Protein AF-A0A8J7VUZ3-F1 (afdb_monomer)

InterPro domains:
  IPR012931 TraG, N-terminal, Proteobacteria [PF07916] (10-469)

Organism: NCBI:txid1776034

pLDDT: mean 80.83, std 16.36, range [30.58, 96.06]

Radius of gyration: 32.22 Å; Cα contacts (8 Å, |Δi|>4): 484; chains: 1; bounding box: 92×53×90 Å

Foldseek 3Di:
DAFEDADLLLLLLVQVLQLLLVVVLVCCVVVVLLCVLLVVLLVVLVVVLVVDDPVPPDSVVVSVVSSVVLVVLLVVLCQQQNDFAAKDASVRYDYDCPVCVVLVHDDDDSCNDPVVVVCVVRRPPIGGGGNLVSVLSRVLCVVLVVLLVPQDHDQLLLVLLVLLLQQADPDVVLLVVLVQLCVFALVVLVVVCVVVVDDDDPVQLVLSLFSPRPCQLPPPPGQQPTWRPDFDLLAFADCVVQPPHDQDPSRGHIGGSNCCQPVPCNHSLNVLLVSHDPVSLVSQCVLQVPDDSVQSSVLSSRSRSWPCSHDPVDPDDDDTSSNDPDPPPVVCVVCVVVCPVQVVCLVCPLVVLSVVLVCVVVVLSVVLSVLSSCSNVQCSVVSVHPVSVVLSSVVNSLSSSLVSQSSVLSSVLRVVLCVAQNPPDDDDHPDPDHHSNRLPPPDPVSSVSSVVSSCSNVVVSVVSNVVSVVD

Structure (mmCIF, N/CA/C/O backbone):
data_AF-A0A8J7VUZ3-F1
#
_entry.id   AF-A0A8J7VUZ3-F1
#
loop_
_atom_site.group_PDB
_atom_site.id
_atom_site.type_symbol
_atom_site.label_atom_id
_atom_site.label_alt_id
_atom_site.label_comp_id
_atom_site.label_asym_id
_atom_site.label_en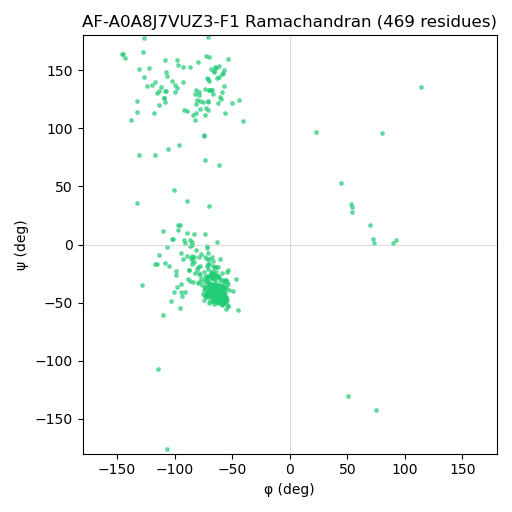tity_id
_atom_site.label_seq_id
_atom_site.pdbx_PDB_ins_code
_atom_site.Cartn_x
_atom_site.Cartn_y
_atom_site.Cartn_z
_atom_site.occupancy
_atom_site.B_iso_or_equiv
_atom_site.auth_seq_id
_atom_site.auth_comp_id
_atom_site.auth_asym_id
_atom_site.auth_atom_id
_atom_site.pdbx_PDB_model_num
ATOM 1 N N . MET A 1 1 ? -8.322 -21.674 17.574 1.00 61.00 1 MET A N 1
ATOM 2 C CA . MET A 1 1 ? -8.914 -20.368 17.217 1.00 61.00 1 MET A CA 1
ATOM 3 C C . MET A 1 1 ? -7.813 -19.565 16.547 1.00 61.00 1 MET A C 1
ATOM 5 O O . MET A 1 1 ? -6.734 -19.523 17.115 1.00 61.00 1 MET A O 1
ATOM 9 N N . THR A 1 2 ? -8.015 -19.057 15.331 1.00 82.31 2 THR A N 1
ATOM 10 C CA . THR A 1 2 ? -6.951 -18.411 14.537 1.00 82.31 2 THR A CA 1
ATOM 11 C C . THR A 1 2 ? -7.359 -16.998 14.151 1.00 82.31 2 THR A C 1
ATOM 13 O O . THR A 1 2 ? -8.499 -16.790 13.735 1.00 82.31 2 THR A O 1
ATOM 16 N N . LEU A 1 3 ? -6.436 -16.045 14.269 1.00 87.81 3 LEU A N 1
ATOM 17 C CA . LEU A 1 3 ? -6.607 -14.695 13.730 1.00 87.81 3 LEU A CA 1
ATOM 18 C C . LEU A 1 3 ? -6.008 -14.638 12.330 1.00 87.81 3 LEU A C 1
ATOM 20 O O . LEU A 1 3 ? -4.943 -15.200 12.096 1.00 87.81 3 LEU A O 1
ATOM 24 N N . TYR A 1 4 ? -6.683 -13.951 11.416 1.00 89.38 4 TYR A N 1
ATOM 25 C CA . TYR A 1 4 ? -6.194 -13.758 10.056 1.00 89.38 4 TYR A CA 1
ATOM 26 C C . TYR A 1 4 ? -5.614 -12.355 9.885 1.00 89.38 4 TYR A C 1
ATOM 28 O O . TYR A 1 4 ? -6.171 -11.375 10.397 1.00 89.38 4 TYR A O 1
ATOM 36 N N . THR A 1 5 ? -4.514 -12.262 9.147 1.00 89.94 5 THR A N 1
ATOM 37 C CA . THR A 1 5 ? -3.907 -11.001 8.707 1.00 89.94 5 THR A CA 1
ATOM 38 C C . THR A 1 5 ? -3.622 -11.057 7.215 1.00 89.94 5 THR A C 1
ATOM 40 O O . THR A 1 5 ? -3.427 -12.128 6.647 1.00 89.94 5 THR A O 1
ATOM 43 N N . THR A 1 6 ? -3.644 -9.896 6.569 1.00 83.81 6 THR A N 1
ATOM 44 C CA . THR A 1 6 ? -3.491 -9.777 5.107 1.00 83.81 6 THR A CA 1
ATOM 45 C C . THR A 1 6 ? -2.199 -9.069 4.712 1.00 83.81 6 THR A C 1
ATOM 47 O O . THR A 1 6 ? -1.849 -9.044 3.538 1.00 83.81 6 THR A O 1
ATOM 50 N N . ASP A 1 7 ? -1.495 -8.492 5.687 1.00 85.50 7 ASP A N 1
ATOM 51 C CA . ASP A 1 7 ? -0.232 -7.777 5.515 1.00 85.50 7 ASP A CA 1
ATOM 52 C C . ASP A 1 7 ? 0.831 -8.348 6.473 1.00 85.50 7 ASP A C 1
ATOM 54 O O . ASP A 1 7 ? 0.514 -8.767 7.595 1.00 85.50 7 ASP A O 1
ATOM 58 N N . TYR A 1 8 ? 2.089 -8.409 6.025 1.00 85.81 8 TYR A N 1
ATOM 59 C CA . TYR A 1 8 ? 3.192 -8.951 6.823 1.00 85.81 8 TYR A CA 1
ATOM 60 C C . TYR A 1 8 ? 3.487 -8.081 8.052 1.00 85.81 8 TYR A C 1
ATOM 62 O O . TYR A 1 8 ? 3.829 -8.608 9.107 1.00 85.81 8 TYR A O 1
ATOM 70 N N . LEU A 1 9 ? 3.317 -6.761 7.962 1.00 87.69 9 LEU A N 1
ATOM 71 C CA . LEU A 1 9 ? 3.499 -5.856 9.091 1.00 87.69 9 LEU A CA 1
ATOM 72 C C . LEU A 1 9 ? 2.347 -6.024 10.087 1.00 87.69 9 LEU A C 1
ATOM 74 O O . LEU A 1 9 ? 2.571 -6.123 11.291 1.00 87.69 9 LEU A O 1
ATOM 78 N N . GLU A 1 10 ? 1.114 -6.147 9.589 1.00 90.44 10 GLU A N 1
ATOM 79 C CA . GLU A 1 10 ? -0.064 -6.416 10.422 1.00 90.44 10 GLU A CA 1
ATOM 80 C C . GLU A 1 10 ? 0.080 -7.713 11.229 1.00 90.44 10 GLU A C 1
ATOM 82 O O . GLU A 1 10 ? -0.328 -7.751 12.390 1.00 90.44 10 GLU A O 1
ATOM 87 N N . TYR A 1 11 ? 0.684 -8.752 10.644 1.00 89.56 11 TYR A N 1
ATOM 88 C CA . TYR A 1 11 ? 0.964 -10.025 11.313 1.00 89.56 11 TYR A CA 1
ATOM 89 C C . TYR A 1 11 ? 1.748 -9.833 12.621 1.00 89.56 11 TYR A C 1
ATOM 91 O O . TYR A 1 11 ? 1.288 -10.256 13.682 1.00 89.56 11 TYR A O 1
ATOM 99 N N . TYR A 1 12 ? 2.880 -9.125 12.572 1.00 89.31 12 TYR A N 1
ATOM 100 C CA . TYR A 1 12 ? 3.699 -8.868 13.761 1.00 89.31 12 TYR A CA 1
ATOM 101 C C . TYR A 1 12 ? 3.053 -7.845 14.702 1.00 89.31 12 TYR A C 1
ATOM 103 O O . TYR A 1 12 ? 3.003 -8.051 15.917 1.00 89.31 12 TYR A O 1
ATOM 111 N N . LEU A 1 13 ? 2.518 -6.748 14.156 1.00 91.31 13 LEU A N 1
ATOM 112 C CA . LEU A 1 13 ? 1.964 -5.660 14.964 1.00 91.31 13 LEU A CA 1
ATOM 113 C C . LEU A 1 13 ? 0.689 -6.056 15.712 1.00 91.31 13 LEU A C 1
ATOM 115 O O . LEU A 1 13 ? 0.434 -5.514 16.785 1.00 91.31 13 LEU A O 1
ATOM 119 N N . THR A 1 14 ? -0.088 -7.013 15.198 1.00 91.88 14 THR A N 1
ATOM 120 C CA . THR A 1 14 ? -1.263 -7.538 15.910 1.00 91.88 14 THR A CA 1
ATOM 121 C C . THR A 1 14 ? -0.852 -8.193 17.228 1.00 91.88 14 THR A C 1
ATOM 123 O O . THR A 1 14 ? -1.479 -7.930 18.253 1.00 91.88 14 THR A O 1
ATOM 126 N N . LEU A 1 15 ? 0.227 -8.988 17.240 1.00 91.44 15 LEU A N 1
ATOM 127 C CA . LEU A 1 15 ? 0.732 -9.592 18.475 1.00 91.44 15 LEU A CA 1
ATOM 128 C C . LEU A 1 15 ? 1.259 -8.522 19.440 1.00 91.44 15 LEU A C 1
ATOM 130 O O . LEU A 1 15 ? 0.877 -8.514 20.608 1.00 91.44 15 LEU A O 1
ATOM 134 N N . VAL A 1 16 ? 2.071 -7.580 18.944 1.00 92.00 16 VAL A N 1
ATOM 135 C CA . VAL A 1 16 ? 2.602 -6.464 19.750 1.00 92.00 16 VAL A CA 1
ATOM 136 C C . VAL A 1 16 ? 1.474 -5.680 20.421 1.00 92.00 16 VAL A C 1
ATOM 138 O O . VAL A 1 16 ? 1.549 -5.391 21.616 1.00 92.00 16 VAL A O 1
ATOM 141 N N . ALA A 1 17 ? 0.412 -5.369 19.675 1.00 93.62 17 ALA A N 1
ATOM 142 C CA . ALA A 1 17 ? -0.727 -4.622 20.189 1.00 93.62 17 ALA A CA 1
ATOM 143 C C . ALA A 1 17 ? -1.370 -5.320 21.395 1.00 93.62 17 ALA A C 1
ATOM 145 O O . ALA A 1 17 ? -1.654 -4.671 22.402 1.00 93.62 17 ALA A O 1
ATOM 146 N N . TRP A 1 18 ? -1.562 -6.640 21.314 1.00 94.62 18 TRP A N 1
ATOM 147 C CA . TRP A 1 18 ? -2.169 -7.419 22.391 1.00 94.62 18 TRP A CA 1
ATOM 148 C C . TRP A 1 18 ? -1.237 -7.623 23.588 1.00 94.62 18 TRP A C 1
ATOM 150 O O . TRP A 1 18 ? -1.703 -7.530 24.722 1.00 94.62 18 TRP A O 1
ATOM 160 N N . VAL A 1 19 ? 0.071 -7.800 23.369 1.00 92.94 19 VAL A N 1
ATOM 161 C CA . VAL A 1 19 ? 1.066 -7.852 24.459 1.00 92.94 19 VAL A CA 1
ATOM 162 C C . VAL A 1 19 ? 1.028 -6.558 25.278 1.00 92.94 19 VAL A C 1
ATOM 164 O O . VAL A 1 19 ? 0.914 -6.591 26.506 1.00 92.94 19 VAL A O 1
ATOM 167 N N . VAL A 1 20 ? 1.049 -5.401 24.607 1.00 94.38 20 VAL A N 1
ATOM 168 C CA . VAL A 1 20 ? 0.972 -4.093 25.276 1.00 94.38 20 VAL A CA 1
ATOM 169 C C . VAL A 1 20 ? -0.394 -3.889 25.938 1.00 94.38 20 VAL A C 1
ATOM 171 O O . VAL A 1 20 ? -0.458 -3.428 27.079 1.00 94.38 20 VAL A O 1
ATOM 174 N N . ASN A 1 21 ? -1.486 -4.275 25.270 1.00 95.38 21 ASN A N 1
ATOM 175 C CA . ASN A 1 21 ? -2.840 -4.222 25.827 1.00 95.38 21 ASN A CA 1
ATOM 176 C C . ASN A 1 21 ? -2.945 -5.019 27.141 1.00 95.38 21 ASN A C 1
ATOM 178 O O . ASN A 1 21 ? -3.467 -4.499 28.127 1.00 95.38 21 ASN A O 1
ATOM 182 N N . ASN A 1 22 ? -2.393 -6.236 27.194 1.00 94.56 22 ASN A N 1
ATOM 183 C CA . ASN A 1 22 ? -2.370 -7.043 28.415 1.00 94.56 22 ASN A CA 1
ATOM 184 C C . ASN A 1 22 ? -1.559 -6.385 29.529 1.00 94.56 22 ASN A C 1
ATOM 186 O O . ASN A 1 22 ? -2.007 -6.376 30.677 1.00 94.56 22 ASN A O 1
ATOM 190 N N . GLY A 1 23 ? -0.412 -5.790 29.190 1.00 93.31 23 GLY A N 1
ATOM 191 C CA . GLY A 1 23 ? 0.368 -4.969 30.113 1.00 93.31 23 GLY A CA 1
ATOM 192 C C . GLY A 1 23 ? -0.480 -3.860 30.741 1.00 93.31 23 GLY A C 1
ATOM 193 O O . GLY A 1 23 ? -0.585 -3.787 31.964 1.00 93.31 23 GLY A O 1
ATOM 194 N N . ILE A 1 24 ? -1.169 -3.059 29.923 1.00 94.69 24 ILE A N 1
ATOM 195 C CA . IL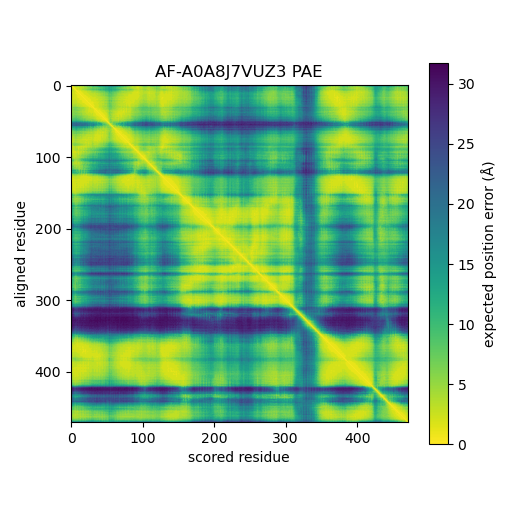E A 1 24 ? -2.052 -1.980 30.399 1.00 94.69 24 ILE A CA 1
ATOM 196 C C . ILE A 1 24 ? -3.188 -2.534 31.267 1.00 94.69 24 ILE A C 1
ATOM 198 O O . ILE A 1 24 ? -3.420 -2.029 32.365 1.00 94.69 24 ILE A O 1
ATOM 202 N N . TRP A 1 25 ? -3.875 -3.586 30.819 1.00 94.25 25 TRP A N 1
ATOM 203 C CA . TRP A 1 25 ? -4.968 -4.196 31.579 1.00 94.25 25 TRP A CA 1
ATOM 204 C C . TRP A 1 25 ? -4.503 -4.711 32.947 1.00 94.25 25 TRP A C 1
ATOM 206 O O . TRP A 1 25 ? -5.146 -4.439 33.960 1.00 94.25 25 TRP A O 1
ATOM 216 N N . SER A 1 26 ? -3.351 -5.384 33.009 1.00 93.31 26 SER A N 1
ATOM 217 C CA . SER A 1 26 ? -2.781 -5.867 34.273 1.00 93.31 26 SER A CA 1
ATOM 218 C C . SER A 1 26 ? -2.482 -4.731 35.254 1.00 93.31 26 SER A C 1
ATOM 220 O O . SER A 1 26 ? -2.768 -4.863 36.443 1.00 93.31 26 SER A O 1
ATOM 222 N N . ILE A 1 27 ? -2.000 -3.583 34.762 1.00 94.81 27 ILE A N 1
ATOM 223 C CA . ILE A 1 27 ? -1.771 -2.385 35.577 1.00 94.81 27 ILE A CA 1
ATOM 224 C C . ILE A 1 27 ? -3.100 -1.837 36.108 1.00 94.81 27 ILE A C 1
ATOM 226 O O . ILE A 1 27 ? -3.190 -1.496 37.288 1.00 94.81 27 ILE A O 1
ATOM 230 N N . LEU A 1 28 ? -4.150 -1.780 35.280 1.00 93.62 28 LEU A N 1
ATOM 231 C CA . LEU A 1 28 ? -5.484 -1.328 35.701 1.00 93.62 28 LEU A CA 1
ATOM 232 C C . LEU A 1 28 ? -6.086 -2.219 36.794 1.00 93.62 28 LEU A C 1
ATOM 234 O O . LEU A 1 28 ? -6.724 -1.713 37.720 1.00 93.62 28 LEU A O 1
ATOM 238 N N . VAL A 1 29 ? -5.865 -3.532 36.701 1.00 93.31 29 VAL A N 1
ATOM 239 C CA . VAL A 1 29 ? -6.301 -4.499 37.714 1.00 93.31 29 VAL A CA 1
ATOM 240 C C . VAL A 1 29 ? -5.479 -4.351 38.995 1.00 93.31 29 VAL A C 1
ATOM 242 O O . VAL A 1 29 ? -6.056 -4.191 40.068 1.00 93.31 29 VAL A O 1
ATOM 245 N N . ALA A 1 30 ? -4.146 -4.334 38.898 1.00 94.75 30 ALA A N 1
ATOM 246 C CA . ALA A 1 30 ? -3.248 -4.260 40.054 1.00 94.75 30 ALA A CA 1
ATOM 247 C C . ALA A 1 30 ? -3.393 -2.952 40.849 1.00 94.75 30 ALA A C 1
ATOM 249 O O . ALA A 1 30 ? -3.306 -2.953 42.074 1.00 94.75 30 ALA A O 1
ATOM 250 N N . SER A 1 31 ? -3.643 -1.838 40.160 1.00 94.81 31 SER A N 1
ATOM 251 C CA . SER A 1 31 ? -3.869 -0.527 40.783 1.00 94.81 31 SER A CA 1
ATOM 252 C C . SER A 1 31 ? -5.281 -0.344 41.352 1.00 94.81 31 SER A C 1
ATOM 254 O O . SER A 1 31 ? -5.536 0.643 42.038 1.00 94.81 31 SER A O 1
ATOM 256 N N . GLY A 1 32 ? -6.220 -1.248 41.050 1.00 92.12 32 GLY A N 1
ATOM 257 C CA . GLY A 1 32 ? -7.631 -1.104 41.419 1.00 92.12 32 GLY A CA 1
ATOM 258 C C . GLY A 1 32 ? -8.398 -0.052 40.606 1.00 92.12 32 GLY A C 1
ATOM 259 O O . GLY A 1 32 ? -9.594 0.135 40.827 1.00 92.12 32 GLY A O 1
ATOM 260 N N . VAL A 1 33 ? -7.758 0.611 39.633 1.00 93.12 33 VAL A N 1
ATOM 261 C CA . VAL A 1 33 ? -8.378 1.647 38.783 1.00 93.12 33 VAL A CA 1
ATOM 262 C C . VAL A 1 33 ? -9.533 1.062 37.964 1.00 93.12 33 VAL A C 1
ATOM 264 O O . VAL A 1 33 ? -10.516 1.758 37.708 1.00 93.12 33 VAL A O 1
ATOM 267 N N . PHE A 1 34 ? -9.490 -0.238 37.644 1.00 91.69 34 PHE A N 1
ATOM 268 C CA . PHE A 1 34 ? -10.596 -0.939 36.982 1.00 91.69 34 PHE A CA 1
ATOM 269 C C . PHE A 1 34 ? -11.941 -0.815 37.729 1.00 91.69 34 PHE A C 1
ATOM 271 O O . PHE A 1 34 ? -12.986 -0.940 37.090 1.00 91.69 34 PHE A O 1
ATOM 278 N N . ALA A 1 35 ? -11.925 -0.562 39.048 1.00 91.81 35 ALA A N 1
ATOM 279 C CA . ALA A 1 35 ? -13.115 -0.419 39.885 1.00 91.81 35 ALA A CA 1
ATOM 280 C C . ALA A 1 35 ? -13.718 1.002 39.878 1.00 91.81 35 ALA A C 1
ATOM 282 O O . ALA A 1 35 ? -14.880 1.175 40.254 1.00 91.81 35 ALA A O 1
ATOM 283 N N . LEU A 1 36 ? -12.971 2.024 39.433 1.00 92.88 36 LEU A N 1
ATOM 284 C CA . LEU A 1 36 ? -13.429 3.423 39.419 1.00 92.88 36 LEU A CA 1
ATOM 285 C C . LEU A 1 36 ? -14.732 3.636 38.629 1.00 92.88 36 LEU A C 1
ATOM 287 O O . LEU A 1 36 ? -15.604 4.348 39.133 1.00 92.88 36 LEU A O 1
ATOM 291 N N . PRO A 1 37 ? -14.932 3.007 37.454 1.00 92.12 37 PRO A N 1
ATOM 292 C CA . PRO A 1 37 ? -16.207 3.055 36.742 1.00 92.12 37 PRO A CA 1
ATOM 293 C C . PRO A 1 37 ? -17.427 2.665 37.574 1.00 92.12 37 PRO A C 1
ATOM 295 O O . PRO A 1 37 ? -18.460 3.319 37.471 1.00 92.12 37 PRO A O 1
ATOM 298 N N . PHE A 1 38 ? -17.323 1.650 38.437 1.00 92.94 38 PHE A N 1
ATOM 299 C CA . PHE A 1 38 ? -18.448 1.223 39.274 1.00 92.94 38 PHE A CA 1
ATOM 300 C C . PHE A 1 38 ? -18.835 2.300 40.287 1.00 92.94 38 PHE A C 1
ATOM 302 O O . PHE A 1 38 ? -20.016 2.593 40.468 1.00 92.94 38 PHE A O 1
ATOM 309 N N . VAL A 1 39 ? -17.839 2.944 40.900 1.00 92.50 39 VAL A N 1
ATOM 310 C CA . VAL A 1 39 ? -18.065 4.081 41.802 1.00 92.50 39 VAL A CA 1
ATOM 311 C C . VAL A 1 39 ? -18.678 5.256 41.036 1.00 92.50 39 VAL A C 1
ATOM 313 O O . VAL A 1 39 ? -19.633 5.872 41.510 1.00 92.50 39 VAL A O 1
ATOM 316 N N . ALA A 1 40 ? -18.180 5.536 39.828 1.00 91.62 40 ALA A N 1
ATOM 317 C CA . ALA A 1 40 ? -18.713 6.590 38.972 1.00 91.62 40 ALA A CA 1
ATOM 318 C C . ALA A 1 40 ? -20.186 6.348 38.601 1.00 91.62 40 ALA A C 1
ATOM 320 O O . ALA A 1 40 ? -20.979 7.282 38.693 1.00 91.62 40 ALA A O 1
ATOM 321 N N . ILE A 1 41 ? -20.576 5.111 38.265 1.00 91.12 41 ILE A N 1
ATOM 322 C CA . ILE A 1 41 ? -21.973 4.738 37.976 1.00 91.12 41 ILE A CA 1
ATOM 323 C C . ILE A 1 41 ? -22.878 5.050 39.175 1.00 91.12 41 ILE A C 1
ATOM 325 O O . ILE A 1 41 ? -23.922 5.682 39.007 1.00 91.12 41 ILE A O 1
ATOM 329 N N . VAL A 1 42 ? -22.469 4.655 40.386 1.00 90.69 42 VAL A N 1
ATOM 330 C CA . VAL A 1 42 ? -23.245 4.901 41.614 1.00 90.69 42 VAL A CA 1
ATOM 331 C C . VAL A 1 42 ? -23.414 6.401 41.864 1.00 90.69 42 VAL A C 1
ATOM 333 O O . VAL A 1 42 ? -24.525 6.859 42.127 1.00 90.69 42 VAL A O 1
ATOM 336 N N . ILE A 1 43 ? -22.336 7.183 41.743 1.00 90.56 43 ILE A N 1
ATOM 337 C CA . ILE A 1 43 ? -22.378 8.638 41.951 1.00 90.56 43 ILE A CA 1
ATOM 338 C C . ILE A 1 43 ? -23.247 9.323 40.889 1.00 90.56 43 ILE A C 1
ATOM 340 O O . ILE A 1 43 ? -24.060 10.181 41.232 1.00 90.56 43 ILE A O 1
ATOM 344 N N . GLN A 1 44 ? -23.107 8.953 39.613 1.00 89.06 44 GLN A N 1
ATOM 345 C CA . GLN A 1 44 ? -23.873 9.546 38.513 1.00 89.06 44 GLN A CA 1
ATOM 346 C C . GLN A 1 44 ? -25.377 9.312 38.674 1.00 89.06 44 GLN A C 1
ATOM 348 O O . GLN A 1 44 ? -26.154 10.262 38.578 1.00 89.06 44 GLN A O 1
ATOM 353 N N . GLU A 1 45 ? -25.795 8.076 38.956 1.00 88.88 45 GLU A N 1
ATOM 354 C CA . GLU A 1 45 ? -27.215 7.767 39.157 1.00 88.88 45 GLU A CA 1
ATOM 355 C C . GLU A 1 45 ? -27.766 8.405 40.436 1.00 88.88 45 GLU A C 1
ATOM 357 O O . GLU A 1 45 ? -28.897 8.892 40.445 1.00 88.88 45 GLU A O 1
ATOM 362 N N . TRP A 1 46 ? -26.959 8.496 41.496 1.00 85.75 46 TRP A N 1
ATOM 363 C CA . TRP A 1 46 ? -27.348 9.198 42.718 1.00 85.75 46 TRP A CA 1
ATOM 364 C C . TRP A 1 46 ? -27.557 10.705 42.498 1.00 85.75 46 TRP A C 1
ATOM 366 O O . TRP A 1 46 ? -28.547 11.271 42.969 1.00 85.75 46 TRP A O 1
ATOM 376 N N . LEU A 1 47 ? -26.661 11.365 41.755 1.00 87.56 47 LEU A N 1
ATOM 377 C CA . LEU A 1 47 ? -26.810 12.778 41.392 1.00 87.56 47 LEU A CA 1
ATOM 378 C C . LEU A 1 47 ? -28.024 13.001 40.482 1.00 87.56 47 LEU A C 1
ATOM 380 O O . LEU A 1 47 ? -28.775 13.953 40.690 1.00 87.56 47 LEU A O 1
ATOM 384 N N . LYS A 1 48 ? -28.259 12.101 39.522 1.00 87.50 48 LYS A N 1
ATOM 385 C CA . LYS A 1 48 ? -29.409 12.168 38.613 1.00 87.50 48 LYS A CA 1
ATOM 386 C C . LYS A 1 48 ? -30.740 12.017 39.351 1.00 87.50 48 LYS A C 1
ATOM 388 O O . LYS A 1 48 ? -31.657 12.803 39.132 1.00 87.50 48 LYS A O 1
ATOM 393 N N . ALA A 1 49 ? -30.822 11.089 40.303 1.00 85.38 49 ALA A N 1
ATOM 394 C CA . ALA A 1 49 ? -32.004 10.922 41.148 1.00 85.38 49 ALA A CA 1
ATOM 395 C C . ALA A 1 49 ? -32.299 12.164 42.014 1.00 85.38 49 ALA A C 1
ATOM 397 O O . ALA A 1 49 ? -33.450 12.422 42.370 1.00 85.38 49 ALA A O 1
ATOM 398 N N . ARG A 1 50 ? -31.274 12.962 42.351 1.00 83.00 50 ARG A N 1
ATOM 399 C CA . ARG A 1 50 ? -31.441 14.234 43.073 1.00 83.00 50 ARG A CA 1
ATOM 400 C C . ARG A 1 50 ? -31.945 15.377 42.197 1.00 83.00 50 ARG A C 1
ATOM 402 O O . ARG A 1 50 ? -32.608 16.261 42.732 1.00 83.00 50 ARG A O 1
ATOM 409 N N . SER A 1 51 ? -31.640 15.381 40.899 1.00 83.19 51 SER A N 1
ATOM 410 C CA . SER A 1 51 ? -32.117 16.422 39.977 1.00 83.19 51 SER A CA 1
ATOM 411 C C . SER A 1 51 ? -33.532 16.171 39.452 1.00 83.19 51 SER A C 1
ATOM 413 O O . SER A 1 51 ? -34.144 17.076 38.895 1.00 83.19 51 SER A O 1
ATOM 415 N N . GLU A 1 52 ? -34.059 14.959 39.613 1.00 81.44 52 GLU A N 1
ATOM 416 C CA . GLU A 1 52 ? -35.418 14.597 39.206 1.00 81.44 52 GLU A CA 1
ATOM 417 C C . GLU A 1 52 ? -36.491 15.231 40.118 1.00 81.44 52 GLU A C 1
ATOM 419 O O . GLU A 1 52 ? -36.306 15.370 41.332 1.00 81.44 52 GLU A O 1
ATOM 424 N N . GLY A 1 53 ? -37.625 15.634 39.528 1.00 74.19 53 GLY A N 1
ATOM 425 C CA . GLY A 1 53 ? -38.752 16.290 40.205 1.00 74.19 53 GLY A CA 1
ATOM 426 C C . GLY A 1 53 ? -39.549 15.359 41.128 1.00 74.19 53 GLY A C 1
ATOM 427 O O . GLY A 1 53 ? -39.227 14.184 41.284 1.00 74.19 53 GLY A O 1
ATOM 428 N N . ALA A 1 54 ? -40.575 15.880 41.806 1.00 71.44 54 ALA A N 1
ATOM 429 C CA . ALA A 1 54 ? -41.423 15.077 42.699 1.00 71.44 54 ALA A CA 1
ATOM 430 C C . ALA A 1 54 ? -42.338 14.079 41.952 1.00 71.44 54 ALA A C 1
ATOM 432 O O . ALA A 1 54 ? -42.805 13.122 42.564 1.00 71.44 54 ALA A O 1
ATOM 433 N N . ASP A 1 55 ? -42.534 14.266 40.643 1.00 71.06 55 ASP A N 1
ATOM 434 C CA . ASP A 1 55 ? -43.448 13.472 39.807 1.00 71.06 55 ASP A CA 1
ATOM 435 C C . ASP A 1 55 ? -42.915 12.079 39.406 1.00 71.06 55 ASP A C 1
ATOM 437 O O . ASP A 1 55 ? -43.666 11.264 38.882 1.00 71.06 55 ASP A O 1
ATOM 441 N N . GLU A 1 56 ? -41.648 11.756 39.690 1.00 74.25 56 GLU A N 1
ATOM 442 C CA . GLU A 1 56 ? -41.011 10.467 39.332 1.00 74.25 56 GLU A CA 1
ATOM 443 C C . GLU A 1 56 ? -41.274 9.334 40.356 1.00 74.25 56 GLU A C 1
ATOM 445 O O . GLU A 1 56 ? -40.775 8.215 40.224 1.00 74.25 56 GLU A O 1
ATOM 450 N N . GLY A 1 57 ? -42.057 9.592 41.411 1.00 75.06 57 GLY A N 1
ATOM 451 C CA . GLY A 1 57 ? -42.389 8.592 42.433 1.00 75.06 57 GLY A CA 1
ATOM 452 C C . GLY A 1 57 ? -41.238 8.281 43.404 1.00 75.06 57 GLY A C 1
ATOM 453 O O . GLY A 1 57 ? -40.510 9.173 43.846 1.00 75.06 57 GLY A O 1
ATOM 454 N N . ASN A 1 58 ? -41.092 7.012 43.817 1.00 81.31 58 ASN A N 1
ATOM 455 C CA . ASN A 1 58 ? -40.080 6.614 44.805 1.00 81.31 58 ASN A CA 1
ATOM 456 C C . ASN A 1 58 ? -38.666 6.586 44.195 1.00 81.31 58 ASN A C 1
ATOM 458 O O . ASN A 1 58 ? -38.193 5.564 43.690 1.00 81.31 58 ASN A O 1
ATOM 462 N N . LYS A 1 59 ? -37.968 7.713 44.338 1.00 76.88 59 LYS A N 1
ATOM 463 C CA . LYS A 1 59 ? -36.603 7.946 43.842 1.00 76.88 59 LYS A CA 1
ATOM 464 C C . LYS A 1 59 ? -35.576 6.918 44.331 1.00 76.88 59 LYS A C 1
ATOM 466 O O . LYS A 1 59 ? -34.624 6.618 43.612 1.00 76.88 59 LYS A O 1
ATOM 471 N N . GLY A 1 60 ? -35.753 6.356 45.530 1.00 77.75 60 GLY A N 1
ATOM 472 C CA . GLY A 1 60 ? -34.823 5.366 46.086 1.00 77.75 60 GLY A CA 1
ATOM 473 C C . GLY A 1 60 ? -34.893 4.027 45.351 1.00 77.75 60 GLY A C 1
ATOM 474 O O . GLY A 1 60 ? -33.869 3.451 44.995 1.00 77.75 60 GLY A O 1
ATOM 475 N N . VAL A 1 61 ? -36.108 3.566 45.054 1.00 82.62 61 VAL A N 1
ATOM 476 C CA . VAL A 1 61 ? -36.325 2.299 44.342 1.00 82.62 61 VAL A CA 1
ATOM 477 C C . VAL A 1 61 ? -35.926 2.428 42.869 1.00 82.62 61 VAL A C 1
ATOM 479 O O . VAL A 1 61 ? -35.264 1.542 42.330 1.00 82.62 61 VAL A O 1
ATOM 482 N N . LEU A 1 62 ? -36.254 3.557 42.231 1.00 81.75 62 LEU A N 1
ATOM 483 C CA . LEU A 1 62 ? -35.909 3.805 40.830 1.00 81.75 62 LEU A CA 1
ATOM 484 C C . LEU A 1 62 ? -34.391 3.913 40.610 1.00 81.75 62 LEU A C 1
ATOM 486 O O . LEU A 1 62 ? -33.857 3.305 39.682 1.00 81.75 62 LEU A O 1
ATOM 490 N N . SER A 1 63 ? -33.682 4.642 41.478 1.00 84.12 63 SER A N 1
ATOM 491 C CA . SER A 1 63 ? -32.218 4.754 41.409 1.00 84.12 63 SER A CA 1
ATOM 492 C C . SER A 1 63 ? -31.517 3.421 41.681 1.00 84.12 63 SER A C 1
ATOM 494 O O . SER A 1 63 ? -30.583 3.084 40.957 1.00 84.12 63 SER A O 1
ATOM 496 N N . SER A 1 64 ? -32.005 2.617 42.635 1.00 86.56 64 SER A N 1
ATOM 497 C CA . SER A 1 64 ? -31.470 1.272 42.893 1.00 86.56 64 SER A CA 1
ATOM 498 C C . SER A 1 64 ? -31.575 0.367 41.663 1.00 86.56 64 SER A C 1
ATOM 500 O O . SER A 1 64 ? -30.581 -0.245 41.279 1.00 86.56 64 SER A O 1
ATOM 502 N N . MET A 1 65 ? -32.739 0.321 41.002 1.00 87.56 65 MET A N 1
ATOM 503 C CA . MET A 1 65 ? -32.921 -0.503 39.797 1.00 87.56 65 MET A CA 1
ATOM 504 C C . MET A 1 65 ? -32.042 -0.038 38.623 1.00 87.56 65 MET A C 1
ATOM 506 O O . MET A 1 65 ? -31.519 -0.860 37.872 1.00 87.56 65 MET A O 1
ATOM 510 N N . ARG A 1 66 ? -31.840 1.278 38.458 1.00 88.00 66 ARG A N 1
ATOM 511 C CA . ARG A 1 66 ? -30.949 1.822 37.414 1.00 88.00 66 ARG A CA 1
ATOM 512 C C . ARG A 1 66 ? -29.481 1.488 37.676 1.00 88.00 66 ARG A C 1
ATOM 514 O O . ARG A 1 66 ? -28.780 1.102 36.740 1.00 88.00 66 ARG A O 1
ATOM 521 N N . ILE A 1 67 ? -29.030 1.618 38.926 1.00 90.06 67 ILE A N 1
ATOM 522 C CA . ILE A 1 67 ? -27.669 1.249 39.338 1.00 90.06 67 ILE A CA 1
ATOM 523 C C . ILE A 1 67 ? -27.448 -0.243 39.107 1.00 90.06 67 ILE A C 1
ATOM 525 O O . ILE A 1 67 ? -26.463 -0.605 38.471 1.00 90.06 67 ILE A O 1
ATOM 529 N N . GLU A 1 68 ? -28.372 -1.094 39.557 1.00 91.38 68 GLU A N 1
ATOM 530 C CA . GLU A 1 68 ? -28.287 -2.544 39.369 1.00 91.38 68 GLU A CA 1
ATOM 531 C C . GLU A 1 68 ? -28.130 -2.906 37.888 1.00 91.38 68 GLU A C 1
ATOM 533 O O . GLU A 1 68 ? -27.183 -3.601 37.523 1.00 91.38 68 GLU A O 1
ATOM 538 N N . ASN A 1 69 ? -28.987 -2.366 37.017 1.00 90.50 69 ASN A N 1
ATOM 539 C CA . ASN A 1 69 ? -28.909 -2.638 35.584 1.00 90.50 69 ASN A CA 1
ATOM 540 C C . ASN A 1 69 ? -27.564 -2.189 34.979 1.00 90.50 69 ASN A C 1
ATOM 542 O O . ASN A 1 69 ? -26.915 -2.948 34.262 1.00 90.50 69 ASN A O 1
ATOM 546 N N . ARG A 1 70 ? -27.095 -0.976 35.301 1.00 91.50 70 ARG A N 1
ATOM 547 C CA . ARG A 1 70 ? -25.811 -0.468 34.785 1.00 91.50 70 ARG A CA 1
ATOM 548 C C . ARG A 1 70 ? -24.611 -1.263 35.287 1.00 91.50 70 ARG A C 1
ATOM 550 O O . ARG A 1 70 ? -23.693 -1.517 34.514 1.00 91.50 70 ARG A O 1
ATOM 557 N N . VAL A 1 71 ? -24.620 -1.674 36.552 1.00 92.88 71 VAL A N 1
ATOM 558 C CA . VAL A 1 71 ? -23.559 -2.506 37.131 1.00 92.88 71 VAL A CA 1
ATOM 559 C C . VAL A 1 71 ? -23.540 -3.885 36.470 1.00 92.88 71 VAL A C 1
ATOM 561 O O . VAL A 1 71 ? -22.464 -4.353 36.105 1.00 92.88 71 VAL A O 1
ATOM 564 N N . TRP A 1 72 ? -24.700 -4.508 36.237 1.00 92.50 72 TRP A N 1
ATOM 565 C CA . TRP A 1 72 ? -24.776 -5.778 35.508 1.00 92.50 72 TRP A CA 1
ATOM 566 C C . TRP A 1 72 ? -24.238 -5.668 34.082 1.00 92.50 72 TRP A C 1
ATOM 568 O O . TRP A 1 72 ? -23.435 -6.506 33.671 1.00 92.50 72 TRP A O 1
ATOM 578 N N . VAL A 1 73 ? -24.617 -4.618 33.348 1.00 92.88 73 VAL A N 1
ATOM 579 C CA . VAL A 1 73 ? -24.080 -4.358 32.003 1.00 92.88 73 VAL A CA 1
ATOM 580 C C . VAL A 1 73 ? -22.560 -4.191 32.051 1.00 92.88 73 VAL A C 1
ATOM 582 O O . VAL A 1 73 ? -21.858 -4.844 31.282 1.00 92.88 73 VAL A O 1
ATOM 585 N N . ALA A 1 74 ? -22.038 -3.401 32.993 1.00 93.19 74 ALA A N 1
ATOM 586 C CA . ALA A 1 74 ? -20.600 -3.205 33.162 1.00 93.19 74 ALA A CA 1
ATOM 587 C C . ALA A 1 74 ? -19.858 -4.522 33.462 1.00 93.19 74 ALA A C 1
ATOM 589 O O . ALA A 1 74 ? -18.798 -4.773 32.890 1.00 93.19 74 ALA A O 1
ATOM 590 N N . ILE A 1 75 ? -20.421 -5.401 34.301 1.00 93.44 75 ILE A N 1
ATOM 591 C CA . ILE A 1 75 ? -19.850 -6.729 34.588 1.00 93.44 75 ILE A CA 1
ATOM 592 C C . ILE A 1 75 ? -19.779 -7.579 33.314 1.00 93.44 75 ILE A C 1
ATOM 594 O O . ILE A 1 75 ? -18.742 -8.185 33.041 1.00 93.44 75 ILE A O 1
ATOM 598 N N . VAL A 1 76 ? -20.851 -7.605 32.516 1.00 93.94 76 VAL A N 1
ATOM 599 C CA . VAL A 1 76 ? -20.883 -8.343 31.242 1.00 93.94 76 VAL A CA 1
ATOM 600 C C . VAL A 1 76 ? -19.842 -7.785 30.267 1.00 93.94 76 VAL A C 1
ATOM 602 O O . VAL A 1 76 ? -19.097 -8.551 29.656 1.00 93.94 76 VAL A O 1
ATOM 605 N N . VAL A 1 77 ? -19.730 -6.460 30.155 1.00 94.38 77 VAL A N 1
ATOM 606 C CA . VAL A 1 77 ? -18.730 -5.808 29.297 1.00 94.38 77 VAL A CA 1
ATOM 607 C C . VAL A 1 77 ? -17.310 -6.172 29.722 1.00 94.38 77 VAL A C 1
ATOM 609 O O . VAL A 1 77 ? -16.502 -6.552 28.876 1.00 94.38 77 VAL A O 1
ATOM 612 N N . ILE A 1 78 ? -16.998 -6.130 31.017 1.00 93.62 78 ILE A N 1
ATOM 613 C CA . ILE A 1 78 ? -15.684 -6.551 31.515 1.00 93.62 78 ILE A CA 1
ATOM 614 C C . ILE A 1 78 ? -15.441 -8.029 31.199 1.00 93.62 78 ILE A C 1
ATOM 616 O O . ILE A 1 78 ? -14.363 -8.369 30.719 1.00 93.62 78 ILE A O 1
ATOM 620 N N . MET A 1 79 ? -16.430 -8.900 31.407 1.00 93.06 79 MET A N 1
ATOM 621 C CA . MET A 1 79 ? -16.292 -10.336 31.162 1.00 93.06 79 MET A CA 1
ATOM 622 C C . MET A 1 79 ? -15.964 -10.658 29.698 1.00 93.06 79 MET A C 1
ATOM 624 O O . MET A 1 79 ? -15.102 -11.493 29.446 1.00 93.06 79 MET A O 1
ATOM 628 N N . PHE A 1 80 ? -16.615 -10.007 28.731 1.00 92.81 80 PHE A N 1
ATOM 629 C CA . PHE A 1 80 ? -16.431 -10.334 27.311 1.00 92.81 80 PHE A CA 1
ATOM 630 C C . PHE A 1 80 ? -15.387 -9.469 26.593 1.00 92.81 80 PHE A C 1
ATOM 632 O O . PHE A 1 80 ? -14.705 -9.967 25.694 1.00 92.81 80 PHE A O 1
ATOM 639 N N . ALA A 1 81 ? -15.263 -8.192 26.958 1.00 93.19 81 ALA A N 1
ATOM 640 C CA . ALA A 1 81 ? -14.435 -7.207 26.258 1.00 93.19 81 ALA A CA 1
ATOM 641 C C . ALA A 1 81 ? -13.260 -6.666 27.092 1.00 93.19 81 ALA A C 1
ATOM 643 O O . ALA A 1 81 ? -12.340 -6.085 26.518 1.00 93.19 81 ALA A O 1
ATOM 644 N N . GLY A 1 82 ? -13.263 -6.840 28.416 1.00 88.69 82 GLY A N 1
ATOM 645 C CA . GLY A 1 82 ? -12.171 -6.398 29.290 1.00 88.69 82 GLY A CA 1
ATOM 646 C C . GLY A 1 82 ? -11.161 -7.503 29.586 1.00 88.69 82 GLY A C 1
ATOM 647 O O . GLY A 1 82 ? -9.967 -7.339 29.355 1.00 88.69 82 GLY A O 1
ATOM 648 N N . ILE A 1 83 ? -11.639 -8.643 30.086 1.00 91.12 83 ILE A N 1
ATOM 649 C CA . ILE A 1 83 ? -10.784 -9.726 30.569 1.00 91.12 83 ILE A CA 1
ATOM 650 C C . ILE A 1 83 ? -10.232 -10.526 29.379 1.00 91.12 83 ILE A C 1
ATOM 652 O O . ILE A 1 83 ? -11.003 -11.050 28.569 1.00 91.12 83 ILE A O 1
ATOM 656 N N . PRO A 1 84 ? -8.902 -10.649 29.261 1.00 89.81 84 PRO A N 1
ATOM 657 C CA . PRO A 1 84 ? -8.287 -11.394 28.179 1.00 89.81 84 PRO A CA 1
ATOM 658 C C . PRO A 1 84 ? -8.265 -12.902 28.494 1.00 89.81 84 PRO A C 1
ATOM 660 O O . PRO A 1 84 ? -7.829 -13.307 29.569 1.00 89.81 84 PRO A O 1
ATOM 663 N N . PHE A 1 85 ? -8.731 -13.737 27.555 1.00 89.75 85 PHE A N 1
ATOM 664 C CA . PHE A 1 85 ? -8.894 -15.189 27.764 1.00 89.75 85 PHE A CA 1
ATOM 665 C C . PHE A 1 85 ? -8.235 -16.058 26.689 1.00 89.75 85 PHE A C 1
ATOM 667 O O . PHE A 1 85 ? -7.773 -17.156 26.991 1.00 89.75 85 PHE A O 1
ATOM 674 N N . ILE A 1 86 ? -8.230 -15.614 25.431 1.00 91.06 86 ILE A N 1
ATOM 675 C CA . ILE A 1 86 ? -7.824 -16.444 24.293 1.00 91.06 86 ILE A CA 1
ATOM 676 C C . ILE A 1 86 ? -6.324 -16.251 24.046 1.00 91.06 86 ILE A C 1
ATOM 678 O O . ILE A 1 86 ? -5.941 -15.140 23.686 1.00 91.06 86 ILE A O 1
ATOM 682 N N . PRO A 1 87 ? -5.475 -17.283 24.203 1.00 91.50 87 PRO A N 1
ATOM 683 C CA . PRO A 1 87 ? -4.055 -17.163 23.901 1.00 91.50 87 PRO A CA 1
ATOM 684 C C . PRO A 1 87 ? -3.833 -16.987 22.400 1.00 91.50 87 PRO A C 1
ATOM 686 O O . PRO A 1 87 ? -4.405 -17.710 21.582 1.00 91.50 87 PRO A O 1
ATOM 689 N N . VAL A 1 88 ? -3.001 -16.009 22.066 1.00 88.94 88 VAL A N 1
ATOM 690 C CA . VAL A 1 88 ? -2.566 -15.660 20.721 1.00 88.94 88 VAL A CA 1
ATOM 691 C C . VAL A 1 88 ? -1.051 -15.493 20.740 1.00 88.94 88 VAL A C 1
ATOM 693 O O . VAL A 1 88 ? -0.497 -14.686 21.483 1.00 88.94 88 VAL A O 1
ATOM 696 N N . ASP A 1 89 ? -0.394 -16.260 19.889 1.00 86.81 89 ASP A N 1
ATOM 697 C CA . ASP A 1 89 ? 1.028 -16.199 19.562 1.00 86.81 89 ASP A CA 1
ATOM 698 C C . ASP A 1 89 ? 1.202 -16.091 18.033 1.00 86.81 89 ASP A C 1
ATOM 700 O O . ASP A 1 89 ? 0.223 -16.136 17.278 1.00 86.81 89 ASP A O 1
ATOM 704 N N . LEU A 1 90 ? 2.441 -15.981 17.547 1.00 83.88 90 LEU A N 1
ATOM 705 C CA . LEU A 1 90 ? 2.699 -15.948 16.102 1.00 83.88 90 LEU A CA 1
ATOM 706 C C . LEU A 1 90 ? 2.219 -17.226 15.386 1.00 83.88 90 LEU A C 1
ATOM 708 O O . LEU A 1 90 ? 1.776 -17.145 14.250 1.00 83.88 90 LEU A O 1
ATOM 712 N N . ALA A 1 91 ? 2.227 -18.395 16.033 1.00 82.94 91 ALA A N 1
ATOM 713 C CA . ALA A 1 91 ? 1.792 -19.649 15.410 1.00 82.94 91 ALA A CA 1
ATOM 714 C C . ALA A 1 91 ? 0.264 -19.731 15.200 1.00 82.94 91 ALA A C 1
ATOM 716 O O . ALA A 1 91 ? -0.217 -20.403 14.282 1.00 82.94 91 ALA A O 1
ATOM 717 N N . THR A 1 92 ? -0.514 -19.062 16.050 1.00 85.25 92 THR A N 1
ATOM 718 C CA . THR A 1 92 ? -1.982 -18.998 15.969 1.00 85.25 92 THR A CA 1
ATOM 719 C C . THR A 1 92 ? -2.487 -17.954 14.974 1.00 85.25 92 THR A C 1
ATOM 721 O O . THR A 1 92 ? -3.610 -18.088 14.468 1.00 85.25 92 THR A O 1
ATOM 724 N N . ILE A 1 93 ? -1.685 -16.927 14.676 1.00 87.44 93 ILE A N 1
ATOM 725 C CA . ILE A 1 93 ? -1.983 -15.942 13.636 1.00 87.44 93 ILE A CA 1
ATOM 726 C C . ILE A 1 93 ? -1.647 -16.569 12.279 1.00 87.44 93 ILE A C 1
ATOM 728 O O . ILE A 1 93 ? -0.585 -17.148 12.081 1.00 87.44 93 ILE A O 1
ATOM 732 N N . LYS A 1 94 ? -2.566 -16.471 11.318 1.00 88.75 94 LYS A N 1
ATOM 733 C CA . LYS A 1 94 ? -2.371 -16.969 9.956 1.00 88.75 94 LYS A CA 1
ATOM 734 C C . LYS A 1 94 ? -2.380 -15.821 8.963 1.00 88.75 94 LYS A C 1
ATOM 736 O O . LYS A 1 94 ? -3.308 -15.016 8.937 1.00 88.75 94 LYS A O 1
ATOM 741 N N . PHE A 1 95 ? -1.364 -15.802 8.111 1.00 87.19 95 PHE A N 1
ATOM 742 C CA . PHE A 1 95 ? -1.333 -14.931 6.949 1.00 87.19 95 PHE A CA 1
ATOM 743 C C . PHE A 1 95 ? -2.264 -15.488 5.865 1.00 87.19 95 PHE A C 1
ATOM 745 O O . PHE A 1 95 ? -2.134 -16.646 5.460 1.00 87.19 95 PHE A O 1
ATOM 752 N N . ASP A 1 96 ? -3.234 -14.687 5.435 1.00 86.44 96 ASP A N 1
ATOM 753 C CA . ASP A 1 96 ? -4.221 -15.075 4.433 1.00 86.44 96 ASP A CA 1
ATOM 754 C C . ASP A 1 96 ? -3.672 -14.869 3.014 1.00 86.44 96 ASP A C 1
ATOM 756 O O . ASP A 1 96 ? -3.489 -13.745 2.550 1.00 86.44 96 ASP A O 1
ATOM 760 N N . THR A 1 97 ? -3.431 -15.976 2.311 1.00 83.31 97 THR A N 1
ATOM 761 C CA . THR A 1 97 ? -2.936 -15.995 0.927 1.00 83.31 97 THR A CA 1
ATOM 762 C C . THR A 1 97 ? -4.032 -16.260 -0.105 1.00 83.31 97 THR A C 1
ATOM 764 O O . THR A 1 97 ? -3.733 -16.373 -1.295 1.00 83.31 97 THR A O 1
ATOM 767 N N . THR A 1 98 ? -5.304 -16.347 0.302 1.00 84.44 98 THR A N 1
ATOM 768 C CA . THR A 1 98 ? -6.420 -16.684 -0.603 1.00 84.44 98 THR A CA 1
ATOM 769 C C . THR A 1 98 ? -6.528 -15.711 -1.774 1.00 84.44 98 THR A C 1
ATOM 771 O O . THR A 1 98 ? -6.681 -16.132 -2.921 1.00 84.44 98 THR A O 1
ATOM 774 N N . ARG A 1 99 ? -6.368 -14.410 -1.515 1.00 82.00 99 ARG A N 1
ATOM 775 C CA . ARG A 1 99 ? -6.392 -13.370 -2.551 1.00 82.00 99 ARG A CA 1
ATOM 776 C C . ARG A 1 99 ? -5.183 -13.445 -3.484 1.00 82.00 99 ARG A C 1
ATOM 778 O O . ARG A 1 99 ? -5.342 -13.315 -4.695 1.00 82.00 99 ARG A O 1
ATOM 785 N N . SER A 1 100 ? -3.998 -13.694 -2.935 1.00 81.25 100 SER A N 1
ATOM 786 C CA . SER A 1 100 ? -2.764 -13.896 -3.704 1.00 81.25 100 SER A CA 1
ATOM 787 C C . SER A 1 100 ? -2.899 -15.089 -4.655 1.00 81.25 100 SER A C 1
ATOM 789 O O . SER A 1 100 ? -2.568 -14.985 -5.835 1.00 81.25 100 SER A O 1
ATOM 791 N N . ALA A 1 101 ? -3.497 -16.186 -4.178 1.00 82.75 101 ALA A N 1
ATOM 792 C CA . ALA A 1 101 ? -3.823 -17.352 -4.993 1.00 82.75 101 ALA A CA 1
ATOM 793 C C . ALA A 1 101 ? -4.887 -17.042 -6.063 1.00 82.75 101 ALA A C 1
ATOM 795 O O . ALA A 1 101 ? -4.737 -17.459 -7.209 1.00 82.75 101 ALA A O 1
ATOM 796 N N . GLN A 1 102 ? -5.930 -16.273 -5.731 1.00 83.00 102 GLN A N 1
ATOM 797 C CA . GLN A 1 102 ? -6.958 -15.857 -6.693 1.00 83.00 102 GLN A CA 1
ATOM 798 C C . GLN A 1 102 ? -6.364 -15.022 -7.835 1.00 83.00 102 GLN A C 1
ATOM 800 O O . GLN A 1 102 ? -6.686 -15.255 -8.997 1.00 83.00 102 GLN A O 1
ATOM 805 N N . CYS A 1 103 ? -5.493 -14.066 -7.512 1.00 82.38 103 CYS A N 1
ATOM 806 C CA . CYS A 1 103 ? -4.912 -13.158 -8.499 1.00 82.38 103 CYS A CA 1
ATOM 807 C C . CYS A 1 103 ? -3.586 -13.649 -9.099 1.00 82.38 103 CYS A C 1
ATOM 809 O O . CYS A 1 103 ? -3.023 -12.951 -9.937 1.00 82.38 103 CYS A O 1
ATOM 811 N N . GLN A 1 104 ? -3.095 -14.833 -8.709 1.00 76.81 104 GLN A N 1
ATOM 812 C CA . GLN A 1 104 ? -1.822 -15.404 -9.179 1.00 76.81 104 GLN A CA 1
ATOM 813 C C . GLN A 1 104 ? -0.629 -14.443 -8.994 1.00 76.81 104 GLN A C 1
ATOM 815 O O . GLN A 1 104 ? 0.292 -14.399 -9.815 1.00 76.81 104 GLN A O 1
ATOM 820 N N . VAL A 1 105 ? -0.659 -13.662 -7.909 1.00 74.81 105 VAL A N 1
ATOM 821 C CA . VAL A 1 105 ? 0.411 -12.740 -7.512 1.00 74.81 105 VAL A CA 1
ATOM 822 C C . VAL A 1 105 ? 1.089 -13.314 -6.280 1.00 74.81 105 VAL A C 1
ATOM 824 O O . VAL A 1 105 ? 0.421 -13.607 -5.290 1.00 74.81 105 VAL A O 1
ATOM 827 N N . ASN A 1 106 ? 2.411 -13.468 -6.330 1.00 69.88 106 ASN A N 1
ATOM 828 C CA . ASN A 1 106 ? 3.169 -13.931 -5.178 1.00 69.88 106 ASN A CA 1
ATOM 829 C C . ASN A 1 106 ? 3.437 -12.755 -4.231 1.00 69.88 106 ASN A C 1
ATOM 831 O O . ASN A 1 106 ? 4.045 -11.762 -4.627 1.00 69.88 106 ASN A O 1
ATOM 835 N N . VAL A 1 107 ? 2.969 -12.866 -2.990 1.00 77.81 107 VAL A N 1
ATOM 836 C CA . VAL A 1 107 ? 3.232 -11.891 -1.925 1.00 77.81 107 VAL A CA 1
ATOM 837 C C . VAL A 1 107 ? 4.209 -12.551 -0.955 1.00 77.81 107 VAL A C 1
ATOM 839 O O . VAL A 1 107 ? 3.969 -13.705 -0.590 1.00 77.81 107 VAL A O 1
ATOM 842 N N . PRO A 1 108 ? 5.294 -11.872 -0.543 1.00 79.06 108 PRO A N 1
ATOM 843 C CA . PRO A 1 108 ? 6.259 -12.457 0.378 1.00 79.06 108 PRO A CA 1
ATOM 844 C C . PRO A 1 108 ? 5.574 -12.854 1.688 1.00 79.06 108 PRO A C 1
ATOM 846 O O . PRO A 1 108 ? 4.825 -12.072 2.281 1.00 79.06 108 PRO A O 1
ATOM 849 N N . LEU A 1 109 ? 5.827 -14.084 2.135 1.00 83.12 109 LEU A N 1
ATOM 850 C CA . LEU A 1 109 ? 5.354 -14.571 3.426 1.00 83.12 109 LEU A CA 1
ATOM 851 C C . LEU A 1 109 ? 6.094 -13.827 4.548 1.00 83.12 109 LEU A C 1
ATOM 853 O O . LEU A 1 109 ? 7.259 -13.476 4.359 1.00 83.12 109 LEU A O 1
ATOM 857 N N . PRO A 1 110 ? 5.491 -13.637 5.739 1.00 82.50 110 PRO A N 1
ATOM 858 C CA . PRO A 1 110 ? 6.149 -12.939 6.847 1.00 82.50 110 PRO A CA 1
ATOM 859 C C . PRO A 1 110 ? 7.569 -13.456 7.150 1.00 82.50 110 PRO A C 1
ATOM 861 O O . PRO A 1 110 ? 8.486 -12.659 7.344 1.00 82.50 110 PRO A O 1
ATOM 864 N N . ASN A 1 111 ? 7.773 -14.777 7.082 1.00 81.12 111 ASN A N 1
ATOM 865 C CA . ASN A 1 111 ? 9.065 -15.428 7.330 1.00 81.12 111 ASN A CA 1
ATOM 866 C C . ASN A 1 111 ? 10.141 -15.112 6.278 1.00 81.12 111 ASN A C 1
ATOM 868 O O . ASN A 1 111 ? 11.321 -15.093 6.622 1.00 81.12 111 ASN A O 1
ATOM 872 N N . ASP A 1 112 ? 9.741 -14.825 5.038 1.00 81.06 112 ASP A N 1
ATOM 873 C CA . ASP A 1 112 ? 10.648 -14.532 3.921 1.00 81.06 112 ASP A CA 1
ATOM 874 C C . ASP A 1 112 ? 11.041 -13.045 3.868 1.00 81.06 112 ASP A C 1
ATOM 876 O O . ASP A 1 112 ? 11.813 -12.619 3.009 1.00 81.06 112 ASP A O 1
ATOM 880 N N . THR A 1 113 ? 10.511 -12.229 4.785 1.00 80.31 113 THR A N 1
ATOM 881 C CA . THR A 1 113 ? 10.851 -10.808 4.900 1.00 80.31 113 THR A CA 1
ATOM 882 C C . THR A 1 113 ? 11.915 -10.571 5.969 1.00 80.31 113 THR A C 1
ATOM 884 O O . THR A 1 113 ? 12.002 -11.301 6.954 1.00 80.31 113 THR A O 1
ATOM 887 N N . GLY A 1 114 ? 12.679 -9.479 5.848 1.00 76.25 114 GLY A N 1
ATOM 888 C CA . GLY A 1 114 ? 13.652 -9.070 6.874 1.00 76.25 114 GLY A CA 1
ATOM 889 C C . GLY A 1 114 ? 13.040 -8.762 8.253 1.00 76.25 114 GLY A C 1
ATOM 890 O O . GLY A 1 114 ? 13.770 -8.674 9.240 1.00 76.25 114 GLY A O 1
ATOM 891 N N . TRP A 1 115 ? 11.711 -8.637 8.345 1.00 75.31 115 TRP A N 1
ATOM 892 C CA . TRP A 1 115 ? 10.983 -8.428 9.599 1.00 75.31 115 TRP A CA 1
ATOM 893 C C . TRP A 1 115 ? 11.014 -9.646 10.523 1.00 75.31 115 TRP A C 1
ATOM 895 O O . TRP A 1 115 ? 10.945 -9.474 11.741 1.00 75.31 115 TRP A O 1
ATOM 905 N N . SER A 1 116 ? 11.185 -10.853 9.974 1.00 75.19 116 SER A N 1
ATOM 906 C CA . SER A 1 116 ? 11.309 -12.078 10.770 1.00 75.19 116 SER A CA 1
ATOM 907 C C . SER A 1 116 ? 12.490 -12.011 11.742 1.00 75.19 116 SER A C 1
ATOM 909 O O . SER A 1 116 ? 12.355 -12.406 12.898 1.00 75.19 116 SER A O 1
ATOM 911 N N . ASN A 1 117 ? 13.607 -11.408 11.319 1.00 73.12 117 ASN A N 1
ATOM 912 C CA . ASN A 1 117 ? 14.806 -11.225 12.141 1.00 73.12 117 ASN A CA 1
ATOM 913 C C . ASN A 1 117 ? 14.608 -10.177 13.248 1.00 73.12 117 ASN A C 1
ATOM 915 O O . ASN A 1 117 ? 15.063 -10.369 14.377 1.00 73.12 117 ASN A O 1
ATOM 919 N N . VAL A 1 118 ? 13.916 -9.075 12.940 1.00 70.31 118 VAL A N 1
ATOM 920 C CA . VAL A 1 118 ? 13.689 -7.954 13.872 1.00 70.31 118 VAL A CA 1
ATOM 921 C C . VAL A 1 118 ? 12.736 -8.347 15.001 1.00 70.31 118 VAL A C 1
ATOM 923 O O . VAL A 1 118 ? 12.919 -7.940 16.146 1.00 70.31 118 VAL A O 1
ATOM 926 N N . TYR A 1 119 ? 11.743 -9.178 14.694 1.00 69.06 119 TYR A N 1
ATOM 927 C CA . TYR A 1 119 ? 10.726 -9.618 15.644 1.00 69.06 119 TYR A CA 1
ATOM 928 C C . TYR A 1 119 ? 11.014 -10.983 16.282 1.00 69.06 119 TYR A C 1
ATOM 930 O O . TYR A 1 119 ? 10.137 -11.558 16.919 1.00 69.06 119 TYR A O 1
ATOM 938 N N . THR A 1 120 ? 12.254 -11.474 16.205 1.00 62.62 120 THR A N 1
ATOM 939 C CA . THR A 1 120 ? 12.703 -12.682 16.926 1.00 62.62 120 THR A CA 1
ATOM 940 C C . THR A 1 120 ? 12.426 -12.612 18.431 1.00 62.62 120 THR A C 1
ATOM 942 O O . THR A 1 120 ? 12.051 -13.617 19.027 1.00 62.62 120 THR A O 1
ATOM 945 N N . ALA A 1 121 ? 12.501 -11.421 19.037 1.00 64.25 121 ALA A N 1
ATOM 946 C CA . ALA A 1 121 ? 12.158 -11.198 20.446 1.00 64.25 121 ALA A CA 1
ATOM 947 C C . ALA A 1 121 ? 10.667 -11.429 20.782 1.00 64.25 121 ALA A C 1
ATOM 949 O O . ALA A 1 121 ? 10.328 -11.624 21.948 1.00 64.25 121 ALA A O 1
ATOM 950 N N . LEU A 1 122 ? 9.771 -11.411 19.786 1.00 67.69 122 LEU A N 1
ATOM 951 C CA . LEU A 1 122 ? 8.347 -11.729 19.960 1.00 67.69 122 LEU A CA 1
ATOM 952 C C . LEU A 1 122 ? 8.055 -13.228 19.859 1.00 67.69 122 LEU A C 1
ATOM 954 O O . LEU A 1 122 ? 6.947 -13.635 20.193 1.00 67.69 122 LEU A O 1
ATOM 958 N N . ASN A 1 123 ? 9.006 -14.046 19.401 1.00 64.38 123 ASN A N 1
ATOM 959 C CA . ASN A 1 123 ? 8.755 -15.455 19.098 1.00 64.38 123 ASN A CA 1
ATOM 960 C C . ASN A 1 123 ? 8.411 -16.288 20.350 1.00 64.38 123 ASN A C 1
ATOM 962 O O . ASN A 1 123 ? 7.689 -17.273 20.246 1.00 64.38 123 ASN A O 1
ATOM 966 N N . ASP A 1 124 ? 8.858 -15.842 21.529 1.00 70.69 124 ASP A N 1
ATOM 967 C CA . ASP A 1 124 ? 8.559 -16.460 22.831 1.00 70.69 124 ASP A CA 1
ATOM 968 C C . ASP A 1 124 ? 7.472 -15.710 23.627 1.00 70.69 124 ASP A C 1
ATOM 970 O O . ASP A 1 124 ? 7.208 -16.028 24.788 1.00 70.69 124 ASP A O 1
ATOM 974 N N . GLN A 1 125 ? 6.858 -14.675 23.044 1.00 79.25 125 GLN A N 1
ATOM 975 C CA . GLN A 1 125 ? 5.814 -13.887 23.699 1.00 79.25 125 GLN A CA 1
ATOM 976 C C . GLN A 1 125 ? 4.430 -14.341 23.229 1.00 79.25 125 GLN A C 1
ATOM 978 O O . GLN A 1 125 ? 4.148 -14.424 22.036 1.00 79.25 125 GLN A O 1
ATOM 983 N N . SER A 1 126 ? 3.534 -14.573 24.185 1.00 85.69 126 SER A N 1
ATOM 984 C CA . SER A 1 126 ? 2.117 -14.836 23.931 1.00 85.69 126 SER A CA 1
ATOM 985 C C . SER A 1 126 ? 1.268 -13.743 24.564 1.00 85.69 126 SER A C 1
ATOM 987 O O . SER A 1 126 ? 1.522 -13.349 25.704 1.00 85.69 126 SER A O 1
ATOM 989 N N . ALA A 1 127 ? 0.229 -13.307 23.865 1.00 90.31 127 ALA A N 1
ATOM 990 C CA . ALA A 1 127 ? -0.781 -12.409 24.401 1.00 90.31 127 ALA A CA 1
ATOM 991 C C . ALA A 1 127 ? -2.103 -13.146 24.629 1.00 90.31 127 ALA A C 1
ATOM 993 O O . ALA A 1 127 ? -2.377 -14.180 24.028 1.00 90.31 127 ALA A O 1
ATOM 994 N N . LEU A 1 128 ? -2.948 -12.601 25.493 1.00 92.75 128 LEU A N 1
ATOM 995 C CA . LEU A 1 128 ? -4.309 -13.055 25.725 1.00 92.75 128 LEU A CA 1
ATOM 996 C C . LEU A 1 128 ? -5.277 -12.018 25.139 1.00 92.75 128 LEU A C 1
ATOM 998 O O . LEU A 1 128 ? -5.160 -10.821 25.393 1.00 92.75 128 LEU A O 1
ATOM 1002 N N . VAL A 1 129 ? -6.269 -12.462 24.379 1.00 94.06 129 VAL A N 1
ATOM 1003 C CA . VAL A 1 129 ? -7.247 -11.588 23.720 1.00 94.06 129 VAL A CA 1
ATOM 1004 C C . VAL A 1 129 ? -8.628 -11.784 24.354 1.00 94.06 129 VAL A C 1
ATOM 1006 O O . VAL A 1 129 ? -9.028 -12.930 24.597 1.00 94.06 129 VAL A O 1
ATOM 1009 N N . PRO A 1 130 ? -9.386 -10.712 24.655 1.00 95.44 130 PRO A N 1
ATOM 1010 C CA . PRO A 1 130 ? -10.770 -10.845 25.102 1.00 95.44 130 PRO A CA 1
ATOM 1011 C C . PRO A 1 130 ? -11.670 -11.419 24.004 1.00 95.44 130 PRO A C 1
ATOM 1013 O O . PRO A 1 130 ? -11.471 -11.168 22.813 1.00 95.44 130 PRO A O 1
ATOM 1016 N N . VAL A 1 131 ? -12.694 -12.170 24.409 1.00 94.94 131 VAL A N 1
ATOM 1017 C CA . VAL A 1 131 ? -13.575 -12.917 23.494 1.00 94.94 131 VAL A CA 1
ATOM 1018 C C . VAL A 1 131 ? -14.244 -11.996 22.470 1.00 94.94 131 VAL A C 1
ATOM 1020 O O . VAL A 1 131 ? -14.283 -12.319 21.282 1.00 94.94 131 VAL A O 1
ATOM 1023 N N . TRP A 1 132 ? -14.722 -10.830 22.912 1.00 95.31 132 TRP A N 1
ATOM 1024 C CA . TRP A 1 132 ? -15.383 -9.859 22.043 1.00 95.31 132 TRP A CA 1
ATOM 1025 C C . TRP A 1 132 ? -14.453 -9.335 20.945 1.00 95.31 132 TRP A C 1
ATOM 1027 O O . TRP A 1 132 ? -14.828 -9.315 19.775 1.00 95.31 132 TRP A O 1
ATOM 1037 N N . TRP A 1 133 ? -13.219 -8.961 21.289 1.00 95.56 133 TRP A N 1
ATOM 1038 C CA . TRP A 1 133 ? -12.276 -8.396 20.320 1.00 95.56 133 TRP A CA 1
ATOM 1039 C C . TRP A 1 133 ? -11.694 -9.444 19.379 1.00 95.56 133 TRP A C 1
ATOM 1041 O O . TRP A 1 133 ? -11.449 -9.140 18.213 1.00 95.56 133 TRP A O 1
ATOM 1051 N N . PHE A 1 134 ? -11.541 -10.685 19.848 1.00 94.75 134 PHE A N 1
ATOM 1052 C CA . PHE A 1 134 ? -11.218 -11.815 18.983 1.00 94.75 134 PHE A CA 1
ATOM 1053 C C . PHE A 1 134 ? -12.303 -12.009 17.912 1.00 94.75 134 PHE A C 1
ATOM 1055 O O . PHE A 1 134 ? -11.998 -12.099 16.720 1.00 94.75 134 PHE A O 1
ATOM 1062 N N . PHE A 1 135 ? -13.576 -12.007 18.326 1.00 94.56 135 PHE A N 1
ATOM 1063 C CA . PHE A 1 135 ? -14.713 -12.079 17.411 1.00 94.56 135 PHE A CA 1
ATOM 1064 C C . PHE A 1 135 ? -14.752 -10.882 16.452 1.00 94.56 135 PHE A C 1
ATOM 1066 O O . PHE A 1 135 ? -14.847 -11.079 15.241 1.00 94.56 135 PHE A O 1
ATOM 1073 N N . MET A 1 136 ? -14.618 -9.655 16.964 1.00 95.81 136 MET A N 1
ATOM 1074 C CA . MET A 1 136 ? -14.651 -8.440 16.147 1.00 95.81 136 MET A CA 1
ATOM 1075 C C . MET A 1 136 ? -13.519 -8.389 15.120 1.00 95.81 136 MET A C 1
ATOM 1077 O O . MET A 1 136 ? -13.758 -7.978 13.984 1.00 95.81 136 MET A O 1
ATOM 1081 N N . HIS A 1 137 ? -12.309 -8.840 15.466 1.00 94.75 137 HIS A N 1
ATOM 1082 C CA . HIS A 1 137 ? -11.198 -8.947 14.516 1.00 94.75 137 HIS A CA 1
ATOM 1083 C C . HIS A 1 137 ? -11.526 -9.939 13.400 1.00 94.75 137 HIS A C 1
ATOM 1085 O O . HIS A 1 137 ? -11.404 -9.602 12.222 1.00 94.75 137 HIS A O 1
ATOM 1091 N N . ALA A 1 138 ? -11.974 -11.146 13.758 1.00 93.56 138 ALA A N 1
ATOM 1092 C CA . ALA A 1 138 ? -12.323 -12.184 12.791 1.00 93.56 138 ALA A CA 1
ATOM 1093 C C . ALA A 1 138 ? -13.462 -11.741 11.860 1.00 93.56 138 ALA A C 1
ATOM 1095 O O . ALA A 1 138 ? -13.351 -11.889 10.643 1.00 93.56 138 ALA A O 1
ATOM 1096 N N . LEU A 1 139 ? -14.517 -11.133 12.413 1.00 95.19 139 LEU A N 1
ATOM 1097 C CA . LEU A 1 139 ? -15.637 -10.585 11.649 1.00 95.19 139 LEU A CA 1
ATOM 1098 C C . LEU A 1 139 ? -15.167 -9.485 10.691 1.00 95.19 139 LEU A C 1
ATOM 1100 O O . LEU A 1 139 ? -15.465 -9.534 9.499 1.00 95.19 139 LEU A O 1
ATOM 1104 N N . SER A 1 140 ? -14.391 -8.521 11.195 1.00 95.06 140 SER A N 1
ATOM 1105 C CA . SER A 1 140 ? -13.905 -7.395 10.392 1.00 95.06 140 SER A CA 1
ATOM 1106 C C . SER A 1 140 ? -13.021 -7.867 9.241 1.00 95.06 140 SER A C 1
ATOM 1108 O O . SER A 1 140 ? -13.177 -7.395 8.113 1.00 95.06 140 SER A O 1
ATOM 1110 N N . LYS A 1 141 ? -12.135 -8.839 9.488 1.00 93.12 141 LYS A N 1
ATOM 1111 C CA . LYS A 1 141 ? -11.286 -9.430 8.448 1.00 93.12 141 LYS A CA 1
ATOM 1112 C C . LYS A 1 141 ? -12.066 -10.261 7.443 1.00 93.12 141 LYS A C 1
ATOM 1114 O O . LYS A 1 141 ? -11.820 -10.110 6.253 1.00 93.12 141 LYS A O 1
ATOM 1119 N N . ALA A 1 142 ? -13.028 -11.068 7.880 1.00 91.81 142 ALA A N 1
ATOM 1120 C CA . ALA A 1 142 ? -13.847 -11.868 6.973 1.00 91.81 142 ALA A CA 1
ATOM 1121 C C . ALA A 1 142 ? -14.677 -10.989 6.025 1.00 91.81 142 ALA A C 1
ATOM 1123 O O . ALA A 1 142 ? -14.688 -11.220 4.815 1.00 91.81 142 ALA A O 1
ATOM 1124 N N . VAL A 1 143 ? -15.328 -9.948 6.556 1.00 94.38 143 VAL A N 1
ATOM 1125 C CA . VAL A 1 143 ? -16.130 -9.009 5.756 1.00 94.38 143 VAL A CA 1
ATOM 1126 C C . VAL A 1 143 ? -15.242 -8.216 4.799 1.00 94.38 143 VAL A C 1
ATOM 1128 O O . VAL A 1 143 ? -15.538 -8.145 3.608 1.00 94.38 143 VAL A O 1
ATOM 1131 N N . THR A 1 144 ? -14.124 -7.672 5.289 1.00 93.81 144 THR A N 1
ATOM 1132 C CA . THR A 1 144 ? -13.193 -6.894 4.457 1.00 93.81 144 THR A CA 1
ATOM 1133 C C . THR A 1 144 ? -12.554 -7.760 3.372 1.00 93.81 144 THR A C 1
ATOM 1135 O O . THR A 1 144 ? -12.536 -7.366 2.210 1.00 93.81 144 THR A O 1
ATOM 1138 N N . GLY A 1 145 ? -12.083 -8.961 3.716 1.00 90.88 145 GLY A N 1
ATOM 1139 C CA . GLY A 1 145 ? -11.497 -9.906 2.765 1.00 90.88 145 GLY A CA 1
ATOM 1140 C C . GLY A 1 145 ? -12.491 -10.329 1.685 1.00 90.88 145 GLY A C 1
ATOM 1141 O O . GLY A 1 145 ? -12.151 -10.320 0.505 1.00 90.88 145 GLY A O 1
ATOM 1142 N N . SER A 1 146 ? -13.746 -10.593 2.061 1.00 91.50 146 SER A N 1
ATOM 1143 C CA . SER A 1 146 ? -14.815 -10.921 1.106 1.00 91.50 146 SER A CA 1
ATOM 1144 C C . SER A 1 146 ? -15.158 -9.741 0.189 1.00 91.50 146 SER A C 1
ATOM 1146 O O . SER A 1 146 ? -15.350 -9.928 -1.011 1.00 91.50 146 SER A O 1
ATOM 1148 N N . ALA A 1 147 ? -15.193 -8.516 0.724 1.00 93.50 147 ALA A N 1
ATOM 1149 C CA . ALA A 1 147 ? -15.419 -7.307 -0.069 1.00 93.50 147 ALA A CA 1
ATOM 1150 C C . ALA A 1 147 ? -14.269 -7.043 -1.055 1.00 93.50 147 ALA A C 1
ATOM 1152 O O . ALA A 1 147 ? -14.507 -6.701 -2.210 1.00 93.50 147 ALA A O 1
ATOM 1153 N N . VAL A 1 148 ? -13.019 -7.259 -0.631 1.00 91.50 148 VAL A N 1
ATOM 1154 C CA . VAL A 1 148 ? -11.845 -7.181 -1.514 1.00 91.50 148 VAL A CA 1
ATOM 1155 C C . VAL A 1 148 ? -11.878 -8.286 -2.572 1.00 91.50 148 VAL A C 1
ATOM 1157 O O . VAL A 1 148 ? -11.533 -8.029 -3.723 1.00 91.50 148 VAL A O 1
ATOM 1160 N N . ALA A 1 149 ? -12.333 -9.494 -2.225 1.00 89.62 149 ALA A N 1
ATOM 1161 C CA . ALA A 1 149 ? -12.441 -10.613 -3.160 1.00 89.62 149 ALA A CA 1
ATOM 1162 C C . ALA A 1 149 ? -13.408 -10.336 -4.330 1.00 89.62 149 ALA A C 1
ATOM 1164 O O . ALA A 1 149 ? -13.199 -10.862 -5.426 1.00 89.62 149 ALA A O 1
ATOM 1165 N N . ALA A 1 150 ? -14.419 -9.485 -4.115 1.00 90.75 150 ALA A N 1
ATOM 1166 C CA . ALA A 1 150 ? -15.354 -9.027 -5.144 1.00 90.75 150 ALA A CA 1
ATOM 1167 C C . ALA A 1 150 ? -14.737 -8.037 -6.151 1.00 90.75 150 ALA A C 1
ATOM 1169 O O . ALA A 1 150 ? -15.276 -7.872 -7.245 1.00 90.75 150 ALA A O 1
ATOM 1170 N N . ILE A 1 151 ? -13.607 -7.400 -5.825 1.00 90.75 151 ILE A N 1
ATOM 1171 C CA . ILE A 1 151 ? -12.878 -6.553 -6.775 1.00 90.75 151 ILE A CA 1
ATOM 1172 C C . ILE A 1 151 ? -12.182 -7.472 -7.798 1.00 90.75 151 ILE A C 1
ATOM 1174 O O . ILE A 1 151 ? -11.537 -8.445 -7.387 1.00 90.75 151 ILE A O 1
ATOM 1178 N N . PRO A 1 152 ? -12.256 -7.203 -9.114 1.00 88.38 152 PRO A N 1
ATOM 1179 C CA . PRO A 1 152 ? -11.523 -7.980 -10.111 1.00 88.38 152 PRO A CA 1
ATOM 1180 C C . PRO A 1 152 ? -10.007 -7.945 -9.873 1.00 88.38 152 PRO A C 1
ATOM 1182 O O . PRO A 1 152 ? -9.458 -6.946 -9.407 1.00 88.38 152 PRO A O 1
ATOM 1185 N N . CYS A 1 153 ? -9.314 -9.035 -10.200 1.00 84.38 153 CYS A N 1
ATOM 1186 C CA . CYS A 1 153 ? -7.854 -9.029 -10.225 1.00 84.38 153 CYS A CA 1
ATOM 1187 C C . CYS A 1 153 ? -7.374 -8.177 -11.410 1.00 84.38 153 CYS A C 1
ATOM 1189 O O . CYS A 1 153 ? -7.871 -8.334 -12.523 1.00 84.38 153 CYS A O 1
ATOM 1191 N N . GLY A 1 154 ? -6.410 -7.291 -11.171 1.00 76.38 154 GLY A N 1
ATOM 1192 C CA . GLY A 1 154 ? -5.780 -6.460 -12.194 1.00 76.38 154 GLY A CA 1
ATOM 1193 C C . GLY A 1 154 ? -4.292 -6.292 -11.907 1.00 76.38 154 GLY A C 1
ATOM 1194 O O . GLY A 1 154 ? -3.842 -6.526 -10.785 1.00 76.38 154 GLY A O 1
ATOM 1195 N N . THR A 1 155 ? -3.526 -5.913 -12.925 1.00 75.25 155 THR A N 1
ATOM 1196 C CA . THR A 1 155 ? -2.111 -5.553 -12.782 1.00 75.25 155 THR A CA 1
ATOM 1197 C C . THR A 1 155 ? -1.996 -4.134 -12.239 1.00 75.25 155 THR A C 1
ATOM 1199 O O . THR A 1 155 ? -2.595 -3.220 -12.802 1.00 75.25 155 THR A O 1
ATOM 1202 N N . ASP A 1 156 ? -1.222 -3.940 -11.171 1.00 77.00 156 ASP A N 1
ATOM 1203 C CA . ASP A 1 156 ? -0.957 -2.603 -10.631 1.00 77.00 156 ASP A CA 1
ATOM 1204 C C . ASP A 1 156 ? 0.024 -1.856 -11.547 1.00 77.00 156 ASP A C 1
ATOM 1206 O O . ASP A 1 156 ? 1.244 -2.016 -11.461 1.00 77.00 156 ASP A O 1
ATOM 1210 N N . LEU A 1 157 ? -0.529 -1.068 -12.474 1.00 77.50 157 LEU A N 1
ATOM 1211 C CA . LEU A 1 157 ? 0.247 -0.343 -13.485 1.00 77.50 157 LEU A CA 1
ATOM 1212 C C . LEU A 1 157 ? 1.110 0.756 -12.872 1.00 77.50 157 LEU A C 1
ATOM 1214 O O . LEU A 1 157 ? 2.172 1.088 -13.402 1.00 77.50 157 LEU A O 1
ATOM 1218 N N . ARG A 1 158 ? 0.675 1.315 -11.740 1.00 77.62 158 ARG A N 1
ATOM 1219 C CA . ARG A 1 158 ? 1.445 2.335 -11.041 1.00 77.62 158 ARG A CA 1
ATOM 1220 C C . ARG A 1 158 ? 2.664 1.720 -10.378 1.00 77.62 158 ARG A C 1
ATOM 1222 O O . ARG A 1 158 ? 3.741 2.296 -10.488 1.00 77.62 158 ARG A O 1
ATOM 1229 N N . GLN A 1 159 ? 2.508 0.563 -9.739 1.00 79.31 159 GLN A N 1
ATOM 1230 C CA . GLN A 1 159 ? 3.643 -0.147 -9.158 1.00 79.31 159 GLN A CA 1
ATOM 1231 C C . GLN A 1 159 ? 4.667 -0.516 -10.236 1.00 79.31 159 GLN A C 1
ATOM 1233 O O . GLN A 1 159 ? 5.842 -0.221 -10.068 1.00 79.31 159 GLN A O 1
ATOM 1238 N N . ILE A 1 160 ? 4.216 -1.044 -11.380 1.00 80.00 160 ILE A N 1
ATOM 1239 C CA . ILE A 1 160 ? 5.090 -1.331 -12.530 1.00 80.00 160 ILE A CA 1
ATOM 1240 C C . ILE A 1 160 ? 5.879 -0.086 -12.948 1.00 80.00 160 ILE A C 1
ATOM 1242 O O . ILE A 1 160 ? 7.094 -0.147 -13.114 1.00 80.00 160 ILE A O 1
ATOM 1246 N N . ARG A 1 161 ? 5.206 1.060 -13.089 1.00 78.69 161 ARG A N 1
ATOM 1247 C CA . ARG A 1 161 ? 5.866 2.327 -13.418 1.00 78.69 161 ARG A CA 1
ATOM 1248 C C . ARG A 1 161 ? 6.912 2.717 -12.370 1.00 78.69 161 ARG A C 1
ATOM 1250 O O . ARG A 1 161 ? 7.992 3.157 -12.749 1.00 78.69 161 ARG A O 1
ATOM 1257 N N . MET A 1 162 ? 6.592 2.609 -11.079 1.00 77.00 162 MET A N 1
ATOM 1258 C CA . MET A 1 162 ? 7.540 2.927 -10.005 1.00 77.00 162 MET A CA 1
ATOM 1259 C C . MET A 1 162 ? 8.756 2.000 -10.041 1.00 77.00 162 MET A C 1
ATOM 1261 O O . MET A 1 162 ? 9.874 2.474 -9.891 1.00 77.00 162 MET A O 1
ATOM 1265 N N . ASP A 1 163 ? 8.550 0.706 -10.286 1.00 79.62 163 ASP A N 1
ATOM 1266 C CA . ASP A 1 163 ? 9.628 -0.279 -10.379 1.00 79.62 163 ASP A CA 1
ATOM 1267 C C . ASP A 1 163 ? 10.537 0.013 -11.593 1.00 79.62 163 ASP A C 1
ATOM 1269 O O . ASP A 1 163 ? 11.762 -0.058 -11.488 1.00 79.62 163 ASP A O 1
ATOM 1273 N N . VAL A 1 164 ? 9.965 0.440 -12.728 1.00 80.88 164 VAL A N 1
ATOM 1274 C CA . VAL A 1 164 ? 10.731 0.903 -13.903 1.00 80.88 164 VAL A CA 1
ATOM 1275 C C . VAL A 1 164 ? 11.510 2.191 -13.600 1.00 80.88 164 VAL A C 1
ATOM 1277 O O . VAL A 1 164 ? 12.676 2.285 -13.969 1.00 80.88 164 VAL A O 1
ATOM 1280 N N . ASP A 1 165 ? 10.902 3.168 -12.918 1.00 75.44 165 ASP A N 1
ATOM 1281 C CA . ASP A 1 165 ? 11.551 4.435 -12.521 1.00 75.44 165 ASP A CA 1
ATOM 1282 C C . ASP A 1 165 ? 12.638 4.222 -11.445 1.00 75.44 165 ASP A C 1
ATOM 1284 O O . ASP A 1 165 ? 13.607 4.973 -11.357 1.00 75.44 165 ASP A O 1
ATOM 1288 N N . ALA A 1 166 ? 12.512 3.173 -10.629 1.00 78.19 166 ALA A N 1
ATOM 1289 C CA . ALA A 1 166 ? 13.519 2.781 -9.648 1.00 78.19 166 ALA A CA 1
ATOM 1290 C C . ALA A 1 166 ? 14.681 1.982 -10.264 1.00 78.19 166 ALA A C 1
ATOM 1292 O O . ALA A 1 166 ? 15.761 1.931 -9.672 1.00 78.19 166 ALA A O 1
ATOM 1293 N N . THR A 1 167 ? 14.484 1.376 -11.440 1.00 83.44 167 THR A N 1
ATOM 1294 C CA . THR A 1 167 ? 15.504 0.560 -12.108 1.00 83.44 167 THR A CA 1
ATOM 1295 C C . THR A 1 167 ? 16.630 1.446 -12.645 1.00 83.44 167 THR A C 1
ATOM 1297 O O . THR A 1 167 ? 16.408 2.360 -13.442 1.00 83.44 167 THR A O 1
ATOM 1300 N N . ARG A 1 168 ? 17.870 1.161 -12.231 1.00 81.75 168 ARG A N 1
ATOM 1301 C CA . ARG A 1 168 ? 19.077 1.890 -12.647 1.00 81.75 168 ARG A CA 1
ATOM 1302 C C . ARG A 1 168 ? 20.137 0.933 -13.170 1.00 81.75 168 ARG A C 1
ATOM 1304 O O . ARG A 1 168 ? 20.044 -0.274 -13.002 1.00 81.75 168 ARG A O 1
ATOM 1311 N N . ILE A 1 169 ? 21.143 1.498 -13.835 1.00 84.81 169 ILE A N 1
ATOM 1312 C CA . ILE A 1 169 ? 22.328 0.736 -14.224 1.00 84.81 169 ILE A CA 1
ATOM 1313 C C . ILE A 1 169 ? 23.244 0.701 -12.998 1.00 84.81 169 ILE A C 1
ATOM 1315 O O . ILE A 1 169 ? 23.823 1.729 -12.646 1.00 84.81 169 ILE A O 1
ATOM 1319 N N . ASP A 1 170 ? 23.345 -0.457 -12.345 1.00 83.31 170 ASP A N 1
ATOM 1320 C CA . ASP A 1 170 ? 24.128 -0.612 -11.111 1.00 83.31 170 ASP A CA 1
ATOM 1321 C C . ASP A 1 170 ? 25.639 -0.566 -11.374 1.00 83.31 170 ASP A C 1
ATOM 1323 O O . ASP A 1 170 ? 26.407 -0.046 -10.562 1.00 83.31 170 ASP A O 1
ATOM 1327 N N . ASP A 1 171 ? 26.076 -1.089 -12.524 1.00 87.25 171 ASP A N 1
ATOM 1328 C CA . ASP A 1 171 ? 27.485 -1.100 -12.915 1.00 87.25 171 ASP A CA 1
ATOM 1329 C C . ASP A 1 171 ? 27.913 0.261 -13.512 1.00 87.25 171 ASP A C 1
ATOM 1331 O O . ASP A 1 171 ? 27.486 0.617 -14.619 1.00 87.25 171 ASP A O 1
ATOM 1335 N N . PRO A 1 172 ? 28.805 1.024 -12.844 1.00 87.06 172 PRO A N 1
ATOM 1336 C CA . PRO A 1 172 ? 29.277 2.307 -13.360 1.00 87.06 172 PRO A CA 1
ATOM 1337 C C . PRO A 1 172 ? 30.043 2.176 -14.686 1.00 87.06 172 PRO A C 1
ATOM 1339 O O . PRO A 1 172 ? 30.043 3.119 -15.479 1.00 87.06 172 PRO A O 1
ATOM 1342 N N . VAL A 1 173 ? 30.669 1.024 -14.958 1.00 89.00 173 VAL A N 1
ATOM 1343 C CA . VAL A 1 173 ? 31.372 0.764 -16.224 1.00 89.00 173 VAL A CA 1
ATOM 1344 C C . VAL A 1 173 ? 30.365 0.608 -17.359 1.00 89.00 173 VAL A C 1
ATOM 1346 O O . VAL A 1 173 ? 30.547 1.194 -18.427 1.00 89.00 173 VAL A O 1
ATOM 1349 N N . LEU A 1 174 ? 29.268 -0.114 -17.117 1.00 89.94 174 LEU A N 1
ATOM 1350 C CA . LEU A 1 174 ? 28.177 -0.252 -18.079 1.00 89.94 174 LEU A CA 1
ATOM 1351 C C . LEU A 1 174 ? 27.490 1.096 -18.341 1.00 89.94 174 LEU A C 1
ATOM 1353 O O . LEU A 1 174 ? 27.201 1.424 -19.491 1.00 89.94 174 LEU A O 1
ATOM 1357 N N . ALA A 1 175 ? 27.284 1.917 -17.307 1.00 87.31 175 ALA A N 1
ATOM 1358 C CA . ALA A 1 175 ? 26.721 3.258 -17.465 1.00 87.31 175 ALA A CA 1
ATOM 1359 C C . ALA A 1 175 ? 27.628 4.170 -18.316 1.00 87.31 175 ALA A C 1
ATOM 1361 O O . ALA A 1 175 ? 27.145 4.902 -19.185 1.00 87.31 175 ALA A O 1
ATOM 1362 N N . GLN A 1 176 ? 28.949 4.096 -18.117 1.00 88.25 176 GLN A N 1
ATOM 1363 C CA . GLN A 1 176 ? 29.916 4.793 -18.966 1.00 88.25 176 GLN A CA 1
ATOM 1364 C C . GLN A 1 176 ? 29.886 4.267 -20.407 1.00 88.25 176 GLN A C 1
ATOM 1366 O O . GLN A 1 176 ? 29.911 5.052 -21.351 1.00 88.25 176 GLN A O 1
ATOM 1371 N N . GLU A 1 177 ? 29.774 2.954 -20.596 1.00 90.19 177 GLU A N 1
ATOM 1372 C CA . GLU A 1 177 ? 29.687 2.349 -21.922 1.00 90.19 177 GLU A CA 1
ATOM 1373 C C . GLU A 1 177 ? 28.444 2.813 -22.698 1.00 90.19 177 GLU A C 1
ATOM 1375 O O . GLU A 1 177 ? 28.534 3.094 -23.893 1.00 90.19 177 GLU A O 1
ATOM 1380 N N . VAL A 1 178 ? 27.304 2.980 -22.020 1.00 90.81 178 VAL A N 1
ATOM 1381 C CA . VAL A 1 178 ? 26.097 3.590 -22.604 1.00 90.81 178 VAL A CA 1
ATOM 1382 C C . VAL A 1 178 ? 26.349 5.039 -23.025 1.00 90.81 178 VAL A C 1
ATOM 1384 O O . VAL A 1 178 ? 25.908 5.456 -24.101 1.00 90.81 178 VAL A O 1
ATOM 1387 N N . ALA A 1 179 ? 27.065 5.820 -22.211 1.00 89.06 179 ALA A N 1
ATOM 1388 C CA . ALA A 1 179 ? 27.417 7.197 -22.552 1.00 89.06 179 ALA A CA 1
ATOM 1389 C C . ALA A 1 179 ? 28.334 7.259 -23.784 1.00 89.06 179 ALA A C 1
ATOM 1391 O O . ALA A 1 179 ? 28.095 8.057 -24.694 1.00 89.06 179 ALA A O 1
ATOM 1392 N N . ASP A 1 180 ? 29.324 6.372 -23.856 1.00 91.19 180 ASP A N 1
ATOM 1393 C CA . ASP A 1 180 ? 30.222 6.271 -25.002 1.00 91.19 180 ASP A CA 1
ATOM 1394 C C . ASP A 1 180 ? 29.468 5.839 -26.269 1.00 91.19 180 ASP A C 1
ATOM 1396 O O . ASP A 1 180 ? 29.652 6.435 -27.328 1.00 91.19 180 ASP A O 1
ATOM 1400 N N . PHE A 1 181 ? 28.562 4.859 -26.172 1.00 93.12 181 PHE A N 1
ATOM 1401 C CA . PHE A 1 181 ? 27.709 4.447 -27.292 1.00 93.12 181 PHE A CA 1
ATOM 1402 C C . PHE A 1 181 ? 26.822 5.604 -27.770 1.00 93.12 181 PHE A C 1
ATOM 1404 O O . PHE A 1 181 ? 26.667 5.850 -28.969 1.00 93.12 181 PHE A O 1
ATOM 1411 N N . THR A 1 182 ? 26.272 6.373 -26.828 1.00 91.56 182 THR A N 1
ATOM 1412 C CA . THR A 1 182 ? 25.475 7.564 -27.135 1.00 91.56 182 THR A CA 1
ATOM 1413 C C . THR A 1 182 ? 26.296 8.590 -27.919 1.00 91.56 182 THR A C 1
ATOM 1415 O O . THR A 1 182 ? 25.801 9.170 -28.887 1.00 91.56 182 THR A O 1
ATOM 1418 N N . HIS A 1 183 ? 27.548 8.815 -27.522 1.00 91.19 183 HIS A N 1
ATOM 1419 C CA . HIS A 1 183 ? 28.437 9.785 -28.152 1.00 91.19 183 HIS A CA 1
ATOM 1420 C C . HIS A 1 183 ? 28.967 9.319 -29.519 1.00 91.19 183 HIS A C 1
ATOM 1422 O O . HIS A 1 183 ? 28.983 10.100 -30.470 1.00 91.19 183 HIS A O 1
ATOM 1428 N N . ASP A 1 184 ? 29.378 8.057 -29.633 1.00 93.19 184 ASP A N 1
ATOM 1429 C CA . ASP A 1 184 ? 30.075 7.540 -30.813 1.00 93.19 184 ASP A CA 1
ATOM 1430 C C . ASP A 1 184 ? 29.120 7.049 -31.908 1.00 93.19 184 ASP A C 1
ATOM 1432 O O . ASP A 1 184 ? 29.432 7.170 -33.094 1.00 93.19 184 ASP A O 1
ATOM 1436 N N . CYS A 1 185 ? 27.946 6.538 -31.524 1.00 94.12 185 CYS A N 1
ATOM 1437 C CA . CYS A 1 185 ? 26.990 5.910 -32.434 1.00 94.12 185 CYS A CA 1
ATOM 1438 C C . CYS A 1 185 ? 25.731 6.756 -32.629 1.00 94.12 185 CYS A C 1
ATOM 1440 O O . CYS A 1 185 ? 25.426 7.194 -33.746 1.00 94.12 185 CYS A O 1
ATOM 1442 N N . TYR A 1 186 ? 24.999 7.009 -31.544 1.00 92.75 186 TYR A N 1
ATOM 1443 C CA . TYR A 1 186 ? 23.694 7.669 -31.610 1.00 92.75 186 TYR A CA 1
ATOM 1444 C C . TYR A 1 186 ? 23.803 9.147 -32.007 1.00 92.75 186 TYR A C 1
ATOM 1446 O O . TYR A 1 186 ? 23.084 9.597 -32.896 1.00 92.75 186 TYR A O 1
ATOM 1454 N N . GLY A 1 187 ? 24.733 9.902 -31.415 1.00 91.12 187 GLY A N 1
ATOM 1455 C CA . GLY A 1 187 ? 24.933 11.328 -31.689 1.00 91.12 187 GLY A CA 1
ATOM 1456 C C . GLY A 1 187 ? 25.173 11.643 -33.174 1.00 91.12 187 GLY A C 1
ATOM 1457 O O . GLY A 1 187 ? 24.411 12.425 -33.751 1.00 91.12 187 GLY A O 1
ATOM 1458 N N . PRO A 1 188 ? 26.174 11.022 -33.829 1.00 92.56 188 PRO A N 1
ATOM 1459 C CA . PRO A 1 188 ? 26.438 11.212 -35.255 1.00 92.56 188 PRO A CA 1
ATOM 1460 C C . PRO A 1 188 ? 25.278 10.757 -36.147 1.00 92.56 188 PRO A C 1
ATOM 1462 O O . PRO A 1 188 ? 24.912 11.469 -37.083 1.00 92.56 188 PRO A O 1
ATOM 1465 N N . SER A 1 189 ? 24.658 9.616 -35.829 1.00 92.56 189 SER A N 1
ATOM 1466 C CA . SER A 1 189 ? 23.512 9.082 -36.579 1.00 92.56 189 SER A CA 1
ATOM 1467 C C . SER A 1 189 ? 22.319 10.031 -36.532 1.00 92.56 189 SER A C 1
ATOM 1469 O O . SER A 1 189 ? 21.723 10.365 -37.557 1.00 92.56 189 SER A O 1
ATOM 1471 N N . ARG A 1 190 ? 22.026 10.561 -35.347 1.00 89.75 190 ARG A N 1
ATOM 1472 C CA . ARG A 1 190 ? 20.964 11.535 -35.143 1.00 89.75 190 ARG A CA 1
ATOM 1473 C C . ARG A 1 190 ? 21.269 12.871 -35.821 1.00 89.75 190 ARG A C 1
ATOM 1475 O O . ARG A 1 190 ? 20.381 13.449 -36.441 1.00 89.75 190 ARG A O 1
ATOM 1482 N N . ALA A 1 191 ? 22.516 13.342 -35.778 1.00 89.62 191 ALA A N 1
ATOM 1483 C CA . ALA A 1 191 ? 22.934 14.537 -36.512 1.00 89.62 191 ALA A CA 1
ATOM 1484 C C . ALA A 1 191 ? 22.742 14.369 -38.030 1.00 89.62 191 ALA A C 1
ATOM 1486 O O . ALA A 1 191 ? 22.199 15.259 -38.684 1.00 89.62 191 ALA A O 1
ATOM 1487 N N . LYS A 1 192 ? 23.104 13.204 -38.582 1.00 90.19 192 LYS A N 1
ATOM 1488 C CA . LYS A 1 192 ? 22.882 12.869 -39.995 1.00 90.19 192 LYS A CA 1
ATOM 1489 C C . LYS A 1 192 ? 21.393 12.841 -40.354 1.00 90.19 192 LYS A C 1
ATOM 1491 O O . LYS A 1 192 ? 21.008 13.388 -41.387 1.00 90.19 192 LYS A O 1
ATOM 1496 N N . LEU A 1 193 ? 20.548 12.267 -39.495 1.00 89.06 193 LEU A N 1
ATOM 1497 C CA . LEU A 1 193 ? 19.092 12.279 -39.668 1.00 89.06 193 LEU A CA 1
ATOM 1498 C C . LEU A 1 193 ? 18.544 13.715 -39.718 1.00 89.06 193 LEU A C 1
ATOM 1500 O O . LEU A 1 193 ? 17.780 14.054 -40.622 1.00 89.06 193 LEU A O 1
ATOM 1504 N N . PHE A 1 194 ? 18.988 14.574 -38.795 1.00 86.62 194 PHE A N 1
ATOM 1505 C CA . PHE A 1 194 ? 18.588 15.983 -38.743 1.00 86.62 194 PHE A CA 1
ATOM 1506 C C . PHE A 1 194 ? 19.038 16.796 -39.961 1.00 86.62 194 PHE A C 1
ATOM 1508 O O . PHE A 1 194 ? 18.316 17.701 -40.383 1.00 86.62 194 PHE A O 1
ATOM 1515 N N . MET A 1 195 ? 20.210 16.494 -40.526 1.00 87.12 195 MET A N 1
ATOM 1516 C CA . MET A 1 195 ? 20.699 17.146 -41.746 1.00 87.12 195 MET A CA 1
ATOM 1517 C C . MET A 1 195 ? 19.903 16.714 -42.981 1.00 87.12 195 MET A C 1
ATOM 1519 O O . MET A 1 195 ? 19.548 17.557 -43.801 1.00 87.12 195 MET A O 1
ATOM 1523 N N . ASN A 1 196 ? 19.592 15.421 -43.095 1.00 86.81 196 ASN A N 1
ATOM 1524 C CA . ASN A 1 196 ? 18.923 14.862 -44.270 1.00 86.81 196 ASN A CA 1
ATOM 1525 C C . ASN A 1 196 ? 17.407 15.109 -44.291 1.00 86.81 196 ASN A C 1
ATOM 1527 O O . ASN A 1 196 ? 16.818 15.097 -45.368 1.00 86.81 196 ASN A O 1
ATOM 1531 N N . ARG A 1 197 ? 16.779 15.318 -43.123 1.00 84.44 197 ARG A N 1
ATOM 1532 C CA . ARG A 1 197 ? 15.331 15.562 -42.950 1.00 84.44 197 ARG A CA 1
ATOM 1533 C C . ARG A 1 197 ? 14.428 14.628 -43.780 1.00 84.44 197 ARG A C 1
ATOM 1535 O O . ARG A 1 197 ? 13.578 15.115 -44.528 1.00 84.44 197 ARG A O 1
ATOM 1542 N N . PRO A 1 198 ? 14.596 13.298 -43.681 1.00 86.38 198 PRO A N 1
ATOM 1543 C CA . PRO A 1 198 ? 13.694 12.375 -44.357 1.00 86.38 198 PRO A CA 1
ATOM 1544 C C . PRO A 1 198 ? 12.271 12.498 -43.795 1.00 86.38 198 PRO A C 1
ATOM 1546 O O . PRO A 1 198 ? 12.075 12.827 -42.626 1.00 86.38 198 PRO A O 1
ATOM 1549 N N . THR A 1 199 ? 11.273 12.206 -44.624 1.00 85.62 199 THR A N 1
ATOM 1550 C CA . THR A 1 199 ? 9.880 12.088 -44.181 1.00 85.62 199 THR A CA 1
ATOM 1551 C C . THR A 1 199 ? 9.710 10.787 -43.399 1.00 85.62 199 THR A C 1
ATOM 1553 O O . THR A 1 199 ? 9.811 9.709 -43.984 1.00 85.62 199 THR A O 1
ATOM 1556 N N . LEU A 1 200 ? 9.471 10.894 -42.093 1.00 85.00 200 LEU A N 1
ATOM 1557 C CA . LEU A 1 200 ? 9.261 9.765 -41.183 1.00 85.00 200 LEU A CA 1
ATOM 1558 C C . LEU A 1 200 ? 7.786 9.675 -40.780 1.00 85.00 200 LEU A C 1
ATOM 1560 O O . LEU A 1 200 ? 7.115 10.699 -40.667 1.00 85.00 200 LEU A O 1
ATOM 1564 N N . SER A 1 201 ? 7.291 8.461 -40.535 1.00 85.00 201 SER A N 1
ATOM 1565 C CA . SER A 1 201 ? 6.002 8.263 -39.860 1.00 85.00 201 SER A CA 1
ATOM 1566 C C . SER A 1 201 ? 6.101 8.598 -38.366 1.00 85.00 201 SER A C 1
ATOM 1568 O O . SER A 1 201 ? 7.194 8.593 -37.802 1.00 85.00 201 SER A O 1
ATOM 1570 N N . ASP A 1 202 ? 4.972 8.813 -37.685 1.00 76.12 202 ASP A N 1
ATOM 1571 C CA . ASP A 1 202 ? 4.957 9.104 -36.240 1.00 76.12 202 ASP A CA 1
ATOM 1572 C C . ASP A 1 202 ? 5.633 8.010 -35.392 1.00 76.12 202 ASP A C 1
ATOM 1574 O O . ASP A 1 202 ? 6.300 8.301 -34.397 1.00 76.12 202 ASP A O 1
ATOM 1578 N N . GLN A 1 203 ? 5.516 6.745 -35.806 1.00 76.81 203 GLN A N 1
ATOM 1579 C CA . GLN A 1 203 ? 6.198 5.617 -35.162 1.00 76.81 203 GLN A CA 1
ATOM 1580 C C . GLN A 1 203 ? 7.716 5.693 -35.353 1.00 76.81 203 GLN A C 1
ATOM 1582 O O . GLN A 1 203 ? 8.468 5.547 -34.393 1.00 76.81 203 GLN A O 1
ATOM 1587 N N . GLN A 1 204 ? 8.173 5.988 -36.573 1.00 82.19 204 GLN A N 1
ATOM 1588 C CA . GLN A 1 204 ? 9.597 6.153 -36.866 1.00 82.19 204 GLN A CA 1
ATOM 1589 C C . GLN A 1 204 ? 10.177 7.380 -36.162 1.00 82.19 204 GLN A C 1
ATOM 1591 O O . GLN A 1 204 ? 11.290 7.320 -35.650 1.00 82.19 204 GLN A O 1
ATOM 1596 N N . MET A 1 205 ? 9.418 8.478 -36.081 1.00 81.81 205 MET A N 1
ATOM 1597 C CA . MET A 1 205 ? 9.816 9.659 -35.318 1.00 81.81 205 MET A CA 1
ATOM 1598 C C . MET A 1 205 ? 10.002 9.345 -33.838 1.00 81.81 205 MET A C 1
ATOM 1600 O O . MET A 1 205 ? 10.887 9.923 -33.219 1.00 81.81 205 MET A O 1
ATOM 1604 N N . ASN A 1 206 ? 9.200 8.446 -33.264 1.00 79.62 206 ASN A N 1
ATOM 1605 C CA . ASN A 1 206 ? 9.401 8.010 -31.890 1.00 79.62 206 ASN A CA 1
ATOM 1606 C C . ASN A 1 206 ? 10.594 7.045 -31.769 1.00 79.62 206 ASN A C 1
ATOM 1608 O O . ASN A 1 206 ? 11.416 7.194 -30.866 1.00 79.62 206 ASN A O 1
ATOM 1612 N N . ASP A 1 207 ? 10.745 6.092 -32.685 1.00 84.06 207 ASP A N 1
ATOM 1613 C CA . ASP A 1 207 ? 11.848 5.125 -32.655 1.00 84.06 207 ASP A CA 1
ATOM 1614 C C . ASP A 1 207 ? 13.234 5.795 -32.715 1.00 84.06 207 ASP A C 1
ATOM 1616 O O . ASP A 1 207 ? 14.129 5.409 -31.972 1.00 84.06 207 ASP A O 1
ATOM 1620 N N . VAL A 1 208 ? 13.412 6.869 -33.491 1.00 87.50 208 VAL A N 1
ATOM 1621 C CA . VAL A 1 208 ? 14.714 7.566 -33.608 1.00 87.50 208 VAL A CA 1
ATOM 1622 C C . VAL A 1 208 ? 15.125 8.371 -32.369 1.00 87.50 208 VAL A C 1
ATOM 1624 O O . VAL A 1 208 ? 16.199 8.974 -32.349 1.00 87.50 208 VAL A O 1
ATOM 1627 N N . THR A 1 209 ? 14.283 8.426 -31.336 1.00 83.19 209 THR A N 1
ATOM 1628 C CA . THR A 1 209 ? 14.545 9.219 -30.125 1.00 83.19 209 THR A CA 1
ATOM 1629 C C . THR A 1 209 ? 15.303 8.456 -29.047 1.00 83.19 209 THR A C 1
ATOM 1631 O O . THR A 1 209 ? 15.456 8.971 -27.950 1.00 83.19 209 THR A O 1
ATOM 1634 N N . TRP A 1 210 ? 15.831 7.262 -29.312 1.00 87.75 210 TRP A N 1
ATOM 1635 C CA . TRP A 1 210 ? 16.643 6.543 -28.329 1.00 87.75 210 TRP A CA 1
ATOM 1636 C C . TRP A 1 210 ? 17.775 5.746 -28.980 1.00 87.75 210 TRP A C 1
ATOM 1638 O O . TRP A 1 210 ? 17.797 5.514 -30.188 1.00 87.75 210 TRP A O 1
ATOM 1648 N N . ILE A 1 211 ? 18.748 5.339 -28.161 1.00 89.88 211 ILE A N 1
ATOM 1649 C CA . ILE A 1 211 ? 20.003 4.737 -28.628 1.00 89.88 211 ILE A CA 1
ATOM 1650 C C . ILE A 1 211 ? 19.821 3.380 -29.322 1.00 89.88 211 ILE A C 1
ATOM 1652 O O . ILE A 1 211 ? 20.634 3.034 -30.172 1.00 89.88 211 ILE A O 1
ATOM 1656 N N . GLY A 1 212 ? 18.766 2.630 -29.007 1.00 89.81 212 GLY A N 1
ATOM 1657 C CA . GLY A 1 212 ? 18.486 1.322 -29.601 1.00 89.81 212 GLY A CA 1
ATOM 1658 C C . GLY A 1 212 ? 17.523 1.345 -30.785 1.00 89.81 212 GLY A C 1
ATOM 1659 O O . GLY A 1 212 ? 16.979 0.299 -31.116 1.00 89.81 212 GLY A O 1
ATOM 1660 N N . SER A 1 213 ? 17.298 2.514 -31.394 1.00 90.81 213 SER A N 1
ATOM 1661 C CA . SER A 1 213 ? 16.416 2.698 -32.554 1.00 90.81 213 SER A CA 1
ATOM 1662 C C . SER A 1 213 ? 16.604 1.614 -33.621 1.00 90.81 213 SER A C 1
ATOM 1664 O O . SER A 1 213 ? 17.701 1.439 -34.165 1.00 90.81 213 SER A O 1
ATOM 1666 N N . SER A 1 214 ? 15.504 0.941 -33.965 1.00 89.69 214 SER A N 1
ATOM 1667 C CA . SER A 1 214 ? 15.452 -0.014 -35.079 1.00 89.69 214 SER A CA 1
ATOM 1668 C C . SER A 1 214 ? 15.779 0.667 -36.411 1.00 89.69 214 SER A C 1
ATOM 1670 O O . SER A 1 214 ? 16.551 0.142 -37.213 1.00 89.69 214 SER A O 1
ATOM 1672 N N . TYR A 1 215 ? 15.318 1.906 -36.599 1.00 90.31 215 TYR A N 1
ATOM 1673 C CA . TYR A 1 215 ? 15.627 2.715 -37.771 1.00 90.31 215 TYR A CA 1
ATOM 1674 C C . TYR A 1 215 ? 17.138 2.912 -37.959 1.00 90.31 215 TYR A C 1
ATOM 1676 O O . TYR A 1 215 ? 17.632 2.750 -39.076 1.00 90.31 215 TYR A O 1
ATOM 1684 N N . PHE A 1 216 ? 17.898 3.218 -36.899 1.00 93.19 216 PHE A N 1
ATOM 1685 C CA . PHE A 1 216 ? 19.358 3.372 -37.003 1.00 93.19 216 PHE A CA 1
ATOM 1686 C C . PHE A 1 216 ? 20.114 2.048 -37.164 1.00 93.19 216 PHE A C 1
ATOM 1688 O O . PHE A 1 216 ? 21.195 2.049 -37.758 1.00 93.19 216 PHE A O 1
ATOM 1695 N N . LEU A 1 217 ? 19.567 0.940 -36.658 1.00 91.75 217 LEU A N 1
ATOM 1696 C CA . LEU A 1 217 ? 20.148 -0.400 -36.791 1.00 91.75 217 LEU A CA 1
ATOM 1697 C C . LEU A 1 217 ? 19.984 -0.984 -38.199 1.00 91.75 217 LEU A C 1
ATOM 1699 O O . LEU A 1 217 ? 20.909 -1.635 -38.696 1.00 91.75 217 LEU A O 1
ATOM 1703 N N . ASP A 1 218 ? 18.827 -0.755 -38.820 1.00 91.38 218 ASP A N 1
ATOM 1704 C CA . ASP A 1 218 ? 18.443 -1.397 -40.080 1.00 91.38 218 ASP A CA 1
ATOM 1705 C C . ASP A 1 218 ? 18.674 -0.514 -41.309 1.00 91.38 218 ASP A C 1
ATOM 1707 O O . ASP A 1 218 ? 18.892 -1.033 -42.406 1.00 91.38 218 ASP A O 1
ATOM 1711 N N . THR A 1 219 ? 18.666 0.814 -41.149 1.00 90.94 219 THR A N 1
ATOM 1712 C CA . THR A 1 219 ? 18.872 1.730 -42.275 1.00 90.94 219 THR A CA 1
ATOM 1713 C C . THR A 1 219 ? 20.364 1.875 -42.596 1.00 90.94 219 THR A C 1
ATOM 1715 O O . THR A 1 219 ? 21.138 2.290 -41.726 1.00 90.94 219 THR A O 1
ATOM 1718 N N . PRO A 1 220 ? 20.786 1.617 -43.849 1.00 90.94 220 PRO A N 1
ATOM 1719 C CA . PRO A 1 220 ? 22.176 1.793 -44.245 1.00 90.94 220 PRO A CA 1
ATOM 1720 C C . PRO A 1 220 ? 22.650 3.242 -44.104 1.00 90.94 220 PRO A C 1
ATOM 1722 O O . PRO A 1 220 ? 21.920 4.194 -44.394 1.00 90.94 220 PRO A O 1
ATOM 1725 N N . GLY A 1 221 ? 23.905 3.425 -43.712 1.00 88.69 221 GLY A N 1
ATOM 1726 C CA . GLY A 1 221 ? 24.502 4.740 -43.496 1.00 88.69 221 GLY A CA 1
ATOM 1727 C C . GLY A 1 221 ? 24.413 5.270 -42.059 1.00 88.69 221 GLY A C 1
ATOM 1728 O O . GLY A 1 221 ? 24.809 6.420 -41.845 1.00 88.69 221 GLY A O 1
ATOM 1729 N N . PHE A 1 222 ? 23.894 4.498 -41.106 1.00 92.44 222 PHE A N 1
ATOM 1730 C CA . PHE A 1 222 ? 23.823 4.846 -39.684 1.00 92.44 222 PHE A CA 1
ATOM 1731 C C . PHE A 1 222 ? 24.706 3.893 -38.861 1.00 92.44 222 PHE A C 1
ATOM 1733 O O . PHE A 1 222 ? 25.933 4.011 -38.916 1.00 92.44 222 PHE A O 1
ATOM 1740 N N . TYR A 1 223 ? 24.141 2.949 -38.099 1.00 94.12 223 TYR A N 1
ATOM 1741 C CA . TYR A 1 223 ? 24.924 2.093 -37.189 1.00 94.12 223 TYR A CA 1
ATOM 1742 C C . TYR A 1 223 ? 25.796 1.041 -37.888 1.00 94.12 223 TYR A C 1
ATOM 1744 O O . TYR A 1 223 ? 26.669 0.443 -37.258 1.00 94.12 223 TYR A O 1
ATOM 1752 N N . ASP A 1 224 ? 25.591 0.829 -39.182 1.00 91.00 224 ASP A N 1
ATOM 1753 C CA . ASP A 1 224 ? 26.483 0.062 -40.052 1.00 91.00 224 ASP A CA 1
ATOM 1754 C C . ASP A 1 224 ? 27.775 0.824 -40.409 1.00 91.00 224 ASP A C 1
ATOM 1756 O O . ASP A 1 224 ? 28.788 0.208 -40.730 1.00 91.00 224 ASP A O 1
ATOM 1760 N N . THR A 1 225 ? 27.750 2.158 -40.342 1.00 90.25 225 THR A N 1
ATOM 1761 C CA . THR A 1 225 ? 28.837 3.041 -40.788 1.00 90.25 225 THR A CA 1
ATOM 1762 C C . THR A 1 225 ? 29.689 3.534 -39.623 1.00 90.25 225 THR A C 1
ATOM 1764 O O . THR A 1 225 ? 30.917 3.613 -39.725 1.00 90.25 225 THR A O 1
ATOM 1767 N N . TYR A 1 226 ? 29.043 3.888 -38.511 1.00 92.50 226 TYR A N 1
ATOM 1768 C CA . TYR A 1 226 ? 29.728 4.332 -37.300 1.00 92.50 226 TYR A CA 1
ATOM 1769 C C . TYR A 1 226 ? 30.271 3.141 -36.493 1.00 92.50 226 TYR A C 1
ATOM 1771 O O . TYR A 1 226 ? 29.809 2.003 -36.614 1.00 92.50 226 TYR A O 1
ATOM 1779 N N . ARG A 1 227 ? 31.279 3.407 -35.661 1.00 92.50 227 ARG A N 1
ATOM 1780 C CA . ARG A 1 227 ? 31.986 2.417 -34.836 1.00 92.50 227 ARG A CA 1
ATOM 1781 C C . ARG A 1 227 ? 32.410 3.037 -33.507 1.00 92.50 227 ARG A C 1
ATOM 1783 O O . ARG A 1 227 ? 32.461 4.264 -33.404 1.00 92.50 227 ARG A O 1
ATOM 1790 N N . ALA A 1 228 ? 32.767 2.203 -32.534 1.00 93.19 228 ALA A N 1
ATOM 1791 C CA . ALA A 1 228 ? 33.389 2.669 -31.295 1.00 93.19 228 ALA A CA 1
ATOM 1792 C C . ALA A 1 228 ? 34.674 3.462 -31.599 1.00 93.19 228 ALA A C 1
ATOM 1794 O O . ALA A 1 228 ? 35.466 3.047 -32.446 1.00 93.19 228 ALA A O 1
ATOM 1795 N N . ARG A 1 229 ? 34.898 4.598 -30.926 1.00 90.88 229 ARG A N 1
ATOM 1796 C CA . ARG A 1 229 ? 36.146 5.376 -31.064 1.00 90.88 229 ARG A CA 1
ATOM 1797 C C . ARG A 1 229 ? 37.242 4.910 -30.121 1.00 90.88 229 ARG A C 1
ATOM 1799 O O . ARG A 1 229 ? 38.415 5.179 -30.366 1.00 90.88 229 ARG A O 1
ATOM 1806 N N . THR A 1 230 ? 36.857 4.242 -29.042 1.00 89.81 230 THR A N 1
ATOM 1807 C CA . THR A 1 230 ? 37.759 3.659 -28.053 1.00 89.81 230 THR A CA 1
ATOM 1808 C C . THR A 1 230 ? 37.791 2.137 -28.201 1.00 89.81 230 THR A C 1
ATOM 1810 O O . THR A 1 230 ? 36.767 1.533 -28.539 1.00 89.81 230 THR A O 1
ATOM 1813 N N . PRO A 1 231 ? 38.950 1.500 -27.965 1.00 90.50 231 PRO A N 1
ATOM 1814 C CA . PRO A 1 231 ? 39.065 0.053 -28.061 1.00 90.50 231 PRO A CA 1
ATOM 1815 C C . PRO A 1 231 ? 38.273 -0.613 -26.934 1.00 90.50 231 PRO A C 1
ATOM 1817 O O . PRO A 1 231 ? 38.390 -0.240 -25.764 1.00 90.50 231 PRO A O 1
ATOM 1820 N N . ARG A 1 232 ? 37.477 -1.623 -27.285 1.00 89.75 232 ARG A N 1
ATOM 1821 C CA . ARG A 1 232 ? 36.656 -2.393 -26.343 1.00 89.75 232 ARG A CA 1
ATOM 1822 C C . ARG A 1 232 ? 37.227 -3.791 -26.198 1.00 89.75 232 ARG A C 1
ATOM 1824 O O . ARG A 1 232 ? 37.382 -4.494 -27.184 1.00 89.75 232 ARG A O 1
ATOM 1831 N N . THR A 1 233 ? 37.499 -4.218 -24.971 1.00 87.25 233 THR A N 1
ATOM 1832 C CA . THR A 1 233 ? 38.094 -5.537 -24.686 1.00 87.25 233 THR A CA 1
ATOM 1833 C C . THR A 1 233 ? 37.163 -6.709 -24.992 1.00 87.25 233 THR A C 1
ATOM 1835 O O . THR A 1 233 ? 37.644 -7.808 -25.242 1.00 87.25 233 THR A O 1
ATOM 1838 N N . ALA A 1 234 ? 35.844 -6.486 -24.998 1.00 87.88 234 ALA A N 1
ATOM 1839 C CA . ALA A 1 234 ? 34.860 -7.518 -25.326 1.00 87.88 234 ALA A CA 1
ATOM 1840 C C . ALA A 1 234 ? 34.929 -7.960 -26.799 1.00 87.88 234 ALA A C 1
ATOM 1842 O O . ALA A 1 234 ? 34.661 -9.118 -27.097 1.00 87.88 234 ALA A O 1
ATOM 1843 N N . TRP A 1 235 ? 35.352 -7.071 -27.703 1.00 92.00 235 TRP A N 1
ATOM 1844 C CA . TRP A 1 235 ? 35.532 -7.391 -29.117 1.00 92.00 235 TRP A CA 1
ATOM 1845 C C . TRP A 1 235 ? 37.019 -7.433 -29.445 1.00 92.00 235 TRP A C 1
ATOM 1847 O O . TRP A 1 235 ? 37.687 -6.420 -29.263 1.00 92.00 235 TRP A O 1
ATOM 1857 N N . PRO A 1 236 ? 37.565 -8.543 -29.961 1.00 91.19 236 PRO A N 1
ATOM 1858 C CA . PRO A 1 236 ? 38.959 -8.569 -30.376 1.00 91.19 236 PRO A CA 1
ATOM 1859 C C . PRO A 1 236 ? 39.201 -7.617 -31.556 1.00 91.19 236 PRO A C 1
ATOM 1861 O O . PRO A 1 236 ? 38.298 -7.339 -32.359 1.00 91.19 236 PRO A O 1
ATOM 1864 N N . TYR A 1 237 ? 40.434 -7.121 -31.653 1.00 89.88 237 TYR A N 1
ATOM 1865 C CA . TYR A 1 237 ? 40.897 -6.348 -32.801 1.00 89.88 237 TYR A CA 1
ATOM 1866 C C . TYR A 1 237 ? 40.812 -7.184 -34.084 1.00 89.88 237 TYR A C 1
ATOM 1868 O O . TYR A 1 237 ? 41.351 -8.289 -34.156 1.00 89.88 237 TYR A O 1
ATOM 1876 N N . ASP A 1 238 ? 40.157 -6.639 -35.107 1.00 91.06 238 ASP A N 1
ATOM 1877 C CA . ASP A 1 238 ? 39.987 -7.285 -36.408 1.00 91.06 238 ASP A CA 1
ATOM 1878 C C . ASP A 1 238 ? 40.757 -6.500 -37.476 1.00 91.06 238 ASP A C 1
ATOM 1880 O O . ASP A 1 238 ? 40.478 -5.330 -37.729 1.00 91.06 238 ASP A O 1
ATOM 1884 N N . ALA A 1 239 ? 41.720 -7.150 -38.134 1.00 88.25 239 ALA A N 1
ATOM 1885 C CA . ALA A 1 239 ? 42.608 -6.500 -39.099 1.00 88.25 239 ALA A CA 1
ATOM 1886 C C . ALA A 1 239 ? 41.894 -5.945 -40.347 1.00 88.25 239 ALA A C 1
ATOM 1888 O O . ALA A 1 239 ? 42.454 -5.093 -41.035 1.00 88.25 239 ALA A O 1
ATOM 1889 N N . THR A 1 240 ? 40.682 -6.417 -40.649 1.00 89.50 240 THR A N 1
ATOM 1890 C CA . THR A 1 240 ? 39.865 -5.953 -41.778 1.00 89.50 240 THR A CA 1
ATOM 1891 C C . THR A 1 240 ? 38.899 -4.842 -41.369 1.00 89.50 240 THR A C 1
ATOM 1893 O O . THR A 1 240 ? 38.808 -3.830 -42.063 1.00 89.50 240 THR A O 1
ATOM 1896 N N . ARG A 1 241 ? 38.222 -4.979 -40.221 1.00 87.31 241 ARG A N 1
ATOM 1897 C CA . ARG A 1 241 ? 37.280 -3.974 -39.690 1.00 87.31 241 ARG A CA 1
ATOM 1898 C C . ARG A 1 241 ? 38.007 -2.747 -39.135 1.00 87.31 241 ARG A C 1
ATOM 1900 O O . ARG A 1 241 ? 37.610 -1.609 -39.400 1.00 87.31 241 ARG A O 1
ATOM 1907 N N . ASP A 1 242 ? 39.078 -2.987 -38.384 1.00 88.19 242 ASP A N 1
ATOM 1908 C CA . ASP A 1 242 ? 39.811 -1.985 -37.603 1.00 88.19 242 ASP A CA 1
ATOM 1909 C C . ASP A 1 242 ? 41.052 -1.465 -38.342 1.00 88.19 242 ASP A C 1
ATOM 1911 O O . ASP A 1 242 ? 41.888 -0.777 -37.759 1.00 88.19 242 ASP A O 1
ATOM 1915 N N . ALA A 1 243 ? 41.165 -1.760 -39.640 1.00 86.25 243 ALA A N 1
ATOM 1916 C CA . ALA A 1 243 ? 42.269 -1.323 -40.482 1.00 86.25 243 ALA A CA 1
ATOM 1917 C C . ALA A 1 243 ? 42.515 0.194 -40.352 1.00 86.25 243 ALA A C 1
ATOM 1919 O O . ALA A 1 243 ? 41.634 1.011 -40.628 1.00 86.25 243 ALA A O 1
ATOM 1920 N N . GLY A 1 244 ? 43.731 0.566 -39.943 1.00 84.75 244 GLY A N 1
ATOM 1921 C CA . GLY A 1 244 ? 44.141 1.961 -39.746 1.00 84.75 244 GLY A CA 1
ATOM 1922 C C . GLY A 1 244 ? 43.889 2.528 -38.344 1.00 84.75 244 GLY A C 1
ATOM 1923 O O . GLY A 1 244 ? 44.215 3.691 -38.110 1.00 84.75 244 GLY A O 1
ATOM 1924 N N . LEU A 1 245 ? 43.347 1.738 -37.412 1.00 88.25 245 LEU A N 1
ATOM 1925 C CA . LEU A 1 245 ? 43.183 2.112 -36.005 1.00 88.25 245 LEU A CA 1
ATOM 1926 C C . LEU A 1 245 ? 44.313 1.538 -35.141 1.00 88.25 245 LEU A C 1
ATOM 1928 O O . LEU A 1 245 ? 44.994 0.586 -35.518 1.00 88.25 245 LEU A O 1
ATOM 1932 N N . ALA A 1 246 ? 44.536 2.141 -33.971 1.00 86.56 246 ALA A N 1
ATOM 1933 C CA . ALA A 1 246 ? 45.597 1.712 -33.067 1.00 86.56 246 ALA A CA 1
ATOM 1934 C C . ALA A 1 246 ? 45.249 0.364 -32.421 1.00 86.56 246 ALA A C 1
ATOM 1936 O O . ALA A 1 246 ? 44.229 0.252 -31.734 1.00 86.56 246 ALA A O 1
ATOM 1937 N N . GLN A 1 247 ? 46.120 -0.628 -32.606 1.00 87.25 247 GLN A N 1
ATOM 1938 C CA . GLN A 1 247 ? 46.066 -1.888 -31.875 1.00 87.25 247 GLN A CA 1
ATOM 1939 C C . GLN A 1 247 ? 46.642 -1.666 -30.474 1.00 87.25 247 GLN A C 1
ATOM 1941 O O . GLN A 1 247 ? 47.805 -1.299 -30.322 1.00 87.25 247 GLN A O 1
ATOM 1946 N N . VAL A 1 248 ? 45.805 -1.850 -29.457 1.00 86.44 248 VAL A N 1
ATOM 1947 C CA . VAL A 1 248 ? 46.191 -1.697 -28.050 1.00 86.44 248 VAL A CA 1
ATOM 1948 C C . VAL A 1 248 ? 46.644 -3.025 -27.453 1.00 86.44 248 VAL A C 1
ATOM 1950 O O . VAL A 1 248 ? 46.159 -4.085 -27.850 1.00 86.44 248 VAL A O 1
ATOM 1953 N N . ASP A 1 249 ? 47.518 -2.968 -26.446 1.00 84.38 249 ASP A N 1
ATOM 1954 C CA . ASP A 1 249 ? 48.062 -4.154 -25.763 1.00 84.38 249 ASP A CA 1
ATOM 1955 C C . ASP A 1 249 ? 46.979 -5.037 -25.123 1.00 84.38 249 ASP A C 1
ATOM 1957 O O . ASP A 1 249 ? 47.165 -6.239 -24.955 1.00 84.38 249 ASP A O 1
ATOM 1961 N N . SER A 1 250 ? 45.815 -4.461 -24.803 1.00 82.69 250 SER A N 1
ATOM 1962 C CA . SER A 1 250 ? 44.656 -5.199 -24.289 1.00 82.69 250 SER A CA 1
ATOM 1963 C C . SER A 1 250 ? 43.962 -6.079 -25.337 1.00 82.69 250 SER A C 1
ATOM 1965 O O . SER A 1 250 ? 43.042 -6.816 -24.989 1.00 82.69 250 SER A O 1
ATOM 1967 N N . GLY A 1 251 ? 44.355 -5.996 -26.615 1.00 85.62 251 GLY A N 1
ATOM 1968 C CA . GLY A 1 251 ? 43.772 -6.765 -27.719 1.00 85.62 251 GLY A CA 1
ATOM 1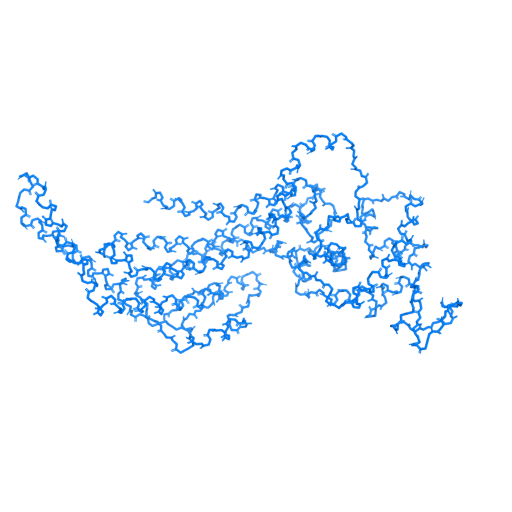969 C C . GLY A 1 251 ? 42.366 -6.322 -28.142 1.00 85.62 251 GLY A C 1
ATOM 1970 O O . GLY A 1 251 ? 41.766 -6.964 -29.005 1.00 85.62 251 GLY A O 1
ATOM 1971 N N . GLY A 1 252 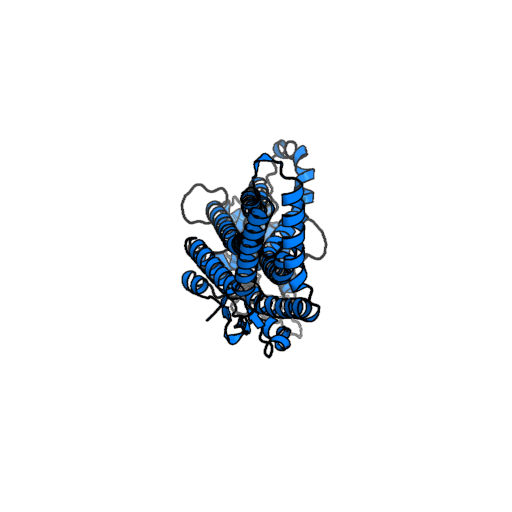? 41.842 -5.241 -27.554 1.00 89.62 252 GLY A N 1
ATOM 1972 C CA . GLY A 1 252 ? 40.513 -4.708 -27.848 1.00 89.62 252 GLY A CA 1
ATOM 1973 C C . GLY A 1 252 ? 40.412 -4.067 -29.233 1.00 89.62 252 GLY A C 1
ATOM 1974 O O . GLY A 1 252 ? 41.322 -3.371 -29.684 1.00 89.62 252 GLY A O 1
ATOM 1975 N N . GLY A 1 253 ? 39.282 -4.297 -29.892 1.00 92.12 253 GLY A N 1
ATOM 1976 C CA . GLY A 1 253 ? 38.944 -3.800 -31.221 1.00 92.12 253 GLY A CA 1
ATOM 1977 C C . GLY A 1 253 ? 37.906 -2.682 -31.202 1.00 92.12 253 GLY A C 1
ATOM 1978 O O . GLY A 1 253 ? 37.465 -2.227 -30.143 1.00 92.12 253 GLY A O 1
ATOM 1979 N N . TYR A 1 254 ? 37.501 -2.254 -32.397 1.00 93.31 254 TYR A N 1
ATOM 1980 C CA . TYR A 1 254 ? 36.571 -1.142 -32.613 1.00 93.31 254 TYR A CA 1
ATOM 1981 C C . TYR A 1 254 ? 35.293 -1.646 -33.308 1.00 93.31 254 TYR A C 1
ATOM 1983 O O . TYR A 1 254 ? 35.131 -1.469 -34.519 1.00 93.31 254 TYR A O 1
ATOM 1991 N N . PRO A 1 255 ? 34.375 -2.309 -32.575 1.00 94.06 255 PRO A N 1
ATOM 1992 C CA . PRO A 1 255 ? 33.158 -2.863 -33.165 1.00 94.06 255 PRO A CA 1
ATOM 1993 C C . PRO A 1 255 ? 32.326 -1.778 -33.859 1.00 94.06 255 PRO A C 1
ATOM 1995 O O . PRO A 1 255 ? 32.281 -0.621 -33.422 1.00 94.06 255 PRO A O 1
ATOM 1998 N N . SER A 1 256 ? 31.631 -2.161 -34.934 1.00 93.50 256 SER A N 1
ATOM 1999 C CA . SER A 1 256 ? 30.605 -1.300 -35.534 1.00 93.50 256 SER A CA 1
ATOM 2000 C C . SER A 1 256 ? 29.491 -1.043 -34.521 1.00 93.50 256 SER A C 1
ATOM 2002 O O . SER A 1 256 ? 29.252 -1.864 -33.637 1.00 93.50 256 SER A O 1
ATOM 2004 N N . CYS A 1 257 ? 28.778 0.073 -34.642 1.00 94.56 257 CYS A N 1
ATOM 2005 C CA . CYS A 1 257 ? 27.693 0.399 -33.714 1.00 94.56 257 CYS A CA 1
ATOM 2006 C C . CYS A 1 257 ? 26.595 -0.673 -33.704 1.00 94.56 257 CYS A C 1
ATOM 2008 O O . CYS A 1 257 ? 26.065 -1.012 -32.647 1.00 94.56 257 CYS A O 1
ATOM 2010 N N . ARG A 1 258 ? 26.309 -1.275 -34.865 1.00 93.69 258 ARG A N 1
ATOM 2011 C CA . ARG A 1 258 ? 25.383 -2.407 -34.970 1.00 93.69 258 ARG A CA 1
ATOM 2012 C C . ARG A 1 258 ? 25.886 -3.633 -34.210 1.00 93.69 258 ARG A C 1
ATOM 2014 O O . ARG A 1 258 ? 25.112 -4.241 -33.476 1.00 93.69 258 ARG A O 1
ATOM 2021 N N . GLN A 1 259 ? 27.167 -3.980 -34.358 1.00 92.31 259 GLN A N 1
ATOM 2022 C CA . GLN A 1 259 ? 27.773 -5.092 -33.623 1.00 92.31 259 GLN A CA 1
ATOM 2023 C C . GLN A 1 259 ? 27.778 -4.799 -32.117 1.00 92.31 259 GLN A C 1
ATOM 2025 O O . GLN A 1 259 ? 27.277 -5.587 -31.327 1.00 92.31 259 GLN A O 1
ATOM 2030 N N . TRP A 1 260 ? 28.233 -3.617 -31.715 1.00 94.12 260 TRP A N 1
ATOM 2031 C CA . TRP A 1 260 ? 28.281 -3.211 -30.313 1.00 94.12 260 TRP A CA 1
ATOM 2032 C C . TRP A 1 260 ? 26.903 -3.296 -29.630 1.00 94.12 260 TRP A C 1
ATOM 2034 O O . TRP A 1 260 ? 26.799 -3.761 -28.495 1.00 94.12 260 TRP A O 1
ATOM 2044 N N . TRP A 1 261 ? 25.822 -2.936 -30.328 1.00 93.44 261 TRP A N 1
ATOM 2045 C CA . TRP A 1 261 ? 24.464 -3.044 -29.790 1.00 93.44 261 TRP A CA 1
ATOM 2046 C C . TRP A 1 261 ? 23.928 -4.486 -29.741 1.00 93.44 261 TRP A C 1
ATOM 2048 O O . TRP A 1 261 ? 23.377 -4.896 -28.716 1.00 93.44 261 TRP A O 1
ATOM 2058 N N . ALA A 1 262 ? 24.073 -5.247 -30.834 1.00 91.31 262 ALA A N 1
ATOM 2059 C CA . ALA A 1 262 ? 23.297 -6.467 -31.090 1.00 91.31 262 ALA A CA 1
ATOM 2060 C C . ALA A 1 262 ? 24.057 -7.800 -30.922 1.00 91.31 262 ALA A C 1
ATOM 2062 O O . ALA A 1 262 ? 23.445 -8.854 -31.096 1.00 91.31 262 ALA A O 1
ATOM 2063 N N . ASP A 1 263 ? 25.358 -7.788 -30.611 1.00 89.00 263 ASP A N 1
ATOM 2064 C CA . ASP A 1 263 ? 26.219 -8.986 -30.605 1.00 89.00 263 ASP A CA 1
ATOM 2065 C C . ASP A 1 263 ? 25.961 -9.935 -29.413 1.00 89.00 263 ASP A C 1
ATOM 2067 O O . ASP A 1 263 ? 26.729 -10.020 -28.451 1.00 89.00 263 ASP A O 1
ATOM 2071 N N . GLY A 1 264 ? 24.825 -10.637 -29.457 1.00 84.31 264 GLY A N 1
ATOM 2072 C CA . GLY A 1 264 ? 24.469 -11.727 -28.549 1.00 84.31 264 GLY A CA 1
ATOM 2073 C C . GLY A 1 264 ? 24.635 -11.375 -27.067 1.00 84.31 264 GLY A C 1
ATOM 2074 O O . GLY A 1 264 ? 24.150 -10.345 -26.604 1.00 84.31 264 GLY A O 1
ATOM 2075 N N . GLY A 1 265 ? 25.318 -12.241 -26.310 1.00 78.00 265 GLY A N 1
ATOM 2076 C CA . GLY A 1 265 ? 25.573 -12.058 -24.872 1.00 78.00 265 GLY A CA 1
ATOM 2077 C C . GLY A 1 265 ? 26.624 -10.994 -24.517 1.00 78.00 265 GLY A C 1
ATOM 2078 O O . GLY A 1 265 ? 26.748 -10.648 -23.347 1.00 78.00 265 GLY A O 1
ATOM 2079 N N . GLN A 1 266 ? 27.377 -10.474 -25.494 1.00 86.44 266 GLN A N 1
ATOM 2080 C CA . GLN A 1 266 ? 28.379 -9.414 -25.285 1.00 86.44 266 GLN A CA 1
ATOM 2081 C C . GLN A 1 266 ? 27.845 -8.020 -25.656 1.00 86.44 266 GLN A C 1
ATOM 2083 O O . GLN A 1 266 ? 28.326 -7.003 -25.145 1.00 86.44 266 GLN A O 1
ATOM 2088 N N . GLY A 1 267 ? 26.823 -7.977 -26.512 1.00 91.12 267 GLY A N 1
ATOM 2089 C CA . GLY A 1 267 ? 26.160 -6.764 -26.967 1.00 91.12 267 GLY A CA 1
ATOM 2090 C C . GLY A 1 267 ? 25.602 -5.920 -25.823 1.00 91.12 267 GLY A C 1
ATOM 2091 O O . GLY A 1 267 ? 25.213 -6.417 -24.764 1.00 91.12 267 GLY A O 1
ATOM 2092 N N . LEU A 1 268 ? 25.553 -4.611 -26.048 1.00 92.31 268 LEU A N 1
ATOM 2093 C CA . LEU A 1 268 ? 25.072 -3.655 -25.058 1.00 92.31 268 LEU A CA 1
ATOM 2094 C C . LEU A 1 268 ? 23.602 -3.918 -24.692 1.00 92.31 268 LEU A C 1
ATOM 2096 O O . LEU A 1 268 ? 23.241 -3.858 -23.520 1.00 92.31 268 LEU A O 1
ATOM 2100 N N . ARG A 1 269 ? 22.764 -4.302 -25.666 1.00 92.38 269 ARG A N 1
ATOM 2101 C CA . ARG A 1 269 ? 21.334 -4.569 -25.446 1.00 92.38 269 ARG A CA 1
ATOM 2102 C C . ARG A 1 269 ? 21.077 -5.693 -24.437 1.00 92.38 269 ARG A C 1
ATOM 2104 O O . ARG A 1 269 ? 20.234 -5.544 -23.559 1.00 92.38 269 ARG A O 1
ATOM 2111 N N . SER A 1 270 ? 21.775 -6.823 -24.556 1.00 91.06 270 SER A N 1
ATOM 2112 C CA . SER A 1 270 ? 21.571 -7.974 -23.663 1.00 91.06 270 SER A CA 1
ATOM 2113 C C . SER A 1 270 ? 22.081 -7.696 -22.250 1.00 91.06 270 SER A C 1
ATOM 2115 O O . SER A 1 270 ? 21.415 -8.055 -21.281 1.00 91.06 270 SER A O 1
ATOM 2117 N N . ARG A 1 271 ? 23.211 -6.989 -22.125 1.00 90.75 271 ARG A N 1
ATOM 2118 C CA . ARG A 1 271 ? 23.758 -6.568 -20.828 1.00 90.75 271 ARG A CA 1
ATOM 2119 C C . ARG A 1 271 ? 22.886 -5.535 -20.124 1.00 90.75 271 ARG A C 1
ATOM 2121 O O . ARG A 1 271 ? 22.774 -5.595 -18.906 1.00 90.75 271 ARG A O 1
ATOM 2128 N N . LEU A 1 272 ? 22.231 -4.645 -20.871 1.00 90.44 272 LEU A N 1
ATOM 2129 C CA . LEU A 1 272 ? 21.236 -3.722 -20.321 1.00 90.44 272 LEU A CA 1
ATOM 2130 C C . LEU A 1 272 ? 19.968 -4.444 -19.864 1.00 90.44 272 LEU A C 1
ATOM 2132 O O . LEU A 1 272 ? 19.446 -4.124 -18.803 1.00 90.44 272 LEU A O 1
ATOM 2136 N N . LEU A 1 273 ? 19.505 -5.452 -20.609 1.00 89.69 273 LEU A N 1
ATOM 2137 C CA . LEU A 1 273 ? 18.370 -6.274 -20.175 1.00 89.69 273 LEU A CA 1
ATOM 2138 C C . LEU A 1 273 ? 18.660 -7.061 -18.901 1.00 89.69 273 LEU A C 1
ATOM 2140 O O . LEU A 1 273 ? 17.760 -7.239 -18.090 1.00 89.69 273 LEU A O 1
ATOM 2144 N N . ALA A 1 274 ? 19.906 -7.489 -18.701 1.00 89.12 274 ALA A N 1
ATOM 2145 C CA . ALA A 1 274 ? 20.319 -8.172 -17.480 1.00 89.12 274 ALA A CA 1
ATOM 2146 C C . ALA A 1 274 ? 20.291 -7.275 -16.226 1.00 89.12 274 ALA A C 1
ATOM 2148 O O . ALA A 1 274 ? 20.356 -7.805 -15.122 1.00 89.12 274 ALA A O 1
ATOM 2149 N N . GLN A 1 275 ? 20.193 -5.946 -16.378 1.00 87.25 275 GLN A N 1
ATOM 2150 C CA . GLN A 1 275 ? 20.034 -5.010 -15.254 1.00 87.25 275 GLN A CA 1
ATOM 2151 C C . GLN A 1 275 ? 18.574 -4.877 -14.790 1.00 87.25 275 GLN A C 1
ATOM 2153 O O . GLN A 1 275 ? 18.312 -4.263 -13.762 1.00 87.25 275 GLN A O 1
ATOM 2158 N N . VAL A 1 276 ? 17.612 -5.407 -15.550 1.00 86.50 276 VAL A N 1
ATOM 2159 C CA . VAL A 1 276 ? 16.182 -5.300 -15.239 1.00 86.50 276 VAL A CA 1
ATOM 2160 C C . VAL A 1 276 ? 15.702 -6.593 -14.587 1.00 86.50 276 VAL A C 1
ATOM 2162 O O . VAL A 1 276 ? 16.033 -7.684 -15.050 1.00 86.50 276 VAL A O 1
ATOM 2165 N N . ASP A 1 277 ? 14.879 -6.478 -13.542 1.00 85.19 277 ASP A N 1
ATOM 2166 C CA . ASP A 1 277 ? 14.278 -7.637 -12.877 1.00 85.19 277 ASP A CA 1
ATOM 2167 C C . ASP A 1 277 ? 13.417 -8.466 -13.868 1.00 85.19 277 ASP A C 1
ATOM 2169 O O . ASP A 1 277 ? 12.492 -7.926 -14.494 1.00 85.19 277 ASP A O 1
ATOM 2173 N N . PRO A 1 278 ? 13.675 -9.782 -14.021 1.00 84.81 278 PRO A N 1
ATOM 2174 C CA . PRO A 1 278 ? 12.862 -10.665 -14.855 1.00 84.81 278 PRO A CA 1
ATOM 2175 C C . PRO A 1 278 ? 11.373 -10.702 -14.474 1.00 84.81 278 PRO A C 1
ATOM 2177 O O . PRO A 1 278 ? 10.516 -10.884 -15.347 1.00 84.81 278 PRO A O 1
ATOM 2180 N N . ASP A 1 279 ? 11.040 -10.529 -13.193 1.00 83.12 279 ASP A N 1
ATOM 2181 C CA . ASP A 1 279 ? 9.657 -10.486 -12.719 1.00 83.12 279 ASP A CA 1
ATOM 2182 C C . ASP A 1 279 ? 8.954 -9.207 -13.190 1.00 83.12 279 ASP A C 1
ATOM 2184 O O . ASP A 1 279 ? 7.822 -9.271 -13.674 1.00 83.12 279 ASP A O 1
ATOM 2188 N N . LEU A 1 280 ? 9.647 -8.061 -13.177 1.00 83.56 280 LEU A N 1
ATOM 2189 C CA . LEU A 1 280 ? 9.135 -6.803 -13.728 1.00 83.56 280 LEU A CA 1
ATOM 2190 C C . LEU A 1 280 ? 8.841 -6.933 -15.229 1.00 83.56 280 LEU A C 1
ATOM 2192 O O . LEU A 1 280 ? 7.746 -6.587 -15.677 1.00 83.56 280 LEU A O 1
ATOM 2196 N N . LEU A 1 281 ? 9.772 -7.508 -15.999 1.00 83.69 281 LEU A N 1
ATOM 2197 C CA . LEU A 1 281 ? 9.572 -7.771 -17.431 1.00 83.69 281 LEU A CA 1
ATOM 2198 C C . LEU A 1 281 ? 8.386 -8.710 -17.685 1.00 83.69 281 LEU A C 1
ATOM 2200 O O . LEU A 1 281 ? 7.631 -8.510 -18.637 1.00 83.69 281 LEU A O 1
ATOM 2204 N N . THR A 1 282 ? 8.183 -9.704 -16.818 1.00 82.50 282 THR A N 1
ATOM 2205 C CA . THR A 1 282 ? 7.054 -10.639 -16.910 1.00 82.50 282 THR A CA 1
ATOM 2206 C C . THR A 1 282 ? 5.726 -9.956 -16.575 1.00 82.50 282 THR A C 1
ATOM 2208 O O . THR A 1 282 ? 4.726 -10.194 -17.253 1.00 82.50 282 THR A O 1
ATOM 2211 N N . ARG A 1 283 ? 5.690 -9.081 -15.559 1.00 80.75 283 ARG A N 1
ATOM 2212 C CA . ARG A 1 283 ? 4.495 -8.300 -15.195 1.00 80.75 283 ARG A CA 1
ATOM 2213 C C . ARG A 1 283 ? 4.099 -7.332 -16.307 1.00 80.75 283 ARG A C 1
ATOM 2215 O O . ARG A 1 283 ? 2.922 -7.288 -16.665 1.00 80.75 283 ARG A O 1
ATOM 2222 N N . ILE A 1 284 ? 5.072 -6.627 -16.890 1.00 80.25 284 ILE A N 1
ATOM 2223 C CA . ILE A 1 284 ? 4.848 -5.755 -18.051 1.00 80.25 284 ILE A CA 1
ATOM 2224 C C . ILE A 1 284 ? 4.375 -6.590 -19.242 1.00 80.25 284 ILE A C 1
ATOM 2226 O O . ILE A 1 284 ? 3.350 -6.269 -19.825 1.00 80.25 284 ILE A O 1
ATOM 2230 N N . GLY A 1 285 ? 5.040 -7.703 -19.563 1.00 77.56 285 GLY A N 1
ATOM 2231 C CA . GLY A 1 285 ? 4.632 -8.577 -20.667 1.00 77.56 285 GLY A CA 1
ATOM 2232 C C . GLY A 1 285 ? 3.215 -9.145 -20.515 1.00 77.56 285 GLY A C 1
ATOM 2233 O O . GLY A 1 285 ? 2.486 -9.242 -21.495 1.00 77.56 285 GLY A O 1
ATOM 2234 N N . ARG A 1 286 ? 2.778 -9.469 -19.289 1.00 78.00 286 ARG A N 1
ATOM 2235 C CA . ARG A 1 286 ? 1.395 -9.909 -19.018 1.00 78.00 286 ARG A CA 1
ATOM 2236 C C . ARG A 1 286 ? 0.370 -8.800 -19.224 1.00 78.00 286 ARG A C 1
ATOM 2238 O O . ARG A 1 286 ? -0.695 -9.070 -19.770 1.00 78.00 286 ARG A O 1
ATOM 2245 N N . TRP A 1 287 ? 0.672 -7.583 -18.773 1.00 74.94 287 TRP A N 1
ATOM 2246 C CA . TRP A 1 287 ? -0.190 -6.425 -19.016 1.00 74.94 287 TRP A CA 1
ATOM 2247 C C . TRP A 1 287 ? -0.279 -6.120 -20.517 1.00 74.94 287 TRP A C 1
ATOM 2249 O O . TRP A 1 287 ? -1.358 -5.923 -21.073 1.00 74.94 287 TRP A O 1
ATOM 2259 N N . VAL A 1 288 ? 0.865 -6.174 -21.189 1.00 72.75 288 VAL A N 1
ATOM 2260 C CA . VAL A 1 288 ? 1.046 -5.833 -22.595 1.00 72.75 288 VAL A CA 1
ATOM 2261 C C . VAL A 1 288 ? 1.088 -7.106 -23.444 1.00 72.75 288 VAL A C 1
ATOM 2263 O O . VAL A 1 288 ? 1.951 -7.274 -24.301 1.00 72.75 288 VAL A O 1
ATOM 2266 N N . GLY A 1 289 ? 0.140 -8.023 -23.218 1.00 64.81 289 GLY A N 1
ATOM 2267 C CA . GLY A 1 289 ? 0.108 -9.352 -23.856 1.00 64.81 289 GLY A CA 1
ATOM 2268 C C . GLY A 1 289 ? -0.053 -9.353 -25.385 1.00 64.81 289 GLY A C 1
ATOM 2269 O O . GLY A 1 289 ? -0.163 -10.413 -25.996 1.00 64.81 289 GLY A O 1
ATOM 2270 N N . PHE A 1 290 ? -0.096 -8.172 -25.997 1.00 68.00 290 PHE A N 1
ATOM 2271 C CA . PHE A 1 290 ? -0.204 -7.929 -27.429 1.00 68.00 290 PHE A CA 1
ATOM 2272 C C . PHE A 1 290 ? 1.113 -7.481 -28.082 1.00 68.00 290 PHE A C 1
ATOM 2274 O O . PHE A 1 290 ? 1.220 -7.570 -29.303 1.00 68.00 290 PHE A O 1
ATOM 2281 N N . LEU A 1 291 ? 2.094 -6.997 -27.310 1.00 71.44 291 LEU A N 1
ATOM 2282 C CA . LEU A 1 291 ? 3.420 -6.674 -27.839 1.00 71.44 291 LEU A CA 1
ATOM 2283 C C . LEU A 1 291 ? 4.313 -7.908 -27.822 1.00 71.44 291 LEU A C 1
ATOM 2285 O O . LEU A 1 291 ? 4.186 -8.801 -26.982 1.00 71.44 291 LEU A O 1
ATOM 2289 N N . SER A 1 292 ? 5.271 -7.933 -28.742 1.00 79.56 292 SER A N 1
ATOM 2290 C CA . SER A 1 292 ? 6.351 -8.906 -28.682 1.00 79.56 292 SER A CA 1
ATOM 2291 C C . SER A 1 292 ? 7.229 -8.654 -27.450 1.00 79.56 292 SER A C 1
ATOM 2293 O O . SER A 1 292 ? 7.445 -7.514 -27.029 1.00 79.56 292 SER A O 1
ATOM 2295 N N . GLN A 1 293 ? 7.817 -9.718 -26.896 1.00 79.75 293 GLN A N 1
ATOM 2296 C CA . GLN A 1 293 ? 8.766 -9.593 -25.784 1.00 79.75 293 GLN A CA 1
ATOM 2297 C C . GLN A 1 293 ? 9.940 -8.659 -26.132 1.00 79.75 293 GLN A C 1
ATOM 2299 O O . GLN A 1 293 ? 10.468 -7.982 -25.257 1.00 79.75 293 GLN A O 1
ATOM 2304 N N . SER A 1 294 ? 10.342 -8.590 -27.405 1.00 80.62 294 SER A N 1
ATOM 2305 C CA . SER A 1 294 ? 11.361 -7.654 -27.888 1.00 80.62 294 SER A CA 1
ATOM 2306 C C . SER A 1 294 ? 10.950 -6.191 -27.743 1.00 80.62 294 SER A C 1
ATOM 2308 O O . SER A 1 294 ? 11.769 -5.402 -27.288 1.00 80.62 294 SER A O 1
ATOM 2310 N N . GLU A 1 295 ? 9.708 -5.837 -28.071 1.00 79.50 295 GLU A N 1
ATOM 2311 C CA . GLU A 1 295 ? 9.216 -4.456 -27.963 1.00 79.50 295 GLU A CA 1
ATOM 2312 C C . GLU A 1 295 ? 9.075 -4.027 -26.500 1.00 79.50 295 GLU A C 1
ATOM 2314 O O . GLU A 1 295 ? 9.472 -2.919 -26.136 1.00 79.50 295 GLU A O 1
ATOM 2319 N N . VAL A 1 296 ? 8.584 -4.927 -25.640 1.00 81.06 296 VAL A N 1
ATOM 2320 C CA . VAL A 1 296 ? 8.536 -4.701 -24.188 1.00 81.06 296 VAL A CA 1
ATOM 2321 C C . VAL A 1 296 ? 9.944 -4.452 -23.652 1.00 81.06 296 VAL A C 1
ATOM 2323 O O . VAL A 1 296 ? 10.195 -3.429 -23.018 1.00 81.06 296 VAL A O 1
ATOM 2326 N N . ASN A 1 297 ? 10.879 -5.343 -23.971 1.00 86.12 297 ASN A N 1
ATOM 2327 C CA . ASN A 1 297 ? 12.273 -5.235 -23.559 1.00 86.12 297 ASN A CA 1
ATOM 2328 C C . ASN A 1 297 ? 12.900 -3.910 -24.015 1.00 86.12 297 ASN A C 1
ATOM 2330 O O . ASN A 1 297 ? 13.501 -3.209 -23.206 1.00 86.12 297 ASN A O 1
ATOM 2334 N N . ASP A 1 298 ? 12.721 -3.531 -25.278 1.00 86.19 298 ASP A N 1
ATOM 2335 C CA . ASP A 1 298 ? 13.311 -2.314 -25.836 1.00 86.19 298 ASP A CA 1
ATOM 2336 C C . ASP A 1 298 ? 12.707 -1.046 -25.213 1.00 86.19 298 ASP A C 1
ATOM 2338 O O . ASP A 1 298 ? 13.439 -0.104 -24.908 1.00 86.19 298 ASP A O 1
ATOM 2342 N N . SER A 1 299 ? 11.400 -1.037 -24.929 1.00 82.12 299 SER A N 1
ATOM 2343 C CA . SER A 1 299 ? 10.742 0.077 -24.235 1.00 82.12 299 SER A CA 1
ATOM 2344 C C . SER A 1 299 ? 11.239 0.258 -22.793 1.00 82.12 299 SER A C 1
ATOM 2346 O O . SER A 1 299 ? 11.464 1.388 -22.352 1.00 82.12 299 SER A O 1
ATOM 2348 N N . VAL A 1 300 ? 11.485 -0.841 -22.071 1.00 84.75 300 VAL A N 1
ATOM 2349 C CA . VAL A 1 300 ? 12.014 -0.800 -20.702 1.00 84.75 300 VAL A CA 1
ATOM 2350 C C . VAL A 1 300 ? 13.480 -0.376 -20.706 1.00 84.75 300 VAL A C 1
ATOM 2352 O O . VAL A 1 300 ? 13.847 0.529 -19.959 1.00 84.75 300 VAL A O 1
ATOM 2355 N N . ILE A 1 301 ? 14.310 -0.935 -21.599 1.00 88.44 301 ILE A N 1
ATOM 2356 C CA . ILE A 1 301 ? 15.701 -0.485 -21.776 1.00 88.44 301 ILE A CA 1
ATOM 2357 C C . ILE A 1 301 ? 15.722 1.010 -22.076 1.00 88.44 301 ILE A C 1
ATOM 2359 O O . ILE A 1 301 ? 16.504 1.737 -21.471 1.00 88.44 301 ILE A O 1
ATOM 2363 N N . ARG A 1 302 ? 14.860 1.478 -22.984 1.00 86.69 302 ARG A N 1
ATOM 2364 C CA . ARG A 1 302 ? 14.751 2.889 -23.351 1.00 86.69 302 ARG A CA 1
ATOM 2365 C C . ARG A 1 302 ? 14.480 3.782 -22.141 1.00 86.69 302 ARG A C 1
ATOM 2367 O O . ARG A 1 302 ? 15.099 4.842 -22.041 1.00 86.69 302 ARG A O 1
ATOM 2374 N N . ALA A 1 303 ? 13.606 3.362 -21.227 1.00 81.19 303 ALA A N 1
ATOM 2375 C CA . ALA A 1 303 ? 13.369 4.087 -19.983 1.00 81.19 303 ALA A CA 1
ATOM 2376 C C . ALA A 1 303 ? 14.625 4.102 -19.093 1.00 81.19 303 ALA A C 1
ATOM 2378 O O . ALA A 1 303 ? 15.048 5.177 -18.666 1.00 81.19 303 ALA A O 1
ATOM 2379 N N . VAL A 1 304 ? 15.274 2.950 -18.893 1.00 83.69 304 VAL A N 1
ATOM 2380 C CA . VAL A 1 304 ? 16.455 2.786 -18.018 1.00 83.69 304 VAL A CA 1
ATOM 2381 C C . VAL A 1 304 ? 17.680 3.563 -18.516 1.00 83.69 304 VAL A C 1
ATOM 2383 O O . VAL A 1 304 ? 18.388 4.192 -17.727 1.00 83.69 304 VAL A O 1
ATOM 2386 N N . VAL A 1 305 ? 17.939 3.566 -19.826 1.00 84.81 305 VAL A N 1
ATOM 2387 C CA . VAL A 1 305 ? 19.076 4.292 -20.430 1.00 84.81 305 VAL A CA 1
ATOM 2388 C C . VAL A 1 305 ? 18.799 5.779 -20.632 1.00 84.81 305 VAL A C 1
ATOM 2390 O O . VAL A 1 305 ? 19.687 6.515 -21.068 1.00 84.81 305 VAL A O 1
ATOM 2393 N N . SER A 1 306 ? 17.580 6.246 -20.344 1.00 78.25 306 SER A N 1
ATOM 2394 C CA . SER A 1 306 ? 17.257 7.659 -20.492 1.00 78.25 306 SER A CA 1
ATOM 2395 C C . SER A 1 306 ? 18.108 8.511 -19.531 1.00 78.25 306 SER A C 1
ATOM 2397 O O . SER A 1 306 ? 18.354 8.118 -18.385 1.00 78.25 306 SER A O 1
ATOM 2399 N N . PRO A 1 307 ? 18.551 9.720 -19.932 1.00 70.00 307 PRO A N 1
ATOM 2400 C CA . PRO A 1 307 ? 19.448 10.537 -19.114 1.00 70.00 307 PRO A CA 1
ATOM 2401 C C . PRO A 1 307 ? 18.796 10.972 -17.798 1.00 70.00 307 PRO A C 1
ATOM 2403 O O . PRO A 1 307 ? 19.492 11.254 -16.823 1.00 70.00 307 PRO A O 1
ATOM 2406 N N . ARG A 1 308 ? 17.456 11.004 -17.776 1.00 65.69 308 ARG A N 1
ATOM 2407 C CA . ARG A 1 308 ? 16.638 11.282 -16.596 1.00 65.69 308 ARG A CA 1
ATOM 2408 C C . ARG A 1 308 ? 16.872 10.250 -15.488 1.00 65.69 308 ARG A C 1
ATOM 2410 O O . ARG A 1 308 ? 17.029 10.660 -14.342 1.00 65.69 308 ARG A O 1
ATOM 2417 N N . GLN A 1 309 ? 16.949 8.959 -15.819 1.00 65.69 309 GLN A N 1
ATOM 2418 C CA . GLN A 1 309 ? 17.140 7.898 -14.820 1.00 65.69 309 GLN A CA 1
ATOM 2419 C C . GLN A 1 309 ? 18.553 7.877 -14.227 1.00 65.69 309 GLN A C 1
ATOM 2421 O O . GLN A 1 309 ? 18.750 7.568 -13.054 1.00 65.69 309 GLN A O 1
ATOM 2426 N N . GLN A 1 310 ? 19.549 8.286 -15.013 1.00 61.22 310 GLN A N 1
ATOM 2427 C CA . GLN A 1 310 ? 20.961 8.183 -14.634 1.00 61.22 310 GLN A CA 1
ATOM 2428 C C . GLN A 1 310 ? 21.473 9.358 -13.772 1.00 61.22 310 GLN A C 1
ATOM 2430 O O . GLN A 1 310 ? 22.586 9.299 -13.254 1.00 61.22 310 GLN A O 1
ATOM 2435 N N . LYS A 1 311 ? 20.702 10.449 -13.597 1.00 54.91 311 LYS A N 1
ATOM 2436 C CA . LYS A 1 311 ? 21.186 11.702 -12.965 1.00 54.91 311 LYS A CA 1
ATOM 2437 C C . LYS A 1 311 ? 20.278 12.305 -11.881 1.00 54.91 311 LYS A C 1
ATOM 2439 O O . LYS A 1 311 ? 20.228 13.522 -11.717 1.00 54.91 311 LYS A O 1
ATOM 2444 N N . MET A 1 312 ? 19.605 11.487 -11.074 1.00 43.56 312 MET A N 1
ATOM 2445 C CA . MET A 1 312 ? 18.634 11.984 -10.080 1.00 43.56 312 MET A CA 1
ATOM 2446 C C . MET A 1 312 ? 19.221 12.721 -8.848 1.00 43.56 312 MET A C 1
ATOM 2448 O O . MET A 1 312 ? 18.457 13.219 -8.031 1.00 43.56 312 MET A O 1
ATOM 2452 N N . ASN A 1 313 ? 20.549 12.855 -8.711 1.00 38.88 313 ASN A N 1
ATOM 2453 C CA . ASN A 1 313 ? 21.179 13.622 -7.617 1.00 38.88 313 ASN A CA 1
ATOM 2454 C C . ASN A 1 313 ? 21.459 15.104 -7.942 1.00 38.88 313 ASN A C 1
ATOM 2456 O O . ASN A 1 313 ? 22.052 15.806 -7.125 1.00 38.88 313 ASN A O 1
ATOM 2460 N N . GLN A 1 314 ? 21.065 15.612 -9.114 1.00 36.56 314 GLN A N 1
ATOM 2461 C CA . GLN A 1 314 ? 21.276 17.018 -9.475 1.00 36.56 314 GLN A CA 1
ATOM 2462 C C . GLN A 1 314 ? 20.020 17.561 -10.155 1.00 36.56 314 GLN A C 1
ATOM 2464 O O . GLN A 1 314 ? 19.726 17.187 -11.286 1.00 36.56 314 GLN A O 1
ATOM 2469 N N . GLY A 1 315 ? 19.276 18.416 -9.443 1.00 32.94 315 GLY A N 1
ATOM 2470 C CA . GLY A 1 315 ? 17.990 19.003 -9.840 1.00 32.94 315 GLY A CA 1
ATOM 2471 C C . GLY A 1 315 ? 18.033 19.867 -11.105 1.00 32.94 315 GLY A C 1
ATOM 2472 O O . GLY A 1 315 ? 17.842 21.078 -11.043 1.00 32.94 315 GLY A O 1
ATOM 2473 N N . ALA A 1 316 ? 18.257 19.241 -12.256 1.00 31.03 316 ALA A N 1
ATOM 2474 C CA . ALA A 1 316 ? 18.192 19.847 -13.574 1.00 31.03 316 ALA A CA 1
ATOM 2475 C C . ALA A 1 316 ? 17.023 19.243 -14.364 1.00 31.03 316 ALA A C 1
ATOM 2477 O O . ALA A 1 316 ? 16.849 18.027 -14.433 1.00 31.03 316 ALA A O 1
ATOM 2478 N N . VAL A 1 317 ? 16.218 20.116 -14.968 1.00 36.50 317 VAL A N 1
ATOM 2479 C CA . VAL A 1 317 ? 15.149 19.753 -15.902 1.00 36.50 317 VAL A CA 1
ATOM 2480 C C . VAL A 1 317 ? 15.804 19.273 -17.197 1.00 36.50 317 VAL A C 1
ATOM 2482 O O . VAL A 1 317 ? 16.483 20.050 -17.866 1.00 36.50 317 VAL A O 1
ATOM 2485 N N . TYR A 1 318 ? 15.618 18.002 -17.551 1.00 37.62 318 TYR A N 1
ATOM 2486 C CA . TYR A 1 318 ? 16.156 17.441 -18.789 1.00 37.62 318 TYR A CA 1
ATOM 2487 C C . TYR A 1 318 ? 15.099 17.423 -19.888 1.00 37.62 318 TYR A C 1
ATOM 2489 O O . TYR A 1 318 ? 13.963 16.991 -19.690 1.00 37.62 318 TYR A O 1
ATOM 2497 N N . THR A 1 319 ? 15.511 17.848 -21.077 1.00 38.31 319 THR A N 1
ATOM 2498 C CA . THR A 1 319 ? 14.870 17.451 -22.325 1.00 38.31 319 THR A CA 1
ATOM 2499 C C . THR A 1 319 ? 15.255 16.003 -22.587 1.00 38.31 319 THR A C 1
ATOM 2501 O O . THR A 1 319 ? 16.441 15.705 -22.746 1.00 38.31 319 THR A O 1
ATOM 2504 N N . ASP A 1 320 ? 14.268 15.115 -22.611 1.00 44.66 320 ASP A N 1
ATOM 2505 C CA . ASP A 1 320 ? 14.454 13.763 -23.121 1.00 44.66 320 ASP A CA 1
ATOM 2506 C C . ASP A 1 320 ? 15.034 13.805 -24.546 1.00 44.66 320 ASP A C 1
ATOM 2508 O O . ASP A 1 320 ? 14.942 14.811 -25.265 1.00 44.66 320 ASP A O 1
ATOM 2512 N N . TYR A 1 321 ? 15.630 12.698 -24.978 1.00 44.78 321 TYR A N 1
ATOM 2513 C CA . TYR A 1 321 ? 16.118 12.544 -26.337 1.00 44.78 321 TYR A CA 1
ATOM 2514 C C . TYR A 1 321 ? 15.024 12.836 -27.383 1.00 44.78 321 TYR A C 1
ATOM 2516 O O . TYR A 1 321 ? 15.365 13.228 -28.494 1.00 44.78 321 TYR A O 1
ATOM 2524 N N . GLY A 1 322 ? 13.736 12.758 -27.038 1.00 45.81 322 GLY A N 1
ATOM 2525 C CA . GLY A 1 322 ? 12.596 13.144 -27.875 1.00 45.81 322 GLY A CA 1
ATOM 2526 C C . GLY A 1 322 ? 12.126 14.600 -27.772 1.00 45.81 322 GLY A C 1
ATOM 2527 O O . GLY A 1 322 ? 10.921 14.824 -27.818 1.00 45.81 322 GLY A O 1
ATOM 2528 N N . GLY A 1 323 ? 13.019 15.588 -27.619 1.00 41.00 323 GLY A N 1
ATOM 2529 C CA . GLY A 1 323 ? 12.653 17.015 -27.599 1.00 41.00 323 GLY A CA 1
ATOM 2530 C C . GLY A 1 323 ? 11.580 17.375 -28.642 1.00 41.00 323 GLY A C 1
ATOM 2531 O O . GLY A 1 323 ? 11.863 17.395 -29.836 1.00 41.00 323 GLY A O 1
ATOM 2532 N N . GLN A 1 324 ? 10.345 17.620 -28.184 1.00 32.69 324 GLN A N 1
ATOM 2533 C CA . GLN A 1 324 ? 9.189 17.929 -29.030 1.00 32.69 324 GLN A CA 1
ATOM 2534 C C . GLN A 1 324 ? 9.430 19.232 -29.802 1.00 32.69 324 GLN A C 1
ATOM 2536 O O . GLN A 1 324 ? 9.648 20.283 -29.195 1.00 32.69 324 GLN A O 1
ATOM 2541 N N . ILE A 1 325 ? 9.372 19.157 -31.135 1.00 35.03 325 ILE A N 1
ATOM 2542 C CA . ILE A 1 325 ? 9.690 20.273 -32.042 1.00 35.03 325 ILE A CA 1
ATOM 2543 C C . ILE A 1 325 ? 8.443 21.082 -32.455 1.00 35.03 325 ILE A C 1
ATOM 2545 O O . ILE A 1 325 ? 8.598 22.178 -32.974 1.00 35.03 325 ILE A O 1
ATOM 2549 N N . ASP A 1 326 ? 7.218 20.673 -32.114 1.00 30.58 326 ASP A N 1
ATOM 2550 C CA . ASP A 1 326 ? 6.023 21.500 -32.359 1.00 30.58 326 ASP A CA 1
ATOM 2551 C C . ASP A 1 326 ? 5.466 22.126 -31.078 1.00 30.58 326 ASP A C 1
ATOM 2553 O O . ASP A 1 326 ? 4.494 21.672 -30.473 1.00 30.58 326 ASP A O 1
ATOM 2557 N N . LYS A 1 327 ? 6.067 23.249 -30.672 1.00 32.50 327 LYS A N 1
ATOM 2558 C CA . LYS A 1 327 ? 5.357 24.254 -29.872 1.00 32.50 327 LYS A CA 1
ATOM 2559 C C . LYS A 1 327 ? 4.830 25.325 -30.819 1.00 32.50 327 LYS A C 1
ATOM 2561 O O . LYS A 1 327 ? 5.465 26.358 -31.011 1.00 32.50 327 LYS A O 1
ATOM 2566 N N . THR A 1 328 ? 3.647 25.107 -31.393 1.00 32.53 328 THR A N 1
ATOM 2567 C CA . THR A 1 328 ? 2.885 26.191 -32.025 1.00 32.53 328 THR A CA 1
ATOM 2568 C C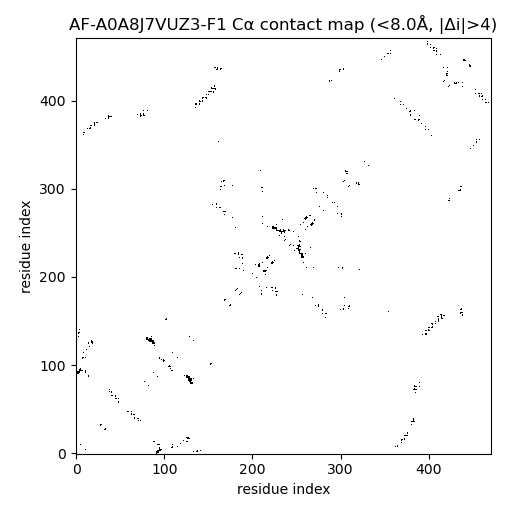 . THR A 1 328 ? 2.655 27.297 -30.990 1.00 32.53 328 THR A C 1
ATOM 2570 O O . THR A 1 328 ? 1.946 27.107 -29.996 1.00 32.53 328 THR A O 1
ATOM 2573 N N . LEU A 1 329 ? 3.284 28.452 -31.231 1.00 35.03 329 LEU A N 1
ATOM 2574 C CA . LEU A 1 329 ? 3.341 29.633 -30.359 1.00 35.03 329 LEU A CA 1
ATOM 2575 C C . LEU A 1 329 ? 2.005 30.104 -29.734 1.00 35.03 329 LEU A C 1
ATOM 2577 O O . LEU A 1 329 ? 2.061 30.618 -28.615 1.00 35.03 329 LEU A O 1
ATOM 2581 N N . PRO A 1 330 ? 0.810 29.924 -30.339 1.00 34.12 330 PRO A N 1
ATOM 2582 C CA . PRO A 1 330 ? -0.426 30.411 -29.722 1.00 34.12 330 PRO A CA 1
ATOM 2583 C C . PRO A 1 330 ? -0.813 29.692 -28.417 1.00 34.12 330 PRO A C 1
ATOM 2585 O O . PRO A 1 330 ? -1.509 30.281 -27.596 1.00 34.12 330 PRO A O 1
ATOM 2588 N N . ASN A 1 331 ? -0.335 28.461 -28.180 1.00 34.81 331 ASN A N 1
ATOM 2589 C CA . ASN A 1 331 ? -0.651 27.692 -26.964 1.00 34.81 331 ASN A CA 1
ATOM 2590 C C . ASN A 1 331 ? 0.319 27.928 -25.795 1.00 34.81 331 ASN A C 1
ATOM 2592 O O . ASN A 1 331 ? 0.050 27.487 -24.681 1.00 34.81 331 ASN A O 1
ATOM 2596 N N . VAL A 1 332 ? 1.445 28.613 -26.018 1.00 39.78 332 VAL A N 1
ATOM 2597 C CA . VAL A 1 332 ? 2.413 28.930 -24.950 1.00 39.78 332 VAL A CA 1
ATOM 2598 C C . VAL A 1 332 ? 1.932 30.122 -24.116 1.00 39.78 332 VAL A C 1
ATOM 2600 O O . VAL A 1 332 ? 2.133 30.153 -22.905 1.00 39.78 332 VAL A O 1
ATOM 2603 N N . VAL A 1 333 ? 1.222 31.069 -24.735 1.00 33.69 333 VAL A N 1
ATOM 2604 C CA . VAL A 1 333 ? 0.720 32.278 -24.060 1.00 33.69 333 VAL A CA 1
ATOM 2605 C C . VAL A 1 333 ? -0.553 31.999 -23.255 1.00 33.69 333 VAL A C 1
ATOM 2607 O O . VAL A 1 333 ? -0.724 32.555 -22.175 1.00 33.69 333 VAL A O 1
ATOM 2610 N N . THR A 1 334 ? -1.410 31.081 -23.709 1.00 36.25 334 THR A N 1
ATOM 2611 C CA . THR A 1 334 ? -2.596 30.644 -22.949 1.00 36.25 334 THR A CA 1
ATOM 2612 C C . THR A 1 334 ? -2.271 29.633 -21.845 1.00 36.25 334 THR A C 1
ATOM 2614 O O . THR A 1 334 ? -3.042 29.519 -20.896 1.00 36.25 334 THR A O 1
ATOM 2617 N N . ARG A 1 335 ? -1.116 28.949 -21.909 1.00 38.41 335 ARG A N 1
ATOM 2618 C CA . ARG A 1 335 ? -0.608 28.068 -20.835 1.00 38.41 335 ARG A CA 1
ATOM 2619 C C . ARG A 1 335 ? 0.245 28.794 -19.791 1.00 38.41 335 ARG A C 1
ATOM 2621 O O . ARG A 1 335 ? 0.191 28.431 -18.623 1.00 38.41 335 ARG A O 1
ATOM 2628 N N . GLY A 1 336 ? 0.952 29.867 -20.155 1.00 34.34 336 GLY A N 1
ATOM 2629 C CA . GLY A 1 336 ? 1.875 30.576 -19.254 1.00 34.34 336 GLY A CA 1
ATOM 2630 C C . GLY A 1 336 ? 1.249 31.223 -18.008 1.00 34.34 336 GLY A C 1
ATOM 2631 O O . GLY A 1 336 ? 1.959 31.471 -17.038 1.00 34.34 336 GLY A O 1
ATOM 2632 N N . ALA A 1 337 ? -0.066 31.464 -17.993 1.00 32.03 337 ALA A N 1
ATOM 2633 C CA . ALA A 1 337 ? -0.753 32.046 -16.836 1.00 32.03 337 ALA A CA 1
ATOM 2634 C C . ALA A 1 337 ? -1.229 31.002 -15.802 1.00 32.03 337 ALA A C 1
ATOM 2636 O O . ALA A 1 337 ? -1.419 31.347 -14.638 1.00 32.03 337 ALA A O 1
ATOM 2637 N N . SER A 1 338 ? -1.395 29.734 -16.194 1.00 37.47 338 SER A N 1
ATOM 2638 C CA . SER A 1 338 ? -1.820 28.632 -15.313 1.00 37.47 338 SER A CA 1
ATOM 2639 C C . SER A 1 338 ? -0.697 27.631 -14.994 1.00 37.47 338 SER A C 1
ATOM 2641 O O . SER A 1 338 ? -0.809 26.888 -14.019 1.00 37.47 338 SER A O 1
ATOM 2643 N N . ASP A 1 339 ? 0.408 27.646 -15.752 1.00 38.25 339 ASP A N 1
ATOM 2644 C CA . ASP A 1 339 ? 1.534 26.708 -15.609 1.00 38.25 339 ASP A CA 1
ATOM 2645 C C . ASP A 1 339 ? 2.397 26.934 -14.360 1.00 38.25 339 ASP A C 1
ATOM 2647 O O . ASP A 1 339 ? 2.950 25.982 -13.813 1.00 38.25 339 ASP A O 1
ATOM 2651 N N . LEU A 1 340 ? 2.540 28.171 -13.874 1.00 34.84 340 LEU A N 1
ATOM 2652 C CA . LEU A 1 340 ? 3.524 28.476 -12.822 1.00 34.84 340 LEU A CA 1
ATOM 2653 C C . LEU A 1 340 ? 3.148 27.905 -11.443 1.00 34.84 340 LEU A C 1
ATOM 2655 O O . LEU A 1 340 ? 4.033 27.606 -10.646 1.00 34.84 340 LEU A O 1
ATOM 2659 N N . GLY A 1 341 ? 1.855 27.717 -11.164 1.00 36.00 341 GLY A N 1
ATOM 2660 C CA . GLY A 1 341 ? 1.387 27.148 -9.893 1.00 36.00 341 GLY A CA 1
ATOM 2661 C C . GLY A 1 341 ? 1.386 25.617 -9.863 1.00 36.00 341 GLY A C 1
ATOM 2662 O O . GLY A 1 341 ? 1.622 25.015 -8.819 1.00 36.00 341 GLY A O 1
ATOM 2663 N N . LEU A 1 342 ? 1.145 24.981 -11.011 1.00 38.88 342 LEU A N 1
ATOM 2664 C CA . LEU A 1 342 ? 1.009 23.530 -11.119 1.00 38.88 342 LEU A CA 1
ATOM 2665 C C . LEU A 1 342 ? 2.354 22.849 -11.407 1.00 38.88 342 LEU A C 1
ATOM 2667 O O . LEU A 1 342 ? 2.662 21.859 -10.750 1.00 38.88 342 LEU A O 1
ATOM 2671 N N . THR A 1 343 ? 3.201 23.407 -12.277 1.00 42.47 343 THR A N 1
ATOM 2672 C CA . THR A 1 343 ? 4.478 22.773 -12.669 1.00 42.47 343 THR A CA 1
ATOM 2673 C C . THR A 1 343 ? 5.521 22.731 -11.549 1.00 42.47 343 THR A C 1
ATOM 2675 O O . THR A 1 343 ? 6.257 21.754 -11.437 1.00 42.47 343 THR A O 1
ATOM 2678 N N . VAL A 1 344 ? 5.569 23.741 -10.672 1.00 44.19 344 VAL A N 1
ATOM 2679 C CA . VAL A 1 344 ? 6.500 23.764 -9.526 1.00 44.19 344 VAL A CA 1
ATOM 2680 C C . VAL A 1 344 ? 6.022 22.836 -8.402 1.00 44.19 344 VAL A C 1
ATOM 2682 O O . VAL A 1 344 ? 6.836 22.174 -7.761 1.00 44.19 344 VAL A O 1
ATOM 2685 N N . GLY A 1 345 ? 4.703 22.717 -8.200 1.00 45.03 345 GLY A N 1
ATOM 2686 C CA . GLY A 1 345 ? 4.114 21.795 -7.224 1.00 45.03 345 GLY A CA 1
ATOM 2687 C C . GLY A 1 345 ? 4.178 20.327 -7.657 1.00 45.03 345 GLY A C 1
ATOM 2688 O O . GLY A 1 345 ? 4.459 19.456 -6.836 1.00 45.03 345 GLY A O 1
ATOM 2689 N N . SER A 1 346 ? 3.990 20.030 -8.948 1.00 47.69 346 SER A N 1
ATOM 2690 C CA . SER A 1 346 ? 3.989 18.659 -9.480 1.00 47.69 346 SER A CA 1
ATOM 2691 C C . SER A 1 346 ? 5.330 17.945 -9.430 1.00 47.69 346 SER A C 1
ATOM 2693 O O . SER A 1 346 ? 5.348 16.717 -9.362 1.00 47.69 346 SER A O 1
ATOM 2695 N N . LEU A 1 347 ? 6.439 18.694 -9.455 1.00 50.22 347 LEU A N 1
ATOM 2696 C CA . LEU A 1 347 ? 7.791 18.131 -9.388 1.00 50.22 347 LEU A CA 1
ATOM 2697 C C . LEU A 1 347 ? 8.059 17.435 -8.046 1.00 50.22 347 LEU A C 1
ATOM 2699 O O . LEU A 1 347 ? 8.810 16.466 -8.007 1.00 50.22 347 LEU A O 1
ATOM 2703 N N . GLY A 1 348 ? 7.416 17.892 -6.966 1.00 52.12 348 GLY A N 1
ATOM 2704 C CA . GLY A 1 348 ? 7.429 17.213 -5.669 1.00 52.12 348 GLY A CA 1
ATOM 2705 C C . GLY A 1 348 ? 6.192 16.348 -5.425 1.00 52.12 348 GLY A C 1
ATOM 2706 O O . GLY A 1 348 ? 6.300 15.279 -4.836 1.00 52.12 348 GLY A O 1
ATOM 2707 N N . PHE A 1 349 ? 5.016 16.782 -5.889 1.00 60.19 349 PHE A N 1
ATOM 2708 C CA . PHE A 1 349 ? 3.743 16.161 -5.524 1.00 60.19 349 PHE A CA 1
ATOM 2709 C C . PHE A 1 349 ? 3.566 14.745 -6.081 1.00 60.19 349 PHE A C 1
ATOM 2711 O O . PHE A 1 349 ? 3.137 13.875 -5.335 1.00 60.19 349 PHE A O 1
ATOM 2718 N N . PHE A 1 350 ? 3.898 14.473 -7.350 1.00 60.78 350 PHE A N 1
ATOM 2719 C CA . PHE A 1 350 ? 3.679 13.127 -7.904 1.00 60.78 350 PHE A CA 1
ATOM 2720 C C . PHE A 1 350 ? 4.608 12.067 -7.303 1.00 60.78 350 PHE A C 1
ATOM 2722 O O . PHE A 1 350 ? 4.078 11.068 -6.819 1.00 60.78 350 PHE A O 1
ATOM 2729 N N . PRO A 1 351 ? 5.937 12.288 -7.213 1.00 63.16 351 PRO A N 1
ATOM 2730 C CA . PRO A 1 351 ? 6.813 11.360 -6.499 1.00 63.16 351 PRO A CA 1
ATOM 2731 C C . PRO A 1 351 ? 6.422 11.212 -5.022 1.00 63.16 351 PRO A C 1
ATOM 2733 O O . PRO A 1 351 ? 6.422 10.106 -4.489 1.00 63.16 351 PRO A O 1
ATOM 2736 N N . ALA A 1 352 ? 6.024 12.304 -4.356 1.00 64.38 352 ALA A N 1
ATOM 2737 C CA . ALA A 1 352 ? 5.571 12.237 -2.968 1.00 64.38 352 ALA A CA 1
ATOM 2738 C C . ALA A 1 352 ? 4.282 11.419 -2.815 1.00 64.38 352 ALA A C 1
ATOM 2740 O O . ALA A 1 352 ? 4.169 10.633 -1.880 1.00 64.38 352 ALA A O 1
ATOM 2741 N N . MET A 1 353 ? 3.316 11.564 -3.723 1.00 69.44 353 MET A N 1
ATOM 2742 C CA . MET A 1 353 ? 2.067 10.804 -3.669 1.00 69.44 353 MET A CA 1
ATOM 2743 C C . MET A 1 353 ? 2.266 9.322 -3.983 1.00 69.44 353 MET A C 1
ATOM 2745 O O . MET A 1 353 ? 1.576 8.489 -3.397 1.00 69.44 353 MET A O 1
ATOM 2749 N N . ASP A 1 354 ? 3.221 8.986 -4.845 1.00 69.94 354 ASP A N 1
ATOM 2750 C CA . ASP A 1 354 ? 3.625 7.603 -5.097 1.00 69.94 354 ASP A CA 1
ATOM 2751 C C . ASP A 1 354 ? 4.189 6.959 -3.812 1.00 69.94 354 ASP A C 1
ATOM 2753 O O . ASP A 1 354 ? 3.740 5.883 -3.404 1.00 69.94 354 ASP A O 1
ATOM 2757 N N . VAL A 1 355 ? 5.042 7.681 -3.075 1.00 71.12 355 VAL A N 1
ATOM 2758 C CA . VAL A 1 355 ? 5.531 7.258 -1.747 1.00 71.12 355 VAL A CA 1
ATOM 2759 C C . VAL A 1 355 ? 4.394 7.157 -0.723 1.00 71.12 355 VAL A C 1
ATOM 2761 O O . VAL A 1 355 ? 4.325 6.188 0.035 1.00 71.12 355 VAL A O 1
ATOM 2764 N N . VAL A 1 356 ? 3.460 8.114 -0.703 1.00 77.81 356 VAL A N 1
ATOM 2765 C CA . VAL A 1 356 ? 2.294 8.077 0.198 1.00 77.81 356 VAL A CA 1
ATOM 2766 C C . VAL A 1 356 ? 1.463 6.819 -0.049 1.00 77.81 356 VAL A C 1
ATOM 2768 O O . VAL A 1 356 ? 1.100 6.143 0.909 1.00 77.81 356 VAL A O 1
ATOM 2771 N N . ARG A 1 357 ? 1.205 6.443 -1.308 1.00 78.75 357 ARG A N 1
ATOM 2772 C CA . ARG A 1 357 ? 0.443 5.226 -1.648 1.00 78.75 357 ARG A CA 1
ATOM 2773 C C . ARG A 1 357 ? 1.089 3.953 -1.098 1.00 78.75 357 ARG A C 1
ATOM 2775 O O . ARG A 1 357 ? 0.369 3.078 -0.615 1.00 78.75 357 ARG A O 1
ATOM 2782 N N . GLN A 1 358 ? 2.417 3.865 -1.138 1.00 79.19 358 GLN A N 1
ATOM 2783 C CA . GLN A 1 358 ? 3.161 2.747 -0.550 1.00 79.19 358 GLN A CA 1
ATOM 2784 C C . GLN A 1 358 ? 3.126 2.776 0.988 1.00 79.19 358 GLN A C 1
ATOM 2786 O O . GLN A 1 358 ? 3.017 1.729 1.6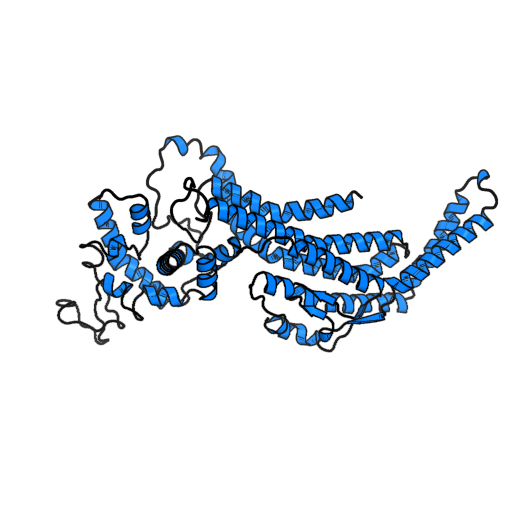23 1.00 79.19 358 GLN A O 1
ATOM 2791 N N . ALA A 1 359 ? 3.149 3.964 1.598 1.00 82.88 359 ALA A N 1
ATOM 2792 C CA . ALA A 1 359 ? 3.126 4.129 3.051 1.00 82.88 359 ALA A CA 1
ATOM 2793 C C . ALA A 1 359 ? 1.732 3.949 3.686 1.00 82.88 359 ALA A C 1
ATOM 2795 O O . ALA A 1 359 ? 1.635 3.592 4.860 1.00 82.88 359 ALA A O 1
ATOM 2796 N N . LEU A 1 360 ? 0.643 4.185 2.946 1.00 87.94 360 LEU A N 1
ATOM 2797 C CA . LEU A 1 360 ? -0.730 4.172 3.473 1.00 87.94 360 LEU A CA 1
ATOM 2798 C C . LEU A 1 360 ? -1.121 2.863 4.192 1.00 87.94 360 LEU A C 1
ATOM 2800 O O . LEU A 1 360 ? -1.608 2.946 5.323 1.00 87.94 360 LEU A O 1
ATOM 2804 N N . PRO A 1 361 ? -0.890 1.660 3.624 1.00 86.69 361 PRO A N 1
ATOM 2805 C CA . PRO A 1 361 ? -1.145 0.405 4.334 1.00 86.69 361 PRO A CA 1
ATOM 2806 C C . PRO A 1 361 ? -0.323 0.282 5.620 1.00 86.69 361 PRO A C 1
ATOM 2808 O O . PRO A 1 361 ? -0.851 -0.135 6.649 1.00 86.69 361 PRO A O 1
ATOM 2811 N N . MET A 1 362 ? 0.939 0.727 5.603 1.00 88.50 362 MET A N 1
ATOM 2812 C CA . MET A 1 362 ? 1.807 0.683 6.783 1.00 88.50 362 MET A CA 1
ATOM 2813 C C . MET A 1 362 ? 1.245 1.564 7.904 1.00 88.50 362 MET A C 1
ATOM 2815 O O . MET A 1 362 ? 1.077 1.100 9.032 1.00 88.50 362 MET A O 1
ATOM 2819 N N . VAL A 1 363 ? 0.855 2.802 7.585 1.00 90.94 363 VAL A N 1
ATOM 2820 C CA . VAL A 1 363 ? 0.216 3.720 8.542 1.00 90.94 363 VAL A CA 1
ATOM 2821 C C . VAL A 1 363 ? -1.080 3.123 9.090 1.00 90.94 363 VAL A C 1
ATOM 2823 O O . VAL A 1 363 ? -1.327 3.183 10.294 1.00 90.94 363 VAL A O 1
ATOM 2826 N N . LEU A 1 364 ? -1.892 2.486 8.244 1.00 92.56 364 LEU A N 1
ATOM 2827 C CA . LEU A 1 364 ? -3.131 1.849 8.681 1.00 92.56 364 LEU A CA 1
ATOM 2828 C C . LEU A 1 364 ? -2.881 0.710 9.682 1.00 92.56 364 LEU A C 1
ATOM 2830 O O . LEU A 1 364 ? -3.602 0.607 10.674 1.00 92.56 364 LEU A O 1
ATOM 2834 N N . THR A 1 365 ? -1.854 -0.120 9.478 1.00 92.56 365 THR A N 1
ATOM 2835 C CA . THR A 1 365 ? -1.499 -1.173 10.451 1.00 92.56 365 THR A CA 1
ATOM 2836 C C . THR A 1 365 ? -1.042 -0.600 11.794 1.00 92.56 365 THR A C 1
ATOM 2838 O O . THR A 1 365 ? -1.432 -1.117 12.843 1.00 92.56 365 THR A O 1
ATOM 2841 N N . MET A 1 366 ? -0.311 0.519 11.787 1.00 93.00 366 MET A N 1
ATOM 2842 C CA . MET A 1 366 ? 0.049 1.239 13.012 1.00 93.00 366 MET A CA 1
ATOM 2843 C C . MET A 1 366 ? -1.185 1.807 13.723 1.00 93.00 366 MET A C 1
ATOM 2845 O O . MET A 1 366 ? -1.291 1.702 14.944 1.00 93.00 366 MET A O 1
ATOM 2849 N N . LEU A 1 367 ? -2.154 2.350 12.979 1.00 94.50 367 LEU A N 1
ATOM 2850 C CA . LEU A 1 367 ? -3.419 2.832 13.545 1.00 94.50 367 LEU A CA 1
ATOM 2851 C C . LEU A 1 367 ? -4.251 1.695 14.154 1.00 94.50 367 LEU A C 1
ATOM 2853 O O . LEU A 1 367 ? -4.804 1.864 15.240 1.00 94.50 367 LEU A O 1
ATOM 2857 N N . LYS A 1 368 ? -4.307 0.524 13.504 1.00 94.94 368 LYS A N 1
ATOM 2858 C CA . LYS A 1 368 ? -4.961 -0.678 14.052 1.00 94.94 368 LYS A CA 1
ATOM 2859 C C . LYS A 1 368 ? -4.318 -1.102 15.379 1.00 94.94 368 LYS A C 1
ATOM 2861 O O . LYS A 1 368 ? -5.034 -1.366 16.343 1.00 94.94 368 LYS A O 1
ATOM 2866 N N . MET A 1 369 ? -2.984 -1.109 15.452 1.00 95.12 369 MET A N 1
ATOM 2867 C CA . MET A 1 369 ? -2.247 -1.399 16.689 1.00 95.12 369 MET A CA 1
ATOM 2868 C C . MET A 1 369 ? -2.572 -0.380 17.789 1.00 95.12 369 MET A C 1
ATOM 2870 O O . MET A 1 369 ? -2.925 -0.768 18.903 1.00 95.12 369 MET A O 1
ATOM 2874 N N . ALA A 1 370 ? -2.501 0.915 17.472 1.00 96.06 370 ALA A N 1
ATOM 2875 C CA . ALA A 1 370 ? -2.792 1.987 18.418 1.00 96.06 370 ALA A CA 1
ATOM 2876 C C . ALA A 1 370 ? -4.227 1.897 18.962 1.00 96.06 370 ALA A C 1
ATOM 2878 O O . ALA A 1 370 ? -4.434 2.048 20.165 1.00 96.06 370 ALA A O 1
ATOM 2879 N N . LEU A 1 371 ? -5.209 1.586 18.105 1.00 95.69 371 LEU A N 1
ATOM 2880 C CA . LEU A 1 371 ? -6.590 1.368 18.534 1.00 95.69 371 LEU A CA 1
ATOM 2881 C C . LEU A 1 371 ? -6.668 0.245 19.573 1.00 95.69 371 LEU A C 1
ATOM 2883 O O . LEU A 1 371 ? -7.234 0.462 20.641 1.00 95.69 371 LEU A O 1
ATOM 2887 N N . VAL A 1 372 ? -6.074 -0.920 19.287 1.00 95.62 372 VAL A N 1
ATOM 2888 C CA . VAL A 1 372 ? -6.090 -2.084 20.190 1.00 95.62 372 VAL A CA 1
ATOM 2889 C C . VAL A 1 372 ? -5.433 -1.766 21.534 1.00 95.62 372 VAL A C 1
ATOM 2891 O O . VAL A 1 372 ? -5.966 -2.144 22.575 1.00 95.62 372 VAL A O 1
ATOM 2894 N N . ILE A 1 373 ? -4.327 -1.021 21.542 1.00 96.00 373 ILE A N 1
ATOM 2895 C CA . ILE A 1 373 ? -3.649 -0.582 22.773 1.00 96.00 373 ILE A CA 1
ATOM 2896 C C . ILE A 1 373 ? -4.556 0.329 23.619 1.00 96.00 373 ILE A C 1
ATOM 2898 O O . ILE A 1 373 ? -4.579 0.217 24.844 1.00 96.00 373 ILE A O 1
ATOM 2902 N N . CYS A 1 374 ? -5.336 1.203 22.980 1.00 95.50 374 CYS A N 1
ATOM 2903 C CA . CYS A 1 374 ? -6.219 2.152 23.659 1.00 95.50 374 CYS A CA 1
ATOM 2904 C C . CYS A 1 374 ? -7.524 1.535 24.192 1.00 95.50 374 CYS A C 1
ATOM 2906 O O . CYS A 1 374 ? -8.143 2.135 25.072 1.00 95.50 374 CYS A O 1
ATOM 2908 N N . ILE A 1 375 ? -7.945 0.357 23.710 1.00 95.44 375 ILE A N 1
ATOM 2909 C CA . ILE A 1 375 ? -9.193 -0.321 24.121 1.00 95.44 375 ILE A CA 1
ATOM 2910 C C . ILE A 1 375 ? -9.417 -0.321 25.647 1.00 95.44 375 ILE A C 1
ATOM 2912 O O . ILE A 1 375 ? -10.460 0.178 26.074 1.00 95.44 375 ILE A O 1
ATOM 2916 N N . PRO A 1 376 ? -8.499 -0.828 26.497 1.00 93.94 376 PRO A N 1
ATOM 2917 C CA . PRO A 1 376 ? -8.733 -0.920 27.940 1.00 93.94 376 PRO A CA 1
ATOM 2918 C C . PRO A 1 376 ? -8.956 0.451 28.589 1.00 93.94 376 PRO A C 1
ATOM 2920 O O . PRO A 1 376 ? -9.782 0.578 29.490 1.00 93.94 376 PRO A O 1
ATOM 2923 N N . LEU A 1 377 ? -8.277 1.493 28.100 1.00 94.44 377 LEU A N 1
ATOM 2924 C CA . LEU A 1 377 ? -8.442 2.862 28.592 1.00 94.44 377 LEU A CA 1
ATOM 2925 C C . LEU A 1 377 ? -9.784 3.457 28.155 1.00 94.44 377 LEU A C 1
ATOM 2927 O O . LEU A 1 377 ? -10.475 4.074 28.963 1.00 94.44 377 LEU A O 1
ATOM 2931 N N . VAL A 1 378 ? -10.180 3.240 26.899 1.00 94.81 378 VAL A N 1
ATOM 2932 C CA . VAL A 1 378 ? -11.464 3.723 26.371 1.00 94.81 378 VAL A CA 1
ATOM 2933 C C . VAL A 1 378 ? -12.637 3.041 27.074 1.00 94.81 378 VAL A C 1
ATOM 2935 O O . VAL A 1 378 ? -13.599 3.717 27.429 1.00 94.81 378 VAL A O 1
ATOM 2938 N N . LEU A 1 379 ? -12.553 1.733 27.336 1.00 94.00 379 LEU A N 1
ATOM 2939 C CA . LEU A 1 379 ? -13.577 1.005 28.093 1.00 94.00 379 LEU A CA 1
ATOM 2940 C C . LEU A 1 379 ? -13.713 1.530 29.527 1.00 94.00 379 LEU A C 1
ATOM 2942 O O . LEU A 1 379 ? -14.830 1.684 30.019 1.00 94.00 379 LEU A O 1
ATOM 2946 N N . LEU A 1 380 ? -12.590 1.853 30.171 1.00 93.50 380 LEU A N 1
ATOM 2947 C CA . LEU A 1 380 ? -12.578 2.415 31.517 1.00 93.50 380 LEU A CA 1
ATOM 2948 C C . LEU A 1 380 ? -13.199 3.817 31.552 1.00 93.50 380 LEU A C 1
ATOM 2950 O O . LEU A 1 380 ? -14.076 4.080 32.373 1.00 93.50 380 LEU A O 1
ATOM 2954 N N . ILE A 1 381 ? -12.795 4.706 30.639 1.00 93.44 381 ILE A N 1
ATOM 2955 C CA . ILE A 1 381 ? -13.342 6.071 30.535 1.00 93.44 381 ILE A CA 1
ATOM 2956 C C . ILE A 1 381 ? -14.829 6.038 30.156 1.00 93.44 381 ILE A C 1
ATOM 2958 O O . ILE A 1 381 ? -15.618 6.818 30.683 1.00 93.44 381 ILE A O 1
ATOM 2962 N N . GLY A 1 382 ? -15.229 5.105 29.290 1.00 91.12 382 GLY A N 1
ATOM 2963 C CA . GLY A 1 382 ? -16.622 4.861 28.911 1.00 91.12 382 GLY A CA 1
ATOM 2964 C C . GLY A 1 382 ? -17.462 4.173 29.986 1.00 91.12 382 GLY A C 1
ATOM 2965 O O . GLY A 1 382 ? -18.585 3.758 29.713 1.00 91.12 382 GLY A O 1
ATOM 2966 N N . THR A 1 383 ? -16.940 4.021 31.204 1.00 92.19 383 THR A N 1
ATOM 2967 C CA . THR A 1 383 ? -17.614 3.387 32.344 1.00 92.19 383 THR A CA 1
ATOM 2968 C C . THR A 1 383 ? -18.137 1.969 32.075 1.00 92.19 383 THR A C 1
ATOM 2970 O O . THR A 1 383 ? -19.114 1.543 32.684 1.00 92.19 383 THR A O 1
ATOM 2973 N N . TYR A 1 384 ? -17.496 1.238 31.157 1.00 93.38 384 TYR A N 1
ATOM 2974 C CA . TYR A 1 384 ? -17.947 -0.069 30.665 1.00 93.38 384 TYR A CA 1
ATOM 2975 C C . TYR A 1 384 ? -19.386 -0.073 30.122 1.00 93.38 384 TYR A C 1
ATOM 2977 O O . TYR A 1 384 ? -20.091 -1.076 30.224 1.00 93.38 384 TYR A O 1
ATOM 2985 N N . ASP A 1 385 ? -19.831 1.040 29.537 1.00 92.62 385 ASP A N 1
ATOM 2986 C CA . ASP A 1 385 ? -21.136 1.106 28.887 1.00 92.62 385 ASP A CA 1
ATOM 2987 C C . ASP A 1 385 ? -21.136 0.286 27.585 1.00 92.62 385 ASP A C 1
ATOM 2989 O O . ASP A 1 385 ? -20.167 0.284 26.813 1.00 92.62 385 ASP A O 1
ATOM 2993 N N . LEU A 1 386 ? -22.259 -0.378 27.304 1.00 92.38 386 LEU A N 1
ATOM 2994 C CA . LEU A 1 386 ? -22.469 -1.127 26.068 1.00 92.38 386 LEU A CA 1
ATOM 2995 C C . LEU A 1 386 ? -22.328 -0.209 24.850 1.00 92.38 386 LEU A C 1
ATOM 2997 O O . LEU A 1 386 ? -21.769 -0.614 23.830 1.00 92.38 386 LEU A O 1
ATOM 3001 N N . LYS A 1 387 ? -22.774 1.049 24.976 1.00 92.88 387 LYS A N 1
ATOM 3002 C CA . LYS A 1 387 ? -22.618 2.055 23.923 1.00 92.88 387 LYS A CA 1
ATOM 3003 C C . LYS A 1 387 ? -21.149 2.223 23.533 1.00 92.88 387 LYS A C 1
ATOM 3005 O O . LYS A 1 387 ? -20.837 2.188 22.349 1.00 92.88 387 LYS A O 1
ATOM 3010 N N . THR A 1 388 ? -20.244 2.342 24.506 1.00 93.19 388 THR A N 1
ATOM 3011 C CA . THR A 1 388 ? -18.808 2.502 24.240 1.00 93.19 388 THR A CA 1
ATOM 3012 C C . THR A 1 388 ? -18.222 1.278 23.547 1.00 93.19 388 THR A C 1
ATOM 3014 O O . THR A 1 388 ? -17.479 1.435 22.580 1.00 93.19 388 THR A O 1
ATOM 3017 N N . VAL A 1 389 ? -18.579 0.065 23.983 1.00 95.00 389 VAL A N 1
ATOM 3018 C CA . VAL A 1 389 ? -18.117 -1.177 23.337 1.00 95.00 389 VAL A CA 1
ATOM 3019 C C . VAL A 1 389 ? -18.545 -1.215 21.874 1.00 95.00 389 VAL A C 1
ATOM 3021 O O . VAL A 1 389 ? -17.720 -1.483 21.000 1.00 95.00 389 VAL A O 1
ATOM 3024 N N . VAL A 1 390 ? -19.814 -0.907 21.594 1.00 93.75 390 VAL A N 1
ATOM 3025 C CA . VAL A 1 390 ? -20.349 -0.875 20.228 1.00 93.75 390 VAL A CA 1
ATOM 3026 C C . VAL A 1 390 ? -19.647 0.199 19.399 1.00 93.75 390 VAL A C 1
ATOM 3028 O O . VAL A 1 390 ? -19.191 -0.100 18.301 1.00 93.75 390 VAL A O 1
ATOM 3031 N N . THR A 1 391 ? -19.464 1.413 19.927 1.00 92.81 391 THR A N 1
ATOM 3032 C CA . THR A 1 391 ? -18.752 2.489 19.220 1.00 92.81 391 THR A CA 1
ATOM 3033 C C . THR A 1 391 ? -17.318 2.088 18.870 1.00 92.81 391 THR A C 1
ATOM 3035 O O . THR A 1 391 ? -16.914 2.232 17.720 1.00 92.81 391 THR A O 1
ATOM 3038 N N . VAL A 1 392 ? -16.553 1.532 19.815 1.00 94.50 392 VAL A N 1
ATOM 3039 C CA . VAL A 1 392 ? -15.176 1.077 19.552 1.00 94.50 392 VAL A CA 1
ATOM 3040 C C . VAL A 1 392 ? -15.155 -0.080 18.548 1.00 94.50 392 VAL A C 1
ATOM 3042 O O . VAL A 1 392 ? -14.282 -0.120 17.686 1.00 94.50 392 VAL A O 1
ATOM 3045 N N . SER A 1 393 ? -16.143 -0.976 18.595 1.00 95.19 393 SER A N 1
ATOM 3046 C CA . SER A 1 393 ? -16.297 -2.069 17.624 1.00 95.19 393 SER A CA 1
ATOM 3047 C C . SER A 1 393 ? -16.564 -1.545 16.211 1.00 95.19 393 SER A C 1
ATOM 3049 O O . SER A 1 393 ? -15.950 -2.019 15.256 1.00 95.19 393 SER A O 1
ATOM 3051 N N . CYS A 1 394 ? -17.420 -0.527 16.075 1.00 93.94 394 CYS A N 1
ATOM 3052 C CA . CYS A 1 394 ? -17.665 0.159 14.807 1.00 93.94 394 CYS A CA 1
ATOM 3053 C C . CYS A 1 394 ? -16.404 0.864 14.294 1.00 93.94 394 CYS A C 1
ATOM 3055 O O . CYS A 1 394 ? -16.090 0.750 13.113 1.00 93.94 394 CYS A O 1
ATOM 3057 N N . VAL A 1 395 ? -15.647 1.541 15.166 1.00 94.25 395 VAL A N 1
ATOM 3058 C CA . VAL A 1 395 ? -14.372 2.187 14.803 1.00 94.25 395 VAL A CA 1
ATOM 3059 C C . VAL A 1 395 ? -13.334 1.153 14.360 1.00 94.25 395 VAL A C 1
ATOM 3061 O O . VAL A 1 395 ? -12.655 1.355 13.354 1.00 94.25 395 VAL A O 1
ATOM 3064 N N . GLN A 1 396 ? -13.231 0.022 15.062 1.00 94.38 396 GLN A N 1
ATOM 3065 C CA . GLN A 1 396 ? -12.348 -1.074 14.669 1.00 94.38 396 GLN A CA 1
ATOM 3066 C C . GLN A 1 396 ? -12.732 -1.612 13.292 1.00 94.38 396 GLN A C 1
ATOM 3068 O O . GLN A 1 396 ? -11.880 -1.689 12.410 1.00 94.38 396 GLN A O 1
ATOM 3073 N N . PHE A 1 397 ? -14.010 -1.925 13.079 1.00 95.19 397 PHE A N 1
ATOM 3074 C CA . PHE A 1 397 ? -14.495 -2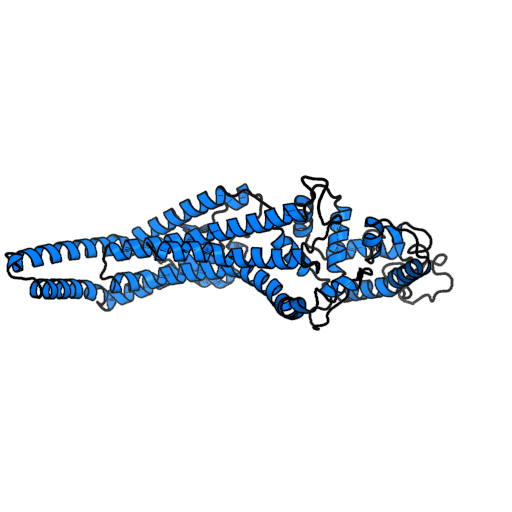.367 11.777 1.00 95.19 397 PHE A CA 1
ATOM 3075 C C . PHE A 1 397 ? -14.196 -1.333 10.684 1.00 95.19 397 PHE A C 1
ATOM 3077 O O . PHE A 1 397 ? -13.686 -1.694 9.625 1.00 95.19 397 PHE A O 1
ATOM 3084 N N . ALA A 1 398 ? -14.432 -0.047 10.959 1.00 94.56 398 ALA A N 1
ATOM 3085 C CA . ALA A 1 398 ? -14.175 1.040 10.024 1.00 94.56 398 ALA A CA 1
ATOM 3086 C C . ALA A 1 398 ? -12.713 1.071 9.570 1.00 94.56 398 ALA A C 1
ATOM 3088 O O . ALA A 1 398 ? -12.472 1.134 8.366 1.00 94.56 398 ALA A O 1
ATOM 3089 N N . LEU A 1 399 ? -11.759 0.979 10.509 1.00 94.06 399 LEU A N 1
ATOM 3090 C CA . LEU A 1 399 ? -10.324 0.948 10.206 1.00 94.06 399 LEU A CA 1
ATOM 3091 C C . LEU A 1 399 ? -9.926 -0.292 9.405 1.00 94.06 399 LEU A C 1
ATOM 3093 O O . LEU A 1 399 ? -9.127 -0.191 8.481 1.00 94.06 399 LEU A O 1
ATOM 3097 N N . PHE A 1 400 ? -10.470 -1.465 9.728 1.00 94.19 400 PHE A N 1
ATOM 3098 C CA . PHE A 1 400 ? -10.189 -2.677 8.956 1.00 94.19 400 PHE A CA 1
ATOM 3099 C C . PHE A 1 400 ? -10.745 -2.560 7.533 1.00 94.19 400 PHE A C 1
ATOM 3101 O O . PHE A 1 400 ? -10.047 -2.886 6.578 1.00 94.19 400 PHE A O 1
ATOM 3108 N N . PHE A 1 401 ? -11.944 -2.000 7.378 1.00 95.56 401 PHE A N 1
ATOM 3109 C CA . PHE A 1 401 ? -12.585 -1.820 6.079 1.00 95.56 401 PHE A CA 1
ATOM 3110 C C . PHE A 1 401 ? -11.903 -0.759 5.193 1.00 95.56 401 PHE A C 1
ATOM 3112 O O . PHE A 1 401 ? -12.148 -0.718 3.989 1.00 95.56 401 PHE A O 1
ATOM 3119 N N . VAL A 1 402 ? -10.991 0.067 5.724 1.00 94.81 402 VAL A N 1
ATOM 3120 C CA . VAL A 1 402 ? -10.154 0.956 4.892 1.00 94.81 402 VAL A CA 1
ATOM 3121 C C . VAL A 1 402 ? -9.309 0.163 3.884 1.00 94.81 402 VAL A C 1
ATOM 3123 O O . VAL A 1 402 ? -9.095 0.647 2.772 1.00 94.81 402 VAL A O 1
ATOM 3126 N N . ASP A 1 403 ? -8.909 -1.075 4.208 1.00 92.31 403 ASP A N 1
ATOM 3127 C CA . ASP A 1 403 ? -8.174 -1.947 3.277 1.00 92.31 403 ASP A CA 1
ATOM 3128 C C . ASP A 1 403 ? -8.950 -2.140 1.955 1.00 92.31 403 ASP A C 1
ATOM 3130 O O . ASP A 1 403 ? -8.353 -2.127 0.875 1.00 92.31 403 ASP A O 1
ATOM 3134 N N . PHE A 1 404 ? -10.286 -2.245 2.016 1.00 93.69 404 PHE A N 1
ATOM 3135 C CA . PHE A 1 404 ? -11.143 -2.332 0.829 1.00 93.69 404 PHE A CA 1
ATOM 3136 C C . PHE A 1 404 ? -11.041 -1.077 -0.043 1.00 93.69 404 PHE A C 1
ATOM 3138 O O . PHE A 1 404 ? -10.856 -1.188 -1.254 1.00 93.69 404 PHE A O 1
ATOM 3145 N N . TRP A 1 405 ? -11.098 0.112 0.559 1.00 94.25 405 TRP A N 1
ATOM 3146 C CA . TRP A 1 405 ? -11.008 1.376 -0.174 1.00 94.25 405 TRP A CA 1
ATOM 3147 C C . TRP A 1 405 ? -9.652 1.563 -0.850 1.00 94.25 405 TRP A C 1
ATOM 3149 O O . TRP A 1 405 ? -9.601 2.051 -1.978 1.00 94.25 405 TRP A O 1
ATOM 3159 N N . PHE A 1 406 ? -8.560 1.127 -0.215 1.00 91.19 406 PHE A N 1
ATOM 3160 C CA . PHE A 1 406 ? -7.245 1.130 -0.856 1.00 91.19 406 PHE A CA 1
ATOM 3161 C C . PHE A 1 406 ? -7.185 0.179 -2.050 1.00 91.19 406 PHE A C 1
ATOM 3163 O O . PHE A 1 406 ? -6.666 0.558 -3.098 1.00 91.19 406 PHE A O 1
ATOM 3170 N N . GLN A 1 407 ? -7.729 -1.034 -1.929 1.00 89.75 407 GLN A N 1
ATOM 3171 C CA . GLN A 1 407 ? -7.756 -1.978 -3.049 1.00 89.75 407 GLN A CA 1
ATOM 3172 C C . GLN A 1 407 ? -8.651 -1.491 -4.192 1.00 89.75 407 GLN A C 1
ATOM 3174 O O . GLN A 1 407 ? -8.274 -1.604 -5.358 1.00 89.75 407 GLN A O 1
ATOM 3179 N N . LEU A 1 408 ? -9.793 -0.884 -3.870 1.00 91.56 408 LEU A N 1
ATOM 3180 C CA . LEU A 1 408 ? -10.673 -0.271 -4.858 1.00 91.56 408 LEU A CA 1
ATOM 3181 C C . LEU A 1 408 ? -9.968 0.884 -5.578 1.00 91.56 408 LEU A C 1
ATOM 3183 O O . LEU A 1 408 ? -10.009 0.952 -6.802 1.00 91.56 408 LEU A O 1
ATOM 3187 N N . ALA A 1 409 ? -9.273 1.751 -4.838 1.00 90.50 409 ALA A N 1
ATOM 3188 C CA . ALA A 1 409 ? -8.512 2.854 -5.413 1.00 90.50 409 ALA A CA 1
ATOM 3189 C C . ALA A 1 409 ? -7.397 2.361 -6.356 1.00 90.50 409 ALA A C 1
ATOM 3191 O O . ALA A 1 409 ? -7.271 2.887 -7.460 1.00 90.50 409 ALA A O 1
ATOM 3192 N N . ARG A 1 410 ? -6.634 1.321 -5.979 1.00 87.31 410 ARG A N 1
ATOM 3193 C CA . ARG A 1 410 ? -5.613 0.710 -6.861 1.00 87.31 410 ARG A CA 1
ATOM 3194 C C . ARG A 1 410 ? -6.216 0.146 -8.136 1.00 87.31 410 ARG A C 1
ATOM 3196 O O . ARG A 1 410 ? -5.671 0.354 -9.220 1.00 87.31 410 ARG A O 1
ATOM 3203 N N . TRP A 1 411 ? -7.341 -0.553 -8.005 1.00 88.38 411 TRP A N 1
ATOM 3204 C CA . TRP A 1 411 ? -8.027 -1.133 -9.149 1.00 88.38 411 TRP A CA 1
ATOM 3205 C C . TRP A 1 411 ? -8.563 -0.049 -10.090 1.00 88.38 411 TRP A C 1
ATOM 3207 O O . TRP A 1 411 ? -8.348 -0.148 -11.295 1.00 88.38 411 TRP A O 1
ATOM 3217 N N . ILE A 1 412 ? -9.185 1.014 -9.566 1.00 89.06 412 ILE A N 1
ATOM 3218 C CA . ILE A 1 412 ? -9.672 2.140 -10.378 1.00 89.06 412 ILE A CA 1
ATOM 3219 C C . ILE A 1 412 ? -8.506 2.871 -11.063 1.00 89.06 412 ILE A C 1
ATOM 3221 O O . ILE A 1 412 ? -8.585 3.097 -12.267 1.00 89.06 412 ILE A O 1
ATOM 3225 N N . ASP A 1 413 ? -7.422 3.205 -10.345 1.00 85.50 413 ASP A N 1
ATOM 3226 C CA . ASP A 1 413 ? -6.222 3.857 -10.918 1.00 85.50 413 ASP A CA 1
ATOM 3227 C C . ASP A 1 413 ? -5.653 3.004 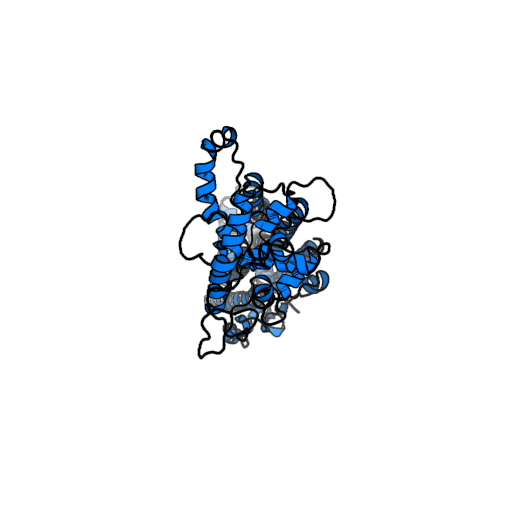-12.060 1.00 85.50 413 ASP A C 1
ATOM 3229 O O . ASP A 1 413 ? -5.484 3.498 -13.172 1.00 85.50 413 ASP A O 1
ATOM 3233 N N . SER A 1 414 ? -5.470 1.701 -11.836 1.00 82.75 414 SER A N 1
ATOM 3234 C CA . SER A 1 414 ? -4.943 0.790 -12.860 1.00 82.75 414 SER A CA 1
ATOM 3235 C C . SER A 1 414 ? -5.898 0.608 -14.039 1.00 82.75 414 SER A C 1
ATOM 3237 O O . SER A 1 414 ? -5.452 0.584 -15.178 1.00 82.75 414 SER A O 1
ATOM 3239 N N . THR A 1 415 ? -7.209 0.535 -13.800 1.00 83.31 415 THR A N 1
ATOM 3240 C CA . THR A 1 415 ? -8.216 0.388 -14.867 1.00 83.31 415 THR A CA 1
ATOM 3241 C C . THR A 1 415 ? -8.303 1.646 -15.729 1.00 83.31 415 THR A C 1
ATOM 3243 O O . THR A 1 415 ? -8.423 1.552 -16.947 1.00 83.31 415 THR A O 1
ATOM 3246 N N . ILE A 1 416 ? -8.212 2.834 -15.123 1.00 81.94 416 ILE A N 1
ATOM 3247 C CA . ILE A 1 416 ? -8.172 4.105 -15.857 1.00 81.94 416 ILE A CA 1
ATOM 3248 C C . ILE A 1 416 ? -6.889 4.194 -16.686 1.00 81.94 416 ILE A C 1
ATOM 3250 O O . ILE A 1 416 ? -6.944 4.559 -17.859 1.00 81.94 416 ILE A O 1
ATOM 3254 N N . LEU A 1 417 ? -5.742 3.839 -16.102 1.00 77.94 417 LEU A N 1
ATOM 3255 C CA . LEU A 1 417 ? -4.470 3.813 -16.822 1.00 77.94 417 LEU A CA 1
ATOM 3256 C C . LEU A 1 417 ? -4.490 2.798 -17.971 1.00 77.94 417 LEU A C 1
ATOM 3258 O O . LEU A 1 417 ? -4.031 3.122 -19.061 1.00 77.94 417 LEU A O 1
ATOM 3262 N N . ASP A 1 418 ? -5.079 1.621 -17.781 1.00 74.69 418 ASP A N 1
ATOM 3263 C CA . ASP A 1 418 ? -5.237 0.625 -18.843 1.00 74.69 418 ASP A CA 1
ATOM 3264 C C . ASP A 1 418 ? -6.204 1.099 -19.944 1.00 74.69 418 ASP A C 1
ATOM 3266 O O . ASP A 1 418 ? -5.965 0.897 -21.134 1.00 74.69 418 ASP A O 1
ATOM 3270 N N . ALA A 1 419 ? -7.265 1.823 -19.584 1.00 73.19 419 ALA A N 1
ATOM 3271 C CA . ALA A 1 419 ? -8.181 2.431 -20.549 1.00 73.19 419 ALA A CA 1
ATOM 3272 C C . ALA A 1 419 ? -7.542 3.574 -21.363 1.00 73.19 419 ALA A C 1
ATOM 3274 O O . ALA A 1 419 ? -7.983 3.850 -22.478 1.00 73.19 419 ALA A O 1
ATOM 3275 N N . LEU A 1 420 ? -6.514 4.241 -20.831 1.00 70.31 420 LEU A N 1
ATOM 3276 C CA . LEU A 1 420 ? -5.830 5.355 -21.499 1.00 70.31 420 LEU A CA 1
ATOM 3277 C C . LEU A 1 420 ? -4.582 4.919 -22.276 1.00 70.31 420 LEU A C 1
ATOM 3279 O O . LEU A 1 420 ? -4.358 5.410 -23.383 1.00 70.31 420 LEU A O 1
ATOM 3283 N N . TYR A 1 421 ? -3.791 4.009 -21.704 1.00 67.38 421 TYR A N 1
ATOM 3284 C CA . TYR A 1 421 ? -2.470 3.601 -22.197 1.00 67.38 421 TYR A CA 1
ATOM 3285 C C . TYR A 1 421 ? -2.386 2.123 -22.608 1.00 67.38 421 TYR A C 1
ATOM 3287 O O . TYR A 1 421 ? -1.450 1.748 -23.310 1.00 67.38 421 TYR A O 1
ATOM 3295 N N . GLY A 1 422 ? -3.335 1.276 -22.200 1.00 61.00 422 GLY A N 1
ATOM 3296 C CA . GLY A 1 422 ? -3.428 -0.104 -22.682 1.00 61.00 422 GLY A CA 1
ATOM 3297 C C . GLY A 1 422 ? -3.869 -0.166 -24.149 1.00 61.00 422 GLY A C 1
ATOM 3298 O O . GLY A 1 422 ? -4.431 0.787 -24.690 1.00 61.00 422 GLY A O 1
ATOM 3299 N N . TRP A 1 423 ? -3.630 -1.296 -24.817 1.00 52.78 423 TRP A N 1
ATOM 3300 C CA . TRP A 1 423 ? -4.003 -1.512 -26.230 1.00 52.78 423 TRP A CA 1
ATOM 3301 C C . TRP A 1 423 ? -5.146 -2.530 -26.398 1.00 52.78 423 TRP A C 1
ATOM 3303 O O . TRP A 1 423 ? -5.450 -2.977 -27.501 1.00 52.78 423 TRP A O 1
ATOM 3313 N N . GLY A 1 424 ? -5.807 -2.906 -25.298 1.00 48.16 424 GLY A N 1
ATOM 3314 C CA . GLY A 1 424 ? -7.025 -3.714 -25.313 1.00 48.16 424 GLY A CA 1
ATOM 3315 C C . GLY A 1 424 ? -8.274 -2.832 -25.394 1.00 48.16 424 GLY A C 1
ATOM 3316 O O . GLY A 1 424 ? -8.567 -2.114 -24.443 1.00 48.16 424 GLY A O 1
ATOM 3317 N N . PHE A 1 425 ? -9.014 -2.936 -26.508 1.00 37.44 425 PHE A N 1
ATOM 3318 C CA . PHE A 1 425 ? -10.259 -2.232 -26.899 1.00 37.44 425 PHE A CA 1
ATOM 3319 C C . PHE A 1 425 ? -10.137 -0.791 -27.459 1.00 37.44 425 PHE A C 1
ATOM 3321 O O . PHE A 1 425 ? -10.224 0.189 -26.720 1.00 37.44 425 PHE A O 1
ATOM 3328 N N . GLY A 1 426 ? -10.109 -0.669 -28.797 1.00 38.25 426 GLY A N 1
ATOM 3329 C CA . GLY A 1 426 ? -10.579 0.516 -29.546 1.00 38.25 426 GLY A CA 1
ATOM 3330 C C . GLY A 1 426 ? -9.507 1.309 -30.310 1.00 38.25 426 GLY A C 1
ATOM 3331 O O . GLY A 1 426 ? -8.447 1.599 -29.772 1.00 38.25 426 GLY A O 1
ATOM 3332 N N . ALA A 1 427 ? -9.813 1.680 -31.560 1.00 34.50 427 ALA A N 1
ATOM 3333 C CA . ALA A 1 427 ? -8.911 2.318 -32.530 1.00 34.50 427 ALA A CA 1
ATOM 3334 C C . ALA A 1 427 ? -8.751 3.853 -32.392 1.00 34.50 427 ALA A C 1
ATOM 3336 O O . ALA A 1 427 ? -8.115 4.466 -33.241 1.00 34.50 427 ALA A O 1
ATOM 3337 N N . ASP A 1 428 ? -9.269 4.466 -31.323 1.00 45.22 428 ASP A N 1
ATOM 3338 C CA . ASP A 1 428 ? -9.247 5.921 -31.103 1.00 45.22 428 ASP A CA 1
ATOM 3339 C C . ASP A 1 428 ? -8.730 6.248 -29.691 1.00 45.22 428 ASP A C 1
ATOM 3341 O O . ASP A 1 428 ? -9.510 6.543 -28.783 1.00 45.22 428 ASP A O 1
ATOM 3345 N N . ARG A 1 429 ? -7.410 6.169 -29.469 1.00 55.34 429 ARG A N 1
ATOM 3346 C CA . ARG A 1 429 ? -6.783 6.574 -28.193 1.00 55.34 429 ARG A CA 1
ATOM 3347 C C . ARG A 1 429 ? -5.709 7.655 -28.391 1.00 55.34 429 ARG A C 1
ATOM 3349 O O . ARG A 1 429 ? -5.095 7.706 -29.455 1.00 55.34 429 ARG A O 1
ATOM 3356 N N . PRO A 1 430 ? -5.457 8.516 -27.380 1.00 49.25 430 PRO A N 1
ATOM 3357 C CA . PRO A 1 430 ? -4.553 9.663 -27.515 1.00 49.25 430 PRO A CA 1
ATOM 3358 C C . PRO A 1 430 ? -3.064 9.292 -27.613 1.00 49.25 430 PRO A C 1
ATOM 3360 O O . PRO A 1 430 ? -2.272 10.105 -28.088 1.00 49.25 430 PRO A O 1
ATOM 3363 N N . HIS A 1 431 ? -2.670 8.094 -27.162 1.00 53.44 431 HIS A N 1
ATOM 3364 C CA . HIS A 1 431 ? -1.277 7.640 -27.143 1.00 53.44 431 HIS A CA 1
ATOM 3365 C C . HIS A 1 431 ? -1.109 6.399 -28.025 1.00 53.44 431 HIS A C 1
ATOM 3367 O O . HIS A 1 431 ? -1.648 5.337 -27.733 1.00 53.44 431 HIS A O 1
ATOM 3373 N N . THR A 1 432 ? -0.368 6.546 -29.125 1.00 53.62 432 THR A N 1
ATOM 3374 C CA . THR A 1 432 ? -0.169 5.503 -30.149 1.00 53.62 432 THR A CA 1
ATOM 3375 C C . THR A 1 432 ? 1.076 4.645 -29.927 1.00 53.62 432 THR A C 1
ATOM 3377 O O . THR A 1 432 ? 1.219 3.611 -30.571 1.00 53.62 432 THR A O 1
ATOM 3380 N N . ASN A 1 433 ? 1.970 5.053 -29.022 1.00 63.84 433 ASN A N 1
ATOM 3381 C CA . ASN A 1 433 ? 3.209 4.346 -28.716 1.00 63.84 433 ASN A CA 1
ATOM 3382 C C . ASN A 1 433 ? 3.240 3.937 -27.244 1.00 63.84 433 ASN A C 1
ATOM 3384 O O . ASN A 1 433 ? 2.892 4.733 -26.371 1.00 63.84 433 ASN A O 1
ATOM 3388 N N . PHE A 1 434 ? 3.687 2.709 -26.991 1.00 65.19 434 PHE A N 1
ATOM 3389 C CA . PHE A 1 434 ? 3.854 2.181 -25.646 1.00 65.19 434 PHE A CA 1
ATOM 3390 C C . PHE A 1 434 ? 4.970 2.919 -24.898 1.00 65.19 434 PHE A C 1
ATOM 3392 O O . PHE A 1 434 ? 6.084 3.051 -25.408 1.00 65.19 434 PHE A O 1
ATOM 3399 N N . ASP A 1 435 ? 4.669 3.374 -23.684 1.00 67.75 435 ASP A N 1
ATOM 3400 C CA . ASP A 1 435 ? 5.625 4.009 -22.781 1.00 67.75 435 ASP A CA 1
ATOM 3401 C C . ASP A 1 435 ? 5.479 3.397 -21.377 1.00 67.75 435 ASP A C 1
ATOM 3403 O O . ASP A 1 435 ? 4.438 3.588 -20.734 1.00 67.75 435 ASP A O 1
ATOM 3407 N N . PRO A 1 436 ? 6.498 2.673 -20.874 1.00 63.34 436 PRO A N 1
ATOM 3408 C CA . PRO A 1 436 ? 6.446 2.047 -19.555 1.00 63.34 436 PRO A CA 1
ATOM 3409 C C . PRO A 1 436 ? 6.422 3.066 -18.403 1.00 63.34 436 PRO A C 1
ATOM 3411 O O . PRO A 1 436 ? 6.133 2.693 -17.268 1.00 63.34 436 PRO A O 1
ATOM 3414 N N . LEU A 1 437 ? 6.671 4.355 -18.670 1.00 64.31 437 LEU A N 1
ATOM 3415 C CA . LEU A 1 437 ? 6.592 5.438 -17.685 1.00 64.31 437 LEU A CA 1
ATOM 3416 C C . LEU A 1 437 ? 5.181 6.042 -17.536 1.00 64.31 437 LEU A C 1
ATOM 3418 O O . LEU A 1 437 ? 5.026 7.006 -16.784 1.00 64.31 437 LEU A O 1
ATOM 3422 N N . ILE A 1 438 ? 4.171 5.487 -18.228 1.00 64.94 438 ILE A N 1
ATOM 3423 C CA . ILE A 1 438 ? 2.710 5.668 -18.065 1.00 64.94 438 ILE A CA 1
ATOM 3424 C C . ILE A 1 438 ? 2.312 6.991 -17.372 1.00 64.94 438 ILE A C 1
ATOM 3426 O O . ILE A 1 438 ? 2.284 7.104 -16.139 1.00 64.94 438 ILE A O 1
ATOM 3430 N N . GLY A 1 439 ? 1.969 8.016 -18.158 1.00 54.44 439 GLY A N 1
ATOM 3431 C CA . GLY A 1 439 ? 1.459 9.293 -17.640 1.00 54.44 439 GLY A CA 1
ATOM 3432 C C . GLY A 1 439 ? 2.476 10.169 -16.897 1.00 54.44 439 GLY A C 1
ATOM 3433 O O . GLY A 1 439 ? 2.072 11.069 -16.166 1.00 54.44 439 GLY A O 1
ATOM 3434 N N . LEU A 1 440 ? 3.786 9.926 -17.045 1.00 54.56 440 LEU A N 1
ATOM 3435 C CA . LEU A 1 440 ? 4.851 10.908 -16.743 1.00 54.56 440 LEU A CA 1
ATOM 3436 C C . LEU A 1 440 ? 5.144 11.861 -17.903 1.00 54.56 440 LEU A C 1
ATOM 3438 O O . LEU A 1 440 ? 6.013 12.730 -17.781 1.00 54.56 440 LEU A O 1
ATOM 3442 N N . ASN A 1 441 ? 4.436 11.705 -19.018 1.00 55.50 441 ASN A N 1
ATOM 3443 C CA . ASN A 1 441 ? 4.546 12.610 -20.144 1.00 55.50 441 ASN A CA 1
ATOM 3444 C C . ASN A 1 441 ? 3.919 13.953 -19.758 1.00 55.50 441 ASN A C 1
ATOM 3446 O O . ASN A 1 441 ? 2.839 14.005 -19.178 1.00 55.50 441 ASN A O 1
ATOM 3450 N N . ASN A 1 442 ? 4.621 15.055 -20.046 1.00 50.47 442 ASN A N 1
ATOM 3451 C CA . ASN A 1 442 ? 4.268 16.421 -19.624 1.00 50.47 442 ASN A CA 1
ATOM 3452 C C . ASN A 1 442 ? 3.010 16.989 -20.336 1.00 50.47 442 ASN A C 1
ATOM 3454 O O . ASN A 1 442 ? 2.928 18.185 -20.624 1.00 50.47 442 ASN A O 1
ATOM 3458 N N . ALA A 1 443 ? 2.031 16.148 -20.668 1.00 56.00 443 ALA A N 1
ATOM 3459 C CA . ALA A 1 443 ? 0.736 16.563 -21.173 1.00 56.00 443 ALA A CA 1
ATOM 3460 C C . ALA A 1 443 ? -0.174 16.967 -19.998 1.00 56.00 443 ALA A C 1
ATOM 3462 O O . ALA A 1 443 ? -0.296 16.259 -19.003 1.00 56.00 443 ALA A O 1
ATOM 3463 N N . PHE A 1 444 ? -0.848 18.114 -20.116 1.00 53.28 444 PHE A N 1
ATOM 3464 C CA . PHE A 1 444 ? -1.745 18.640 -19.074 1.00 53.28 444 PHE A CA 1
ATOM 3465 C C . PHE A 1 444 ? -2.838 17.647 -18.633 1.00 53.28 444 PHE A C 1
ATOM 3467 O O . PHE A 1 444 ? -3.233 17.659 -17.469 1.00 53.28 444 PHE A O 1
ATOM 3474 N N . GLY A 1 445 ? -3.321 16.799 -19.549 1.00 58.19 445 GLY A N 1
ATOM 3475 C CA . GLY A 1 445 ? -4.313 15.762 -19.244 1.00 58.19 445 GLY A CA 1
ATOM 3476 C C . GLY A 1 445 ? -3.775 14.717 -18.266 1.00 58.19 445 GLY A C 1
ATOM 3477 O O . GLY A 1 445 ? -4.409 14.445 -17.249 1.00 58.19 445 GLY A O 1
ATOM 3478 N N . ASP A 1 446 ? -2.566 14.221 -18.520 1.00 61.06 446 ASP A N 1
ATOM 3479 C CA . ASP A 1 446 ? -1.879 13.204 -17.715 1.00 61.06 446 ASP A CA 1
ATOM 3480 C C . ASP A 1 446 ? -1.595 13.722 -16.300 1.00 61.06 446 ASP A C 1
ATOM 3482 O O . ASP A 1 446 ? -1.766 13.017 -15.303 1.00 61.06 446 ASP A O 1
ATOM 3486 N N . MET A 1 447 ? -1.231 15.002 -16.195 1.00 63.09 447 MET A N 1
ATOM 3487 C CA . MET A 1 447 ? -0.992 15.667 -14.920 1.00 63.09 447 MET A CA 1
ATOM 3488 C C . MET A 1 447 ? -2.266 15.772 -14.061 1.00 63.09 447 MET A C 1
ATOM 3490 O O . MET A 1 447 ? -2.239 15.450 -12.870 1.00 63.09 447 MET A O 1
ATOM 3494 N N . LEU A 1 448 ? -3.387 16.198 -14.649 1.00 67.00 448 LEU A N 1
ATOM 3495 C CA . LEU A 1 448 ? -4.664 16.303 -13.934 1.00 67.00 448 LEU A CA 1
ATOM 3496 C C . LEU A 1 448 ? -5.156 14.921 -13.490 1.00 67.00 448 LEU A C 1
ATOM 3498 O O . LEU A 1 448 ? -5.565 14.747 -12.340 1.00 67.00 448 LEU A O 1
ATOM 3502 N N . LEU A 1 449 ? -5.053 13.929 -14.375 1.00 72.69 449 LEU A N 1
ATOM 3503 C CA . LEU A 1 449 ? -5.411 12.542 -14.099 1.00 72.69 449 LEU A CA 1
ATOM 3504 C C . LEU A 1 449 ? -4.632 11.997 -12.893 1.00 72.69 449 LEU A C 1
ATOM 3506 O O . LEU A 1 449 ? -5.228 11.472 -11.951 1.00 72.69 449 LEU A O 1
ATOM 3510 N N . ASN A 1 450 ? -3.309 12.178 -12.874 1.00 72.62 450 ASN A N 1
ATOM 3511 C CA . ASN A 1 450 ? -2.465 11.734 -11.765 1.00 72.62 450 ASN A CA 1
ATOM 3512 C C . ASN A 1 450 ? -2.855 12.384 -10.431 1.00 72.62 450 ASN A C 1
ATOM 3514 O O . ASN A 1 450 ? -2.818 11.715 -9.398 1.00 72.62 450 ASN A O 1
ATOM 3518 N N . PHE A 1 451 ? -3.267 13.655 -10.438 1.00 75.69 451 PHE A N 1
ATOM 3519 C CA . PHE A 1 451 ? -3.710 14.344 -9.225 1.00 75.69 451 PHE A CA 1
ATOM 3520 C C . PHE A 1 451 ? -5.007 13.740 -8.678 1.00 75.69 451 PHE A C 1
ATOM 3522 O O . PHE A 1 451 ? -5.087 13.404 -7.495 1.00 75.69 451 PHE A O 1
ATOM 3529 N N . VAL A 1 452 ? -6.004 13.544 -9.545 1.00 80.62 452 VAL A N 1
ATOM 3530 C CA . VAL A 1 452 ? -7.298 12.956 -9.166 1.00 80.62 452 VAL A CA 1
ATOM 3531 C C . VAL A 1 452 ? -7.107 11.547 -8.613 1.00 80.62 452 VAL A C 1
ATOM 3533 O O . VAL A 1 452 ? -7.613 11.227 -7.536 1.00 80.62 452 VAL A O 1
ATOM 3536 N N . MET A 1 453 ? -6.323 10.718 -9.303 1.00 80.44 453 MET A N 1
ATOM 3537 C CA . MET A 1 453 ? -6.093 9.349 -8.858 1.00 80.44 453 MET A CA 1
ATOM 3538 C C . MET A 1 453 ? -5.284 9.292 -7.559 1.00 80.44 453 MET A C 1
ATOM 3540 O O . MET A 1 453 ? -5.541 8.436 -6.722 1.00 80.44 453 MET A O 1
ATOM 3544 N N . ALA A 1 454 ? -4.331 10.205 -7.340 1.00 79.62 454 ALA A N 1
ATOM 3545 C CA . ALA A 1 454 ? -3.601 10.295 -6.076 1.00 79.62 454 ALA A CA 1
ATOM 3546 C C . ALA A 1 454 ? -4.511 10.698 -4.905 1.00 79.62 454 ALA A C 1
ATOM 3548 O O . ALA A 1 454 ? -4.454 10.080 -3.843 1.00 79.62 454 ALA A O 1
ATOM 3549 N N . MET A 1 455 ? -5.398 11.674 -5.109 1.00 83.50 455 MET A N 1
ATOM 3550 C CA . MET A 1 455 ? -6.349 12.112 -4.083 1.00 83.50 455 MET A CA 1
ATOM 3551 C C . MET A 1 455 ? -7.370 11.033 -3.718 1.00 83.50 455 MET A C 1
ATOM 3553 O O . MET A 1 455 ? -7.801 10.975 -2.568 1.00 83.50 455 MET A O 1
ATOM 3557 N N . MET A 1 456 ? -7.726 10.145 -4.648 1.00 88.75 456 MET A N 1
ATOM 3558 C CA . MET A 1 456 ? -8.661 9.042 -4.403 1.00 88.75 456 MET A CA 1
ATOM 3559 C C . MET A 1 456 ? -8.236 8.144 -3.227 1.00 88.75 456 MET A C 1
ATOM 3561 O O . MET A 1 456 ? -9.087 7.726 -2.442 1.00 88.75 456 MET A O 1
ATOM 3565 N N . PHE A 1 457 ? -6.929 7.916 -3.049 1.00 87.56 457 PHE A N 1
ATOM 3566 C CA . PHE A 1 457 ? -6.379 7.127 -1.938 1.00 87.56 457 PHE A CA 1
ATOM 3567 C C . PHE A 1 457 ? -6.564 7.779 -0.561 1.00 87.56 457 PHE A C 1
ATOM 3569 O O . PHE A 1 457 ? -6.472 7.090 0.449 1.00 87.56 457 PHE A O 1
ATOM 3576 N N . ILE A 1 458 ? -6.831 9.085 -0.507 1.00 88.44 458 ILE A N 1
ATOM 3577 C CA . ILE A 1 458 ? -7.076 9.826 0.737 1.00 88.44 458 ILE A CA 1
ATOM 3578 C C . ILE A 1 458 ? -8.574 10.090 0.904 1.00 88.44 458 ILE A C 1
ATOM 3580 O O . ILE A 1 458 ? -9.141 9.825 1.961 1.00 88.44 458 ILE A O 1
ATOM 3584 N N . VAL A 1 459 ? -9.228 10.589 -0.147 1.00 90.81 459 VAL A N 1
ATOM 3585 C CA . VAL A 1 459 ? -10.621 11.049 -0.104 1.00 90.81 459 VAL A CA 1
ATOM 3586 C C . VAL A 1 459 ? -11.594 9.896 0.124 1.00 90.81 459 VAL A C 1
ATOM 3588 O O . VAL A 1 459 ? -12.506 10.058 0.929 1.00 90.81 459 VAL A O 1
ATOM 3591 N N . LEU A 1 460 ? -11.412 8.734 -0.521 1.00 91.94 460 LEU A N 1
ATOM 3592 C CA . LEU A 1 460 ? -12.342 7.609 -0.350 1.00 91.94 460 LEU A CA 1
ATOM 3593 C C . LEU A 1 460 ? -12.323 7.047 1.087 1.00 91.94 460 LEU A C 1
ATOM 3595 O O . LEU A 1 460 ? -13.391 6.990 1.703 1.00 91.94 460 LEU A O 1
ATOM 3599 N N . PRO A 1 461 ? -11.158 6.711 1.682 1.00 91.94 461 PRO A N 1
ATOM 3600 C CA . PRO A 1 461 ? -11.108 6.319 3.090 1.00 91.94 461 PRO A CA 1
ATOM 3601 C C . PRO A 1 461 ? -11.597 7.405 4.047 1.00 91.94 461 PRO A C 1
ATOM 3603 O O . PRO A 1 461 ? -12.315 7.102 4.998 1.00 91.94 461 PRO A O 1
ATOM 3606 N N . ALA A 1 462 ? -11.230 8.670 3.806 1.00 90.81 462 ALA A N 1
ATOM 3607 C CA . ALA A 1 462 ? -11.645 9.775 4.664 1.00 90.81 462 ALA A CA 1
ATOM 3608 C C . ALA A 1 462 ? -13.164 9.964 4.638 1.00 90.81 462 ALA A C 1
ATOM 3610 O O . ALA A 1 462 ? -13.770 10.145 5.691 1.00 90.81 462 ALA A O 1
ATOM 3611 N N . PHE A 1 463 ? -13.785 9.864 3.460 1.00 92.38 463 PHE A N 1
ATOM 3612 C CA . PHE A 1 463 ? -15.235 9.903 3.314 1.00 92.38 463 PHE A CA 1
ATOM 3613 C C . PHE A 1 463 ? -15.905 8.776 4.105 1.00 92.38 463 PHE A C 1
ATOM 3615 O O . PHE A 1 463 ? -16.838 9.042 4.854 1.00 92.38 463 PHE A O 1
ATOM 3622 N N . TRP A 1 464 ? -15.400 7.543 4.006 1.00 93.06 464 TRP A N 1
ATOM 3623 C CA . TRP A 1 464 ? -15.916 6.400 4.766 1.00 93.06 464 TRP A CA 1
ATOM 3624 C C . TRP A 1 464 ? -15.851 6.617 6.283 1.00 93.06 464 TRP A C 1
ATOM 3626 O O . TRP A 1 464 ? -16.859 6.477 6.976 1.00 93.06 464 TRP A O 1
ATOM 3636 N N . VAL A 1 465 ? -14.681 6.999 6.800 1.00 90.75 465 VAL A N 1
ATOM 3637 C CA . VAL A 1 465 ? -14.490 7.208 8.243 1.00 90.75 465 VAL A CA 1
ATOM 3638 C C . VAL A 1 465 ? -15.316 8.399 8.741 1.00 90.75 465 VAL A C 1
ATOM 3640 O O . VAL A 1 465 ? -15.938 8.312 9.798 1.00 90.75 465 VAL A O 1
ATOM 3643 N N . ALA A 1 466 ? -15.376 9.494 7.978 1.00 90.06 466 ALA A N 1
ATOM 3644 C CA . ALA A 1 466 ? -16.168 10.668 8.335 1.00 90.06 466 ALA A CA 1
ATOM 3645 C C . ALA A 1 466 ? -17.677 10.392 8.293 1.00 90.06 466 ALA A C 1
ATOM 3647 O O . ALA A 1 466 ? -18.396 10.842 9.182 1.00 90.06 466 ALA A O 1
ATOM 3648 N N . ALA A 1 467 ? -18.155 9.625 7.308 1.00 88.94 467 ALA A N 1
ATOM 3649 C CA . ALA A 1 467 ? -19.560 9.241 7.207 1.00 88.94 467 ALA A CA 1
ATOM 3650 C C . ALA A 1 467 ? -20.008 8.406 8.415 1.00 88.94 467 ALA A C 1
ATOM 3652 O O . ALA A 1 467 ? -21.109 8.603 8.918 1.00 88.94 467 ALA A O 1
ATOM 3653 N N . LEU A 1 468 ? -19.141 7.525 8.922 1.00 86.25 468 LEU A N 1
ATOM 3654 C CA . LEU A 1 468 ? -19.420 6.767 10.142 1.00 86.25 468 LEU A CA 1
ATOM 3655 C C . LEU A 1 468 ? -19.362 7.617 11.411 1.00 86.25 468 LEU A C 1
ATOM 3657 O O . LEU A 1 468 ? -20.047 7.293 12.368 1.00 86.25 468 LEU A O 1
ATOM 3661 N N . ALA A 1 469 ? -18.586 8.701 11.435 1.00 81.44 469 ALA A N 1
ATOM 3662 C CA . ALA A 1 469 ? -18.556 9.613 12.580 1.00 81.44 469 ALA A CA 1
ATOM 3663 C C . ALA A 1 469 ? -19.846 10.447 12.724 1.00 81.44 469 ALA A C 1
ATOM 3665 O O . ALA A 1 469 ? -20.069 11.050 13.772 1.00 81.44 469 ALA A O 1
ATOM 3666 N N . TRP A 1 470 ? -20.666 10.520 11.671 1.00 75.50 470 TRP A N 1
ATOM 3667 C CA . TRP A 1 470 ? -21.947 11.233 11.676 1.00 75.50 470 TRP A CA 1
ATOM 3668 C C . TRP A 1 470 ? -23.113 10.391 12.213 1.00 75.50 470 TRP A C 1
ATOM 3670 O O . TRP A 1 470 ? -24.177 10.952 12.482 1.00 75.50 470 TRP A O 1
ATOM 3680 N N . VAL A 1 471 ? -22.925 9.075 12.347 1.00 60.47 471 VAL A N 1
ATOM 3681 C CA . VAL A 1 471 ? -23.920 8.104 12.831 1.00 60.47 471 VAL A CA 1
ATOM 3682 C C . VAL A 1 471 ? -23.565 7.690 14.252 1.00 60.47 471 VAL A C 1
ATOM 3684 O O . VAL A 1 471 ? -24.483 7.688 15.105 1.00 60.47 471 VAL A O 1
#

Sequence (471 aa):
MTLYTTDYLEYYLTLVAWVVNNGIWSILVASGVFALPFVAIVIQEWLKARSEGADEGNKGVLSSMRIENRVWVAIVVIMFAGIPFIPVDLATIKFDTTRSAQCQVNVPLPNDTGWSNVYTALNDQSALVPVWWFFMHALSKAVTGSAVAAIPCGTDLRQIRMDVDATRIDDPVLAQEVADFTHDCYGPSRAKLFMNRPTLSDQQMNDVTWIGSSYFLDTPGFYDTYRARTPRTAWPYDATRDAGLAQVDSGGGYPSCRQWWADGGQGLRSRLLAQVDPDLLTRIGRWVGFLSQSEVNDSVIRAVVSPRQQKMNQGAVYTDYGGQIDKTLPNVVTRGASDLGLTVGSLGFFPAMDVVRQALPMVLTMLKMALVICIPLVLLIGTYDLKTVVTVSCVQFALFFVDFWFQLARWIDSTILDALYGWGFGADRPHTNFDPLIGLNNAFGDMLLNFVMAMMFIVLPAFWVAALAWV

Secondary structure (DSSP, 8-state):
--EEESSHHHHHHHHHHHHHHHHHHHHHHHTSGGGHHHHHHHHHHHHHHHHS-GGG--HHHHHHHHHHHHHHHHHHHIIIIIS--EEE-TTTEEE--HHHHHHT-----GGGSTHHHHTGGGTT--EEE-HHHHHHHHHHHHHHHHHHHTSPP---HHHHHHHHHH-----HHHHHHHHHHIIIIIHHHHHHHHHH-----HHHHHHTTSTT-HHHHHSTTSTTT-B-SS-EEEEE--TTTSTTSPPPTT-EE--BHHHHHHSTTTSHHHHHHTTS-HHHHHHHHHHTTTS-HHHHHHHHHHHHTSHHHHTTTS---PPPTT------THHHHHHTTTHHHHHHHHHHHHHHHHHHHHHHHHHHHHHHHHHHHHHHHHHHHTTT-HHHHHHHHHHHHHHHHHHHHHHHHHHHHHHHHHHHH--SS-S--S--S--TTTT-S--HHHHHHHHHHHHHHHHHHHHHHHHHHT-

Solvent-accessible surface area (backbone atoms only — not comparable to full-atom values): 26719 Å² total; per-residue (Å²): 130,68,48,74,30,83,44,56,67,40,52,57,41,52,52,52,20,32,42,52,26,46,54,54,46,50,50,31,57,76,70,51,57,69,52,50,33,60,56,49,49,51,52,52,45,54,54,51,49,68,73,52,67,83,88,77,62,65,50,69,63,55,39,50,54,52,45,51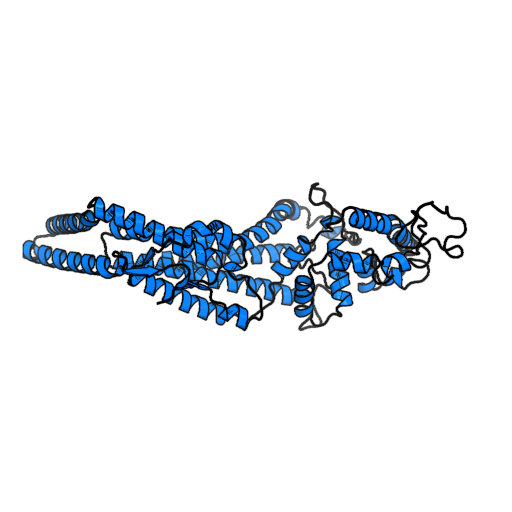,53,52,51,53,47,24,52,51,38,37,62,35,61,59,46,56,71,46,78,43,38,75,87,41,45,40,79,60,54,65,64,35,63,73,57,75,46,90,71,82,52,51,78,80,37,79,60,43,72,74,47,51,83,49,73,86,47,70,22,43,38,16,60,48,55,51,49,51,50,47,50,29,46,51,54,28,51,53,58,45,65,72,51,78,78,74,71,58,53,64,58,53,24,49,54,52,68,68,40,51,71,84,50,68,66,60,49,48,50,52,52,50,45,40,58,44,34,38,45,54,39,51,51,51,47,67,73,67,60,71,92,66,54,76,66,54,59,55,39,69,34,48,83,82,18,61,64,42,59,72,42,86,81,24,22,74,68,32,35,48,87,59,69,34,70,91,41,64,57,41,80,79,82,34,60,93,58,84,83,47,95,80,44,16,11,45,49,36,33,40,49,46,40,64,44,60,88,78,6,52,54,48,54,53,54,69,57,50,59,67,64,58,54,48,54,51,44,64,76,42,70,84,58,54,72,66,57,53,50,50,42,50,46,51,54,39,72,30,72,73,55,76,44,79,92,53,101,66,92,74,78,58,75,64,64,80,84,82,73,66,68,78,58,54,67,72,39,60,80,62,43,71,71,50,60,66,48,48,74,53,46,55,65,50,44,56,51,46,63,68,43,47,64,58,54,49,40,52,51,53,26,52,52,52,42,43,44,66,58,51,39,50,75,44,45,31,36,68,68,48,55,52,52,52,50,51,52,50,35,50,62,48,40,36,57,36,46,49,53,50,39,50,50,51,47,24,51,52,47,38,71,54,68,47,88,78,85,77,99,82,62,94,59,90,68,87,57,68,60,70,64,70,56,94,46,73,68,34,53,53,50,53,51,55,52,53,46,41,63,52,50,53,42,49,51,54,54,52,58,57,73,78,109

Mean predicted aligned error: 11.64 Å